Protein AF-A0A9E4RK51-F1 (afdb_monomer)

Sequence (461 aa):
MTGNLLGFFIFWGIWLLVPLMIDGTTAISYFIGAWKYERSHRRKRAAFQLESFPSVAVIVPVFNGESYLANCLAALRAQTYPLDKLHVVVVDNHSTDATREVFHVEQAKPFDGRMELISLAFRGKAWALNAGIYMADSDFVCNVDSDTLLREDAIYNMVRAFVMDPKLAAATGTVEVMRPARDDIHPLRKAMAEAEFVEYHVAFRIGRQFQSVTKSLFTLAGAFSFFRKEVLLQTSLYSNTTVAEDTNLTFEVYQNFPGMHVLTVAEAVAYVEPAPDLGSLYSQRVRWQRGELEVMSLYPQYLRRNPFKLSGVSTVKSLLIDHTLAFPRVVWTFLFPMMFFMGYPLSLVFSAMVAMYVAYVAIDALYMIVGFVLSEGESRRRMRGAWWVFAILPIFRYMTFWFRFGGFLEVLMEPPQWRVRNPWMQTLEGLLQLRGSVFALFTHLSHTRLVATLTHMLKGG

Structure (mmCIF, N/CA/C/O backbone):
data_AF-A0A9E4RK51-F1
#
_entry.id   AF-A0A9E4RK51-F1
#
loop_
_atom_site.group_PDB
_atom_site.id
_atom_site.type_symbol
_atom_site.label_atom_id
_atom_site.label_alt_id
_atom_site.label_comp_id
_atom_site.label_asym_id
_atom_site.label_entity_id
_atom_site.label_seq_id
_atom_site.pdbx_PDB_ins_code
_atom_site.Cartn_x
_atom_site.Cartn_y
_atom_site.Cartn_z
_atom_site.occupancy
_atom_site.B_iso_or_equiv
_atom_site.auth_seq_id
_atom_site.auth_comp_id
_atom_site.auth_asym_id
_atom_site.auth_atom_id
_atom_site.pdbx_PDB_model_num
ATOM 1 N N . MET A 1 1 ? 46.914 -1.136 -23.869 1.00 49.31 1 MET A N 1
ATOM 2 C CA . MET A 1 1 ? 45.968 -2.140 -23.318 1.00 49.31 1 MET A CA 1
ATOM 3 C C . MET A 1 1 ? 45.167 -1.625 -22.121 1.00 49.31 1 MET A C 1
ATOM 5 O O . MET A 1 1 ? 43.979 -1.904 -22.053 1.00 49.31 1 MET A O 1
ATOM 9 N N . THR A 1 2 ? 45.753 -0.833 -21.220 1.00 54.16 2 THR A N 1
ATOM 10 C CA . THR A 1 2 ? 45.073 -0.267 -20.034 1.00 54.16 2 THR A CA 1
ATOM 11 C C . THR A 1 2 ? 43.922 0.700 -20.357 1.00 54.16 2 THR A C 1
ATOM 13 O O . THR A 1 2 ? 42.894 0.651 -19.689 1.00 54.16 2 THR A O 1
ATOM 16 N N . GLY A 1 3 ? 44.031 1.509 -21.421 1.00 58.59 3 GLY A N 1
ATOM 17 C CA . GLY A 1 3 ? 42.970 2.444 -21.839 1.00 58.59 3 GLY A CA 1
ATOM 18 C C . GLY A 1 3 ? 41.663 1.777 -22.301 1.00 58.59 3 GLY A C 1
ATOM 19 O O . GLY A 1 3 ? 40.585 2.269 -21.982 1.00 58.59 3 GLY A O 1
ATOM 20 N N . ASN A 1 4 ? 41.742 0.617 -22.968 1.00 76.31 4 ASN A N 1
ATOM 21 C CA . ASN A 1 4 ? 40.552 -0.119 -23.421 1.00 76.31 4 ASN A CA 1
ATOM 22 C C . ASN A 1 4 ? 39.824 -0.816 -22.268 1.00 76.31 4 ASN A C 1
ATOM 24 O O . ASN A 1 4 ? 38.599 -0.867 -22.266 1.00 76.31 4 ASN A O 1
ATOM 28 N N . LEU A 1 5 ? 40.563 -1.323 -21.276 1.00 77.88 5 LEU A N 1
ATOM 29 C CA . LEU A 1 5 ? 39.966 -1.931 -20.085 1.00 77.88 5 LEU A CA 1
ATOM 30 C C . LEU A 1 5 ? 39.285 -0.877 -19.211 1.00 77.88 5 LEU A C 1
ATOM 32 O O . LEU A 1 5 ? 38.147 -1.076 -18.799 1.00 77.88 5 LEU A O 1
ATOM 36 N N . LEU A 1 6 ? 39.934 0.268 -18.978 1.00 81.19 6 LEU A N 1
ATOM 37 C CA . LEU A 1 6 ? 39.333 1.359 -18.210 1.00 81.19 6 LEU A CA 1
ATOM 38 C C . LEU A 1 6 ? 38.063 1.892 -18.891 1.00 81.19 6 LEU A C 1
ATOM 40 O O . LEU A 1 6 ? 37.035 2.024 -18.234 1.00 81.19 6 LEU A O 1
ATOM 44 N N . GLY A 1 7 ? 38.102 2.127 -20.208 1.00 80.88 7 GLY A N 1
ATOM 45 C CA . GLY A 1 7 ? 36.925 2.541 -20.977 1.00 80.88 7 GLY A CA 1
ATOM 46 C C . GLY A 1 7 ? 35.791 1.513 -20.933 1.00 80.88 7 GLY A C 1
ATOM 47 O O . GLY A 1 7 ? 34.633 1.888 -20.762 1.00 80.88 7 GLY A O 1
ATOM 48 N N . PHE A 1 8 ? 36.119 0.219 -21.000 1.00 81.62 8 PHE A N 1
ATOM 49 C CA . PHE A 1 8 ? 35.156 -0.870 -20.838 1.00 81.62 8 PHE A CA 1
ATOM 50 C C . PHE A 1 8 ? 34.493 -0.837 -19.452 1.00 81.62 8 PHE A C 1
ATOM 52 O O . PHE A 1 8 ? 33.267 -0.831 -19.361 1.00 81.62 8 PHE A O 1
ATOM 59 N N . PHE A 1 9 ? 35.277 -0.758 -18.373 1.00 83.88 9 PHE A N 1
ATOM 60 C CA . PHE A 1 9 ? 34.732 -0.719 -17.013 1.00 83.88 9 PHE A CA 1
ATOM 61 C C . PHE A 1 9 ? 33.923 0.548 -16.731 1.00 83.88 9 PHE A C 1
ATOM 63 O O . PHE A 1 9 ? 32.896 0.457 -16.066 1.00 83.88 9 PHE A O 1
ATOM 70 N N . ILE A 1 10 ? 34.334 1.708 -17.251 1.00 82.94 10 ILE A N 1
ATOM 71 C CA . ILE A 1 10 ? 33.566 2.953 -17.115 1.00 82.94 10 ILE A CA 1
ATOM 72 C C . ILE A 1 10 ? 32.232 2.829 -17.851 1.00 82.94 10 ILE A C 1
ATOM 74 O O . ILE A 1 10 ? 31.189 3.118 -17.268 1.00 82.94 10 ILE A O 1
ATOM 78 N N . PHE A 1 11 ? 32.250 2.358 -19.101 1.00 84.06 11 PHE A N 1
ATOM 79 C CA . PHE A 1 11 ? 31.038 2.195 -19.897 1.00 84.06 11 PHE A CA 1
ATOM 80 C C . PHE A 1 11 ? 30.038 1.263 -19.207 1.00 84.06 11 PHE A C 1
ATOM 82 O O . PHE A 1 11 ? 28.920 1.671 -18.908 1.00 84.06 11 PHE A O 1
ATOM 89 N N . TRP A 1 12 ? 30.448 0.031 -18.894 1.00 83.06 12 TRP A N 1
ATOM 90 C CA . TRP A 1 12 ? 29.573 -0.951 -18.246 1.00 83.06 12 TRP A CA 1
ATOM 91 C C . TRP A 1 12 ? 29.208 -0.566 -16.814 1.00 83.06 12 TRP A C 1
ATOM 93 O O . TRP A 1 12 ? 28.091 -0.832 -16.373 1.00 83.06 12 TRP A O 1
ATOM 103 N N . GLY A 1 13 ? 30.118 0.110 -16.111 1.00 81.81 13 GLY A N 1
ATOM 104 C CA . GLY A 1 13 ? 29.874 0.686 -14.799 1.00 81.81 13 GLY A CA 1
ATOM 105 C C . GLY A 1 13 ? 28.693 1.647 -14.824 1.00 81.81 13 GLY A C 1
ATOM 106 O O . GLY A 1 13 ? 27.786 1.480 -14.024 1.00 81.81 13 GLY A O 1
ATOM 107 N N . ILE A 1 14 ? 28.627 2.581 -15.777 1.00 82.44 14 ILE A N 1
ATOM 108 C CA . ILE A 1 14 ? 27.521 3.553 -15.874 1.00 82.44 14 ILE A CA 1
ATOM 109 C C . ILE A 1 14 ? 26.151 2.863 -15.999 1.00 82.44 14 ILE A C 1
ATOM 111 O O . ILE A 1 14 ? 25.192 3.300 -15.362 1.00 82.44 14 ILE A O 1
ATOM 115 N N . TRP A 1 15 ? 26.060 1.777 -16.772 1.00 81.06 15 TRP A N 1
ATOM 116 C CA . TRP A 1 15 ? 24.799 1.057 -16.999 1.00 81.06 15 TRP A CA 1
ATOM 117 C C . TRP A 1 15 ? 24.400 0.143 -15.842 1.00 81.06 15 TRP A C 1
ATOM 119 O O . TRP A 1 15 ? 23.218 -0.002 -15.542 1.00 81.06 15 TRP A O 1
ATOM 129 N N . LEU A 1 16 ? 25.377 -0.494 -15.195 1.00 84.31 16 LEU A N 1
ATOM 130 C CA . LEU A 1 16 ? 25.124 -1.509 -14.173 1.00 84.31 16 LEU A CA 1
ATOM 131 C C . LEU A 1 16 ? 25.232 -0.975 -12.741 1.00 84.31 16 LEU A C 1
ATOM 133 O O . LEU A 1 16 ? 24.800 -1.662 -11.816 1.00 84.31 16 LEU A O 1
ATOM 137 N N . LEU A 1 17 ? 25.747 0.243 -12.535 1.00 84.38 17 LEU A N 1
ATOM 138 C CA . LEU A 1 17 ? 25.937 0.827 -11.206 1.00 84.38 17 LEU A CA 1
ATOM 139 C C . LEU A 1 17 ? 24.624 0.884 -10.433 1.00 84.38 17 LEU A C 1
ATOM 141 O O . LEU A 1 17 ? 24.543 0.380 -9.323 1.00 84.38 17 LEU A O 1
ATOM 145 N N . VAL A 1 18 ? 23.587 1.481 -11.006 1.00 83.12 18 VAL A N 1
ATOM 146 C CA . VAL A 1 18 ? 22.308 1.658 -10.311 1.00 83.12 18 VAL A CA 1
ATOM 147 C C . VAL A 1 18 ? 21.576 0.317 -10.120 1.00 83.12 18 VAL A C 1
ATOM 149 O O . VAL A 1 18 ? 21.241 0.027 -8.970 1.00 83.12 18 VAL A O 1
ATOM 152 N N . PRO A 1 19 ? 21.392 -0.555 -11.141 1.00 84.06 19 PRO A N 1
ATOM 153 C CA . PRO A 1 19 ? 20.792 -1.870 -10.916 1.00 84.06 19 PRO A CA 1
ATOM 154 C C . PRO A 1 19 ? 21.530 -2.677 -9.838 1.00 84.06 19 PRO A C 1
ATOM 156 O O . PRO A 1 19 ? 20.907 -3.211 -8.927 1.00 84.06 19 PRO A O 1
ATOM 159 N N . LEU A 1 20 ? 22.863 -2.748 -9.880 1.00 85.44 20 LEU A N 1
ATOM 160 C CA . LEU A 1 20 ? 23.614 -3.615 -8.968 1.00 85.44 20 LEU A CA 1
ATOM 161 C C . LEU A 1 20 ? 23.851 -2.981 -7.592 1.00 85.44 20 LEU A C 1
ATOM 163 O O . LEU A 1 20 ? 23.642 -3.636 -6.570 1.00 85.44 20 LEU A O 1
ATOM 167 N N . MET A 1 21 ? 24.292 -1.721 -7.539 1.00 83.12 21 MET A N 1
ATOM 168 C CA . MET A 1 21 ? 24.675 -1.062 -6.283 1.00 83.12 21 MET A CA 1
ATOM 169 C C . MET A 1 21 ? 23.501 -0.449 -5.538 1.00 83.12 21 MET A C 1
ATOM 171 O O . MET A 1 21 ? 23.582 -0.343 -4.319 1.00 83.12 21 MET A O 1
ATOM 175 N N . ILE A 1 22 ? 22.430 -0.042 -6.217 1.00 82.38 22 ILE A N 1
ATOM 176 C CA . ILE A 1 22 ? 21.275 0.586 -5.565 1.00 82.38 22 ILE A CA 1
ATOM 177 C C . ILE A 1 22 ? 20.149 -0.428 -5.432 1.00 82.38 22 ILE A C 1
ATOM 179 O O . ILE A 1 22 ? 19.762 -0.779 -4.317 1.00 82.38 22 ILE A O 1
ATOM 183 N N . ASP A 1 23 ? 19.645 -0.932 -6.556 1.00 83.75 23 ASP A N 1
ATOM 184 C CA . ASP A 1 23 ? 18.477 -1.815 -6.552 1.00 83.75 23 ASP A CA 1
ATOM 185 C C . ASP A 1 23 ? 18.825 -3.188 -5.957 1.00 83.75 23 ASP A C 1
ATOM 187 O O . ASP A 1 23 ? 18.090 -3.705 -5.112 1.00 83.75 23 ASP A O 1
ATOM 191 N N . GLY A 1 24 ? 19.991 -3.737 -6.310 1.00 85.94 24 GLY A N 1
ATOM 192 C CA . GLY A 1 24 ? 20.501 -4.998 -5.775 1.00 85.94 24 GLY A CA 1
ATOM 193 C C . GLY A 1 24 ? 20.789 -4.943 -4.273 1.00 85.94 24 GLY A C 1
ATOM 194 O O . GLY A 1 24 ? 20.349 -5.820 -3.526 1.00 85.94 24 GLY A O 1
ATOM 195 N N . THR A 1 25 ? 21.469 -3.899 -3.786 1.00 83.50 25 THR A N 1
ATOM 196 C CA . THR A 1 25 ? 21.733 -3.757 -2.340 1.00 83.50 25 THR A CA 1
ATOM 197 C C . THR A 1 25 ? 20.450 -3.499 -1.551 1.00 83.50 25 THR A C 1
ATOM 199 O O . THR A 1 25 ? 20.282 -4.062 -0.467 1.00 83.50 25 THR A O 1
ATOM 202 N N . THR A 1 26 ? 19.504 -2.736 -2.111 1.00 81.06 26 THR A N 1
ATOM 203 C CA . THR A 1 26 ? 18.176 -2.534 -1.519 1.00 81.06 26 THR A CA 1
ATOM 204 C C . THR A 1 26 ? 17.428 -3.858 -1.416 1.00 81.06 26 THR A C 1
ATOM 206 O O . THR A 1 26 ? 16.955 -4.189 -0.329 1.00 81.06 26 THR A O 1
ATOM 209 N N . ALA A 1 27 ? 17.414 -4.668 -2.480 1.00 84.56 27 ALA A N 1
ATOM 210 C CA . ALA A 1 27 ? 16.787 -5.989 -2.486 1.00 84.56 27 ALA A CA 1
ATOM 211 C C . ALA A 1 27 ? 17.369 -6.911 -1.404 1.00 84.56 27 ALA A C 1
ATOM 213 O O . ALA A 1 27 ? 16.624 -7.533 -0.645 1.00 84.56 27 ALA A O 1
ATOM 214 N N . ILE A 1 28 ? 18.698 -6.941 -1.267 1.00 85.69 28 ILE A N 1
ATOM 215 C CA . ILE A 1 28 ? 19.382 -7.711 -0.219 1.00 85.69 28 ILE A CA 1
ATOM 216 C C . ILE A 1 28 ? 19.018 -7.180 1.175 1.00 85.69 28 ILE A C 1
ATOM 218 O O . ILE A 1 28 ? 18.726 -7.962 2.081 1.00 85.69 28 ILE A O 1
ATOM 222 N N . SER A 1 29 ? 18.997 -5.858 1.365 1.00 81.44 29 SER A N 1
ATOM 223 C CA . SER A 1 29 ? 18.649 -5.243 2.652 1.00 81.44 29 SER A CA 1
ATOM 224 C C . SER A 1 29 ? 17.213 -5.572 3.076 1.00 81.44 29 SER A C 1
ATOM 226 O O . SER A 1 29 ? 16.963 -5.928 4.231 1.00 81.44 29 SER A O 1
ATOM 228 N N . TYR A 1 30 ? 16.290 -5.533 2.115 1.00 82.31 30 TYR A N 1
ATOM 229 C CA . TYR A 1 30 ? 14.884 -5.860 2.282 1.00 82.31 30 TYR A CA 1
ATOM 230 C C . TYR A 1 30 ? 14.707 -7.338 2.611 1.00 82.31 30 TYR A C 1
ATOM 232 O O . TYR A 1 30 ? 13.995 -7.663 3.559 1.00 82.31 30 TYR A O 1
ATOM 240 N N . PHE A 1 31 ? 15.430 -8.223 1.920 1.00 82.69 31 PHE A N 1
ATOM 241 C CA . PHE A 1 31 ? 15.455 -9.648 2.235 1.00 82.69 31 PHE A CA 1
ATOM 242 C C . PHE A 1 31 ? 15.918 -9.913 3.669 1.00 82.69 31 PHE A C 1
ATOM 244 O O . PHE A 1 31 ? 15.220 -10.579 4.433 1.00 82.69 31 PHE A O 1
ATOM 251 N N . ILE A 1 32 ? 17.075 -9.369 4.058 1.00 83.38 32 ILE A N 1
ATOM 252 C CA . ILE A 1 32 ? 17.636 -9.582 5.397 1.00 83.38 32 ILE A CA 1
ATOM 253 C C . ILE A 1 32 ? 16.674 -9.056 6.465 1.00 83.38 32 ILE A C 1
ATOM 255 O O . ILE A 1 32 ? 16.474 -9.716 7.487 1.00 83.38 32 ILE A O 1
ATOM 259 N N . GLY A 1 33 ? 16.078 -7.881 6.251 1.00 79.94 33 GLY A N 1
ATOM 260 C CA . GLY A 1 33 ? 15.141 -7.301 7.205 1.00 79.94 33 GLY A CA 1
ATOM 261 C C . GLY A 1 33 ? 13.833 -8.084 7.311 1.00 79.94 33 GLY A C 1
ATOM 262 O O . GLY A 1 33 ? 13.417 -8.379 8.430 1.00 79.94 33 GLY A O 1
ATOM 263 N N . ALA A 1 34 ? 13.237 -8.499 6.190 1.00 79.00 34 ALA A N 1
ATOM 264 C CA . ALA A 1 34 ? 12.026 -9.320 6.186 1.00 79.00 34 ALA A CA 1
ATOM 265 C C . ALA A 1 34 ? 12.275 -10.699 6.823 1.00 79.00 34 ALA A C 1
ATOM 267 O O . ALA A 1 34 ? 11.511 -11.141 7.679 1.00 79.00 34 ALA A O 1
ATOM 268 N N . TRP A 1 35 ? 13.404 -11.345 6.512 1.00 81.62 35 TRP A N 1
ATOM 269 C CA . TRP A 1 35 ? 13.779 -12.625 7.118 1.00 81.62 35 TRP A CA 1
ATOM 270 C C . TRP A 1 35 ? 13.998 -12.518 8.633 1.00 81.62 35 TRP A C 1
ATOM 272 O O . TRP A 1 35 ? 13.507 -13.354 9.397 1.00 81.62 35 TRP A O 1
ATOM 282 N N . LYS A 1 36 ? 14.705 -11.475 9.090 1.00 80.44 36 LYS A N 1
ATOM 283 C CA . LYS A 1 36 ? 14.893 -11.211 10.525 1.00 80.44 36 LYS A CA 1
ATOM 284 C C . LYS A 1 36 ? 13.560 -10.951 11.225 1.00 80.44 36 LYS A C 1
ATOM 286 O O . LYS A 1 36 ? 13.339 -11.511 12.298 1.00 80.44 36 LYS A O 1
ATOM 291 N N . TYR A 1 37 ? 12.690 -10.140 10.619 1.00 79.38 37 TYR A N 1
ATOM 292 C CA . TYR A 1 37 ? 11.366 -9.826 11.153 1.00 79.38 37 TYR A CA 1
ATOM 293 C C . TYR A 1 37 ? 10.516 -11.077 11.326 1.00 79.38 37 TYR A C 1
ATOM 295 O O . TYR A 1 37 ? 10.017 -11.329 12.425 1.00 79.38 37 TYR A O 1
ATOM 303 N N . GLU A 1 38 ? 10.410 -11.880 10.268 1.00 80.69 38 GLU A N 1
ATOM 304 C CA . GLU A 1 38 ? 9.608 -13.094 10.270 1.00 80.69 38 GLU A CA 1
ATOM 305 C C . GLU A 1 38 ? 10.133 -14.067 11.328 1.00 80.69 38 GLU A C 1
ATOM 307 O O . GLU A 1 38 ? 9.382 -14.551 12.173 1.00 80.69 38 GLU A O 1
ATOM 312 N N . ARG A 1 39 ? 11.454 -14.265 11.399 1.00 80.38 39 ARG A N 1
ATOM 313 C CA . ARG A 1 39 ? 12.062 -15.142 12.405 1.00 80.38 39 ARG A CA 1
ATOM 314 C C . ARG A 1 39 ? 11.805 -14.680 13.842 1.00 80.38 39 ARG A C 1
ATOM 316 O O . ARG A 1 39 ? 11.590 -15.531 14.707 1.00 80.38 39 ARG A O 1
ATOM 323 N N . SER A 1 40 ? 11.840 -13.375 14.122 1.00 77.12 40 SER A N 1
ATOM 324 C CA . SER A 1 40 ? 11.659 -12.870 15.489 1.00 77.12 40 SER A CA 1
ATOM 325 C C . SER A 1 40 ? 10.195 -12.790 15.924 1.00 77.12 40 SER A C 1
ATOM 327 O O . SER A 1 40 ? 9.910 -12.986 17.106 1.00 77.12 40 SER A O 1
ATOM 329 N N . HIS A 1 41 ? 9.267 -12.509 15.003 1.00 78.81 41 HIS A N 1
ATOM 330 C CA . HIS A 1 41 ? 7.858 -12.274 15.338 1.00 78.81 41 HIS A CA 1
ATOM 331 C C . HIS A 1 41 ? 6.980 -13.508 15.148 1.00 78.81 41 HIS A C 1
ATOM 333 O O . HIS A 1 41 ? 6.024 -13.672 15.899 1.00 78.81 41 HIS A O 1
ATOM 339 N N . ARG A 1 42 ? 7.299 -14.423 14.223 1.00 80.12 42 ARG A N 1
ATOM 340 C CA . ARG A 1 42 ? 6.465 -15.607 13.943 1.00 80.12 42 ARG A CA 1
ATOM 341 C C . ARG A 1 42 ? 6.191 -16.458 15.178 1.00 80.12 42 ARG A C 1
ATOM 343 O O . ARG A 1 42 ? 5.045 -16.798 15.436 1.00 80.12 42 ARG A O 1
ATOM 350 N N . ARG A 1 43 ? 7.220 -16.751 15.983 1.00 77.69 43 ARG A N 1
ATOM 351 C CA . ARG A 1 43 ? 7.055 -17.555 17.210 1.00 77.69 43 ARG A CA 1
ATOM 352 C C . ARG A 1 43 ? 6.181 -16.859 18.249 1.00 77.69 43 ARG A C 1
ATOM 354 O O . ARG A 1 43 ? 5.310 -17.499 18.820 1.00 77.69 43 ARG A O 1
ATOM 361 N N . LYS A 1 44 ? 6.402 -15.558 18.471 1.00 80.56 44 LYS A N 1
ATOM 362 C CA . LYS A 1 44 ? 5.610 -14.767 19.424 1.00 80.56 44 LYS A CA 1
ATOM 363 C C . LYS A 1 44 ? 4.146 -14.688 18.990 1.00 80.56 44 LYS A C 1
ATOM 365 O O . LYS A 1 44 ? 3.270 -14.948 19.799 1.00 80.56 44 LYS A O 1
ATOM 370 N N . ARG A 1 45 ? 3.900 -14.415 17.703 1.00 81.88 45 ARG A N 1
ATOM 371 C CA . ARG A 1 45 ? 2.556 -14.350 17.109 1.00 81.88 45 ARG A CA 1
ATOM 372 C C . ARG A 1 45 ? 1.819 -15.687 17.188 1.00 81.88 45 ARG A C 1
ATOM 374 O O . ARG A 1 45 ? 0.655 -15.704 17.555 1.00 81.88 45 ARG A O 1
ATOM 381 N N . ALA A 1 46 ? 2.496 -16.793 16.872 1.00 78.69 46 ALA A N 1
ATOM 382 C CA . ALA A 1 46 ? 1.896 -18.128 16.903 1.00 78.69 46 ALA A CA 1
ATOM 383 C C . ALA A 1 46 ? 1.540 -18.596 18.324 1.00 78.69 46 ALA A C 1
ATOM 385 O O . ALA A 1 46 ? 0.578 -19.336 18.500 1.00 78.69 46 ALA A O 1
ATOM 386 N N . ALA A 1 47 ? 2.310 -18.172 19.330 1.00 83.31 47 ALA A N 1
ATOM 387 C CA . ALA A 1 47 ? 2.062 -18.522 20.725 1.00 83.31 47 ALA A CA 1
ATOM 388 C C . ALA A 1 47 ? 0.998 -17.638 21.397 1.00 83.31 47 ALA A C 1
ATOM 390 O O . ALA A 1 47 ? 0.460 -18.025 22.430 1.00 83.31 47 ALA A O 1
ATOM 391 N N . PHE A 1 48 ? 0.710 -16.455 20.847 1.00 87.38 48 PHE A N 1
ATOM 392 C CA . PHE A 1 48 ? -0.206 -15.500 21.459 1.00 87.38 48 PHE A CA 1
ATOM 393 C C . PHE A 1 48 ? -1.653 -15.762 21.032 1.00 87.38 48 PHE A C 1
ATOM 395 O O . PHE A 1 48 ? -1.974 -15.744 19.841 1.00 87.38 48 PHE A O 1
ATOM 402 N N . GLN A 1 49 ? -2.523 -15.955 22.019 1.00 88.38 49 GLN A N 1
ATOM 403 C CA . GLN A 1 49 ? -3.965 -16.096 21.848 1.00 88.38 49 GLN A CA 1
ATOM 404 C C . GLN A 1 49 ? -4.666 -14.913 22.510 1.00 88.38 49 GLN A C 1
ATOM 406 O O . GLN A 1 49 ? -4.218 -14.420 23.543 1.00 88.38 49 GLN A O 1
ATOM 411 N N . LEU A 1 50 ? -5.747 -14.438 21.894 1.00 91.56 50 LEU A N 1
ATOM 412 C CA . LEU A 1 50 ? -6.569 -13.382 22.476 1.00 91.56 50 LEU A CA 1
ATOM 413 C C . LEU A 1 50 ? -7.362 -13.929 23.667 1.00 91.56 50 LEU A C 1
ATOM 415 O O . LEU A 1 50 ? -8.151 -14.856 23.512 1.00 91.56 50 LEU A O 1
ATOM 419 N N . GLU A 1 51 ? -7.161 -13.329 24.839 1.00 90.25 51 GLU A N 1
ATOM 420 C CA . GLU A 1 51 ? -7.957 -13.599 26.047 1.00 90.25 51 GLU A CA 1
ATOM 421 C C . GLU A 1 51 ? -9.200 -12.700 26.130 1.00 90.25 51 GLU A C 1
ATOM 423 O O . GLU A 1 51 ? -10.202 -13.062 26.742 1.00 90.25 51 GLU A O 1
ATOM 428 N N . SER A 1 52 ? -9.148 -11.530 25.490 1.00 90.81 52 SER A N 1
ATOM 429 C CA . SER A 1 52 ? -10.255 -10.585 25.384 1.00 90.81 52 SER A CA 1
ATOM 430 C C . SER A 1 52 ? -10.477 -10.176 23.930 1.00 90.81 52 SER A C 1
ATOM 432 O O . SER A 1 52 ? -9.548 -10.145 23.118 1.00 90.81 52 SER A O 1
ATOM 434 N N . PHE A 1 53 ? -11.731 -9.858 23.609 1.00 96.56 53 PHE A N 1
ATOM 435 C CA . PHE A 1 53 ? -12.168 -9.470 22.271 1.00 96.56 53 PHE A CA 1
ATOM 436 C C . PHE A 1 53 ? -12.766 -8.055 22.313 1.00 96.56 53 PHE A C 1
ATOM 438 O O . PHE A 1 53 ? -13.973 -7.915 22.536 1.00 96.56 53 PHE A O 1
ATOM 445 N N . PRO A 1 54 ? -11.922 -7.010 22.183 1.00 97.31 54 PRO A N 1
ATOM 446 C CA . PRO A 1 54 ? -12.375 -5.625 22.095 1.00 97.31 54 PRO A CA 1
ATOM 447 C C . PRO A 1 54 ? -13.314 -5.395 20.910 1.00 97.31 54 PRO A C 1
ATOM 449 O O . PRO A 1 54 ? -13.228 -6.056 19.881 1.00 97.31 54 PRO A O 1
ATOM 452 N N . SER A 1 55 ? -14.202 -4.422 21.034 1.00 98.19 55 SER A N 1
ATOM 453 C CA . SER A 1 55 ? -15.129 -4.072 19.959 1.00 98.19 55 SER A CA 1
ATOM 454 C C . SER A 1 55 ? -14.404 -3.454 18.754 1.00 98.19 55 SER A C 1
ATOM 456 O O . SER A 1 55 ? -13.448 -2.687 18.906 1.00 98.19 55 SER A O 1
ATOM 458 N N . VAL A 1 56 ? -14.866 -3.773 17.542 1.00 98.62 56 VAL A N 1
ATOM 459 C CA . VAL A 1 56 ? -14.310 -3.257 16.283 1.00 98.62 56 VAL A CA 1
ATOM 460 C C . VAL A 1 56 ? -15.425 -2.680 15.420 1.00 98.62 56 VAL A C 1
ATOM 462 O O . VAL A 1 56 ? -16.335 -3.398 15.006 1.00 98.62 56 VAL A O 1
ATOM 465 N N . ALA A 1 57 ? -15.305 -1.401 15.073 1.00 98.56 57 ALA A N 1
ATOM 466 C CA . ALA A 1 57 ? -16.133 -0.787 14.049 1.00 98.56 57 ALA A CA 1
ATOM 467 C C . ALA A 1 57 ? -15.450 -0.910 12.685 1.00 98.56 57 ALA A C 1
ATOM 469 O O . ALA A 1 57 ? -14.302 -0.498 12.538 1.00 98.56 57 ALA A O 1
ATOM 470 N N . VAL A 1 58 ? -16.142 -1.456 11.689 1.00 98.56 58 VAL A N 1
ATOM 471 C CA . VAL A 1 58 ? -15.675 -1.558 10.304 1.00 98.56 58 VAL A CA 1
ATOM 472 C C . VAL A 1 58 ? -16.425 -0.534 9.464 1.00 98.56 58 VAL A C 1
ATOM 474 O O . VAL A 1 58 ? -17.625 -0.668 9.249 1.00 98.56 58 VAL A O 1
ATOM 477 N N . ILE A 1 59 ? -15.718 0.487 8.996 1.00 98.56 59 ILE A N 1
ATOM 478 C CA . ILE A 1 59 ? -16.251 1.547 8.147 1.00 98.56 59 ILE A CA 1
ATOM 479 C C . ILE A 1 59 ? -16.061 1.150 6.690 1.00 98.56 59 ILE A C 1
ATOM 481 O O . ILE A 1 59 ? -14.938 0.875 6.267 1.00 98.56 59 ILE A O 1
ATOM 485 N N . VAL A 1 60 ? -17.159 1.144 5.936 1.00 98.38 60 VAL A N 1
ATOM 486 C CA . VAL A 1 60 ? -17.178 0.776 4.517 1.00 98.38 60 VAL A CA 1
ATOM 487 C C . VAL A 1 60 ? -17.766 1.933 3.704 1.00 98.38 60 VAL A C 1
ATOM 489 O O . VAL A 1 60 ? -18.987 2.001 3.531 1.00 98.38 60 VAL A O 1
ATOM 492 N N . PRO A 1 61 ? -16.949 2.887 3.215 1.00 97.44 61 PRO A N 1
ATOM 493 C CA . PRO A 1 61 ? -17.435 3.916 2.307 1.00 97.44 61 PRO A CA 1
ATOM 494 C C . PRO A 1 61 ? -17.775 3.294 0.947 1.00 97.44 61 PRO A C 1
ATOM 496 O O . PRO A 1 61 ? -16.962 2.585 0.345 1.00 97.44 61 PRO A O 1
ATOM 499 N N . VAL A 1 62 ? -18.963 3.588 0.423 1.00 97.69 62 VAL A N 1
ATOM 500 C CA . VAL A 1 62 ? -19.429 3.051 -0.861 1.00 97.69 62 VAL A CA 1
ATOM 501 C C . VAL A 1 62 ? -19.973 4.150 -1.760 1.00 97.69 62 VAL A C 1
ATOM 503 O O . VAL A 1 62 ? -20.717 5.019 -1.320 1.00 97.69 62 VAL A O 1
ATOM 506 N N . PHE A 1 63 ? -19.577 4.132 -3.032 1.00 96.44 63 PHE A N 1
ATOM 507 C CA . PHE A 1 63 ? -20.132 4.998 -4.067 1.00 96.44 63 PHE A CA 1
ATOM 508 C C . PHE A 1 63 ? -20.342 4.188 -5.338 1.00 96.44 63 PHE A C 1
ATOM 510 O O . PHE A 1 63 ? -19.367 3.777 -5.962 1.00 96.44 63 PHE A O 1
ATOM 517 N N . ASN A 1 64 ? -21.599 4.020 -5.738 1.00 96.88 64 ASN A N 1
ATOM 518 C CA . ASN A 1 64 ? -21.981 3.196 -6.881 1.00 96.88 64 ASN A CA 1
ATOM 519 C C . ASN A 1 64 ? -21.346 1.793 -6.828 1.00 96.88 64 ASN A C 1
ATOM 521 O O . ASN A 1 64 ? -20.500 1.432 -7.653 1.00 96.88 64 ASN A O 1
ATOM 525 N N . GLY A 1 65 ? -21.689 1.057 -5.771 1.00 95.81 65 GLY A N 1
ATOM 526 C CA . GLY A 1 65 ? -21.134 -0.247 -5.435 1.00 95.81 65 GLY A CA 1
ATOM 527 C C . GLY A 1 65 ? -22.067 -1.425 -5.636 1.00 95.81 65 GLY A C 1
ATOM 528 O O . GLY A 1 65 ? -21.832 -2.472 -5.032 1.00 95.81 65 GLY A O 1
ATOM 529 N N . GLU A 1 66 ? -23.082 -1.292 -6.491 1.00 97.06 66 GLU A N 1
ATOM 530 C CA . GLU A 1 66 ? -24.031 -2.367 -6.802 1.00 97.06 66 GLU A CA 1
ATOM 531 C C . GLU A 1 66 ? -23.333 -3.695 -7.161 1.00 97.06 66 GLU A C 1
ATOM 533 O O . GLU A 1 66 ? -23.768 -4.763 -6.734 1.00 97.06 66 GLU A O 1
ATOM 538 N N . SER A 1 67 ? -22.208 -3.647 -7.886 1.00 94.75 67 SER A N 1
ATOM 539 C CA . SER A 1 67 ? -21.517 -4.849 -8.369 1.00 94.75 67 SER A CA 1
ATOM 540 C C . SER A 1 67 ? -20.573 -5.520 -7.364 1.00 94.75 67 SER A C 1
ATOM 542 O O . SER A 1 67 ? -20.155 -6.649 -7.613 1.00 94.75 67 SER A O 1
ATOM 544 N N . TYR A 1 68 ? -20.183 -4.849 -6.275 1.00 94.62 68 TYR A N 1
ATOM 545 C CA . TYR A 1 68 ? -19.112 -5.334 -5.386 1.00 94.62 68 TYR A CA 1
ATOM 546 C C . TYR A 1 68 ? -19.443 -5.291 -3.887 1.00 94.62 68 TYR A C 1
ATOM 548 O O . TYR A 1 68 ? -18.887 -6.093 -3.132 1.00 94.62 68 TYR A O 1
ATOM 556 N N . LEU A 1 69 ? -20.391 -4.452 -3.445 1.00 98.00 69 LEU A N 1
ATOM 557 C CA . LEU A 1 69 ? -20.729 -4.303 -2.023 1.00 98.00 69 LEU A CA 1
ATOM 558 C C . LEU A 1 69 ? -21.170 -5.631 -1.388 1.00 98.00 69 LEU A C 1
ATOM 560 O O . LEU A 1 69 ? -20.767 -5.942 -0.268 1.00 98.00 69 LEU A O 1
ATOM 564 N N . ALA A 1 70 ? -21.943 -6.444 -2.115 1.00 98.06 70 ALA A N 1
ATOM 565 C CA . ALA A 1 70 ? -22.412 -7.739 -1.624 1.00 98.06 70 ALA A CA 1
ATOM 566 C C . ALA A 1 70 ? -21.259 -8.676 -1.229 1.00 98.06 70 ALA A C 1
ATOM 568 O O . ALA A 1 70 ? -21.302 -9.308 -0.172 1.00 98.06 70 ALA A O 1
ATOM 569 N N . ASN A 1 71 ? -20.197 -8.723 -2.038 1.00 97.44 71 ASN A N 1
ATOM 570 C CA . ASN A 1 71 ? -19.034 -9.565 -1.766 1.00 97.44 71 ASN A CA 1
ATOM 571 C C . ASN A 1 71 ? -18.240 -9.047 -0.559 1.00 97.44 71 ASN A C 1
ATOM 573 O O . ASN A 1 71 ? -17.809 -9.845 0.273 1.00 97.44 71 ASN A O 1
ATOM 577 N N . CYS A 1 72 ? -18.094 -7.725 -0.428 1.00 98.19 72 CYS A N 1
ATOM 578 C CA . CYS A 1 72 ? -17.446 -7.105 0.728 1.00 98.19 72 CYS A CA 1
ATOM 579 C C . CYS A 1 72 ? -18.186 -7.450 2.033 1.00 98.19 72 CYS A C 1
ATOM 581 O O . CYS A 1 72 ? -17.583 -7.968 2.975 1.00 98.19 72 CYS A O 1
ATOM 583 N N . LEU A 1 73 ? -19.513 -7.272 2.072 1.00 98.50 73 LEU A N 1
ATOM 584 C CA . LEU A 1 73 ? -20.326 -7.593 3.251 1.00 98.50 73 LEU A CA 1
ATOM 585 C C . LEU A 1 73 ? -20.346 -9.098 3.558 1.00 98.50 73 LEU A C 1
ATOM 587 O O . LEU A 1 73 ? -20.313 -9.491 4.726 1.00 98.50 73 LEU A O 1
ATOM 591 N N . ALA A 1 74 ? -20.338 -9.954 2.533 1.00 98.12 74 ALA A N 1
ATOM 592 C CA . ALA A 1 74 ? -20.188 -11.395 2.714 1.00 98.12 74 ALA A CA 1
ATOM 593 C C . ALA A 1 74 ? -18.833 -11.763 3.350 1.00 98.12 74 ALA A C 1
ATOM 595 O O . ALA A 1 74 ? -18.801 -12.581 4.269 1.00 98.12 74 ALA A O 1
ATOM 596 N N . ALA A 1 75 ? -17.736 -11.125 2.932 1.00 98.12 75 ALA A N 1
ATOM 597 C CA . ALA A 1 75 ? -16.408 -11.337 3.511 1.00 98.12 75 ALA A CA 1
ATOM 598 C C . ALA A 1 75 ? -16.309 -10.861 4.975 1.00 98.12 75 ALA A C 1
ATOM 600 O O . ALA A 1 75 ? -15.627 -11.490 5.789 1.00 98.12 75 ALA A O 1
ATOM 601 N N . LEU A 1 76 ? -17.019 -9.785 5.339 1.00 98.31 76 LEU A N 1
ATOM 602 C CA . LEU A 1 76 ? -17.122 -9.319 6.729 1.00 98.31 76 LEU A CA 1
ATOM 603 C C . LEU A 1 76 ? -17.943 -10.273 7.607 1.00 98.31 76 LEU A C 1
ATOM 605 O O . LEU A 1 76 ? -17.597 -10.498 8.764 1.00 98.31 76 LEU A O 1
ATOM 609 N N . ARG A 1 77 ? -18.994 -10.887 7.056 1.00 97.69 77 ARG A N 1
ATOM 610 C CA . ARG A 1 77 ? -19.783 -11.922 7.744 1.00 97.69 77 ARG A CA 1
ATOM 611 C C . ARG A 1 77 ? -19.009 -13.226 7.945 1.00 97.69 77 ARG A C 1
ATOM 613 O O . ARG A 1 77 ? -19.268 -13.939 8.904 1.00 97.69 77 ARG A O 1
ATOM 620 N N . ALA A 1 78 ? -18.063 -13.528 7.058 1.00 97.69 78 ALA A N 1
ATOM 621 C CA . ALA A 1 78 ? -17.220 -14.720 7.132 1.00 97.69 78 ALA A CA 1
ATOM 622 C C . ALA A 1 78 ? -16.017 -14.568 8.082 1.00 97.69 78 ALA A C 1
ATOM 624 O O . ALA A 1 78 ? -15.151 -15.440 8.127 1.00 97.69 78 ALA A O 1
ATOM 625 N N . GLN A 1 79 ? -15.919 -13.462 8.828 1.00 98.44 79 GLN A N 1
ATOM 626 C CA . GLN A 1 79 ? -14.820 -13.274 9.767 1.00 98.44 79 GLN A CA 1
ATOM 627 C C . GLN A 1 79 ? -14.886 -14.284 10.919 1.00 98.44 79 GLN A C 1
ATOM 629 O O . GLN A 1 79 ? -15.928 -14.550 11.504 1.00 98.44 79 GLN A O 1
ATOM 634 N N . THR A 1 80 ? -13.716 -14.797 11.275 1.00 97.00 80 THR A N 1
ATOM 635 C CA . THR A 1 80 ? -13.465 -15.677 12.427 1.00 97.00 80 THR A CA 1
ATOM 636 C C . THR A 1 80 ? -13.382 -14.924 13.753 1.00 97.00 80 THR A C 1
ATOM 638 O O . THR A 1 80 ? -13.338 -15.538 14.818 1.00 97.00 80 THR A O 1
ATOM 641 N N . TYR A 1 81 ? -13.337 -13.591 13.705 1.00 97.88 81 TYR A N 1
ATOM 642 C CA . TYR A 1 81 ? -13.487 -12.755 14.890 1.00 97.88 81 TYR A CA 1
ATOM 643 C C . TYR A 1 81 ? -14.931 -12.847 15.412 1.00 97.88 81 TYR A C 1
ATOM 645 O O . TYR A 1 81 ? -15.836 -12.916 14.582 1.00 97.88 81 TYR A O 1
ATOM 653 N N . PRO A 1 82 ? -15.184 -12.820 16.736 1.00 97.62 82 PRO A N 1
ATOM 654 C CA . PRO A 1 82 ? -16.546 -12.869 17.264 1.00 97.62 82 PRO A CA 1
ATOM 655 C C . PRO A 1 82 ? -17.422 -11.766 16.661 1.00 97.62 82 PRO A C 1
ATOM 657 O O . PRO A 1 82 ? -17.138 -10.575 16.819 1.00 97.62 82 PRO A O 1
ATOM 660 N N . LEU A 1 83 ? -18.459 -12.165 15.920 1.00 97.56 83 LEU A N 1
ATOM 661 C CA . LEU A 1 83 ? -19.270 -11.234 15.134 1.00 97.56 83 LEU A CA 1
ATOM 662 C C . LEU A 1 83 ? -20.078 -10.285 16.030 1.00 97.56 83 LEU A C 1
ATOM 664 O O . LEU A 1 83 ? -20.270 -9.136 15.652 1.00 97.56 83 LEU A O 1
ATOM 668 N N . ASP A 1 84 ? -20.441 -10.700 17.247 1.00 97.31 84 ASP A N 1
ATOM 669 C CA . ASP A 1 84 ? -21.084 -9.861 18.273 1.00 97.31 84 ASP A CA 1
ATOM 670 C C . ASP A 1 84 ? -20.216 -8.669 18.722 1.00 97.31 84 ASP A C 1
ATOM 672 O O . ASP A 1 84 ? -20.711 -7.713 19.324 1.00 97.31 84 ASP A O 1
ATOM 676 N N . LYS A 1 85 ? -18.913 -8.701 18.415 1.00 98.06 85 LYS A N 1
ATOM 677 C CA . LYS A 1 85 ? -17.961 -7.606 18.649 1.00 98.06 85 LYS A CA 1
ATOM 678 C C . LYS A 1 85 ? -17.743 -6.718 17.428 1.00 98.06 85 LYS A C 1
ATOM 680 O O . LYS A 1 85 ? -16.990 -5.749 17.529 1.00 98.06 85 LYS A O 1
ATOM 685 N N . LEU A 1 86 ? -18.378 -7.024 16.297 1.00 98.12 86 LEU A N 1
ATOM 686 C CA . LEU A 1 86 ? -18.267 -6.251 15.066 1.00 98.12 86 LEU A CA 1
ATOM 687 C C . LEU A 1 86 ? -19.442 -5.287 14.894 1.00 98.12 86 LEU A C 1
ATOM 689 O O . LEU A 1 86 ? -20.615 -5.651 15.010 1.00 98.12 86 LEU A O 1
ATOM 693 N N . HIS A 1 87 ? -19.105 -4.050 14.546 1.00 97.94 87 HIS A N 1
ATOM 694 C CA . HIS A 1 87 ? -20.046 -3.031 14.111 1.00 97.94 87 HIS A CA 1
ATOM 695 C C . HIS A 1 87 ? -19.695 -2.576 12.691 1.00 97.94 87 HIS A C 1
ATOM 697 O O . HIS A 1 87 ? -18.761 -1.809 12.493 1.00 97.94 87 HIS A O 1
ATOM 703 N N . VAL A 1 88 ? -20.416 -3.065 11.689 1.00 98.31 88 VAL A N 1
ATOM 704 C CA . VAL A 1 88 ? -20.220 -2.694 10.285 1.00 98.31 88 VAL A CA 1
ATOM 705 C C . VAL A 1 88 ? -21.057 -1.457 9.969 1.00 98.31 88 VAL A C 1
ATOM 707 O O . VAL A 1 88 ? -22.284 -1.515 9.971 1.00 98.31 88 VAL A O 1
ATOM 710 N N . VAL A 1 89 ? -20.387 -0.351 9.666 1.00 98.31 89 VAL A N 1
ATOM 711 C CA . VAL A 1 89 ? -21.003 0.923 9.296 1.00 98.31 89 VAL A CA 1
ATOM 712 C C . VAL A 1 89 ? -20.733 1.166 7.817 1.00 98.31 89 VAL A C 1
ATOM 714 O O . VAL A 1 89 ? -19.639 1.575 7.418 1.00 98.31 89 VAL A O 1
ATOM 717 N N . VAL A 1 90 ? -21.733 0.894 6.984 1.00 98.44 90 VAL A N 1
ATOM 718 C CA . VAL A 1 90 ? -21.677 1.200 5.555 1.00 98.44 90 VAL A CA 1
ATOM 719 C C . VAL A 1 90 ? -22.054 2.662 5.370 1.00 98.44 90 VAL A C 1
ATOM 721 O O . VAL A 1 90 ? -23.097 3.107 5.844 1.00 98.44 90 VAL A O 1
ATOM 724 N N . VAL A 1 91 ? -21.212 3.430 4.683 1.00 98.38 91 VAL A N 1
ATOM 725 C CA . VAL A 1 91 ? -21.472 4.850 4.429 1.00 98.38 91 VAL A CA 1
ATOM 726 C C . VAL A 1 91 ? -21.654 5.068 2.938 1.00 98.38 91 VAL A C 1
ATOM 728 O O . VAL A 1 91 ? -20.691 5.127 2.173 1.00 98.38 91 VAL A O 1
ATOM 731 N N . ASP A 1 92 ? -22.911 5.187 2.524 1.00 98.00 92 ASP A N 1
ATOM 732 C CA . ASP A 1 92 ? -23.290 5.513 1.160 1.00 98.00 92 ASP A CA 1
ATOM 733 C C . ASP A 1 92 ? -22.957 6.975 0.849 1.00 98.00 92 ASP A C 1
ATOM 735 O O . ASP A 1 92 ? -23.601 7.930 1.293 1.00 98.00 92 ASP A O 1
ATOM 739 N N . ASN A 1 93 ? -21.931 7.134 0.026 1.00 96.56 93 ASN A N 1
ATOM 740 C CA . ASN A 1 93 ? -21.365 8.388 -0.428 1.00 96.56 93 ASN A CA 1
ATOM 741 C C . ASN A 1 93 ? -22.167 8.971 -1.606 1.00 96.56 93 ASN A C 1
ATOM 743 O O . ASN A 1 93 ? -21.612 9.341 -2.644 1.00 96.56 93 ASN A O 1
ATOM 747 N N . HIS A 1 94 ? -23.488 9.049 -1.434 1.00 96.31 94 HIS A N 1
ATOM 748 C CA . HIS A 1 94 ? -24.433 9.605 -2.398 1.00 96.31 94 HIS A CA 1
ATOM 749 C C . HIS A 1 94 ? -24.463 8.841 -3.741 1.00 96.31 94 HIS A C 1
ATOM 751 O O . HIS A 1 94 ? -24.280 9.421 -4.825 1.00 96.31 94 HIS A O 1
ATOM 757 N N . SER A 1 95 ? -24.675 7.523 -3.653 1.00 96.81 95 SER A N 1
ATOM 758 C CA . SER A 1 95 ? -24.825 6.614 -4.797 1.00 96.81 95 SER A CA 1
ATOM 759 C C . SER A 1 95 ? -26.124 6.859 -5.568 1.00 96.81 95 SER A C 1
ATOM 761 O O . SER A 1 95 ? -27.128 7.325 -5.012 1.00 96.81 95 SER A O 1
ATOM 763 N N . THR A 1 96 ? -26.079 6.549 -6.864 1.00 96.44 96 THR A N 1
ATOM 764 C CA . THR A 1 96 ? -27.176 6.731 -7.834 1.00 96.44 96 THR A CA 1
ATOM 765 C C . THR A 1 96 ? -27.672 5.423 -8.454 1.00 96.44 96 THR A C 1
ATOM 767 O O . THR A 1 96 ? -28.604 5.455 -9.250 1.00 96.44 96 THR A O 1
ATOM 770 N N . ASP A 1 97 ? -27.008 4.309 -8.162 1.00 97.12 97 ASP A N 1
ATOM 771 C CA . ASP A 1 97 ? -27.351 2.952 -8.599 1.00 97.12 97 ASP A CA 1
ATOM 772 C C . ASP A 1 97 ? -28.066 2.177 -7.473 1.00 97.12 97 ASP A C 1
ATOM 774 O O . ASP A 1 97 ? -28.446 2.772 -6.459 1.00 97.12 97 ASP A O 1
ATOM 778 N N . ALA A 1 98 ? -28.214 0.855 -7.620 1.00 97.44 98 ALA A N 1
ATOM 779 C CA . ALA A 1 98 ? -28.931 0.025 -6.650 1.00 97.44 98 ALA A CA 1
ATOM 780 C C . ALA A 1 98 ? -28.118 -0.325 -5.378 1.00 97.44 98 ALA A C 1
ATOM 782 O O . ALA A 1 98 ? -28.370 -1.334 -4.716 1.00 97.44 98 ALA A O 1
ATOM 783 N N . THR A 1 99 ? -27.101 0.473 -5.021 1.00 98.00 99 THR A N 1
ATOM 784 C CA . THR A 1 99 ? -26.222 0.212 -3.863 1.00 98.00 99 THR A CA 1
ATOM 785 C C . THR A 1 99 ? -27.002 0.050 -2.553 1.00 98.00 99 THR A C 1
ATOM 787 O O . THR A 1 99 ? -26.668 -0.814 -1.738 1.00 98.00 99 THR A O 1
ATOM 790 N N . ARG A 1 100 ? -28.038 0.870 -2.324 1.00 97.62 100 ARG A N 1
ATOM 791 C CA . ARG A 1 100 ? -28.819 0.836 -1.072 1.00 97.62 100 ARG A CA 1
ATOM 792 C C . ARG A 1 100 ? -29.669 -0.428 -0.995 1.00 97.62 100 ARG A C 1
ATOM 794 O O . ARG A 1 100 ? -29.747 -1.062 0.052 1.00 97.62 100 ARG A O 1
ATOM 801 N N . GLU A 1 101 ? -30.260 -0.824 -2.112 1.00 98.00 101 GLU A N 1
ATOM 802 C CA . GLU A 1 101 ? -31.031 -2.051 -2.258 1.00 98.00 101 GLU A CA 1
ATOM 803 C C . GLU A 1 101 ? -30.147 -3.275 -1.993 1.00 98.00 101 GLU A C 1
ATOM 805 O O . GLU A 1 101 ? -30.529 -4.144 -1.208 1.00 98.00 101 GLU A O 1
ATOM 810 N N . VAL A 1 102 ? -28.936 -3.306 -2.565 1.00 98.12 102 VAL A N 1
ATOM 811 C CA . VAL A 1 102 ? -27.938 -4.353 -2.291 1.00 98.12 102 VAL A CA 1
ATOM 812 C C . VAL A 1 102 ? -27.605 -4.416 -0.801 1.00 98.12 102 VAL A C 1
ATOM 814 O O . VAL A 1 102 ? -27.611 -5.504 -0.225 1.00 98.12 102 VAL A O 1
ATOM 817 N N . PHE A 1 103 ? -27.378 -3.269 -0.150 1.00 98.25 103 PHE A N 1
ATOM 818 C CA . PHE A 1 103 ? -27.153 -3.231 1.295 1.00 98.25 103 PHE A CA 1
ATOM 819 C C . PHE A 1 103 ? -28.323 -3.846 2.072 1.00 98.25 103 PHE A C 1
ATOM 821 O O . PHE A 1 103 ? -28.094 -4.699 2.924 1.00 98.25 103 PHE A O 1
ATOM 828 N N . HIS A 1 104 ? -29.570 -3.464 1.782 1.00 97.69 104 HIS A N 1
ATOM 829 C CA . HIS A 1 104 ? -30.735 -3.976 2.510 1.00 97.69 104 HIS A CA 1
ATOM 830 C C . HIS A 1 104 ? -30.920 -5.491 2.344 1.00 97.69 104 HIS A C 1
ATOM 832 O O . HIS A 1 104 ? -31.273 -6.177 3.306 1.00 97.69 104 HIS A O 1
ATOM 838 N N . VAL A 1 105 ? -30.628 -6.033 1.157 1.00 97.62 105 VAL A N 1
ATOM 839 C CA . VAL A 1 105 ? -30.626 -7.486 0.919 1.00 97.62 105 VAL A CA 1
ATOM 840 C C . VAL A 1 105 ? -29.547 -8.180 1.751 1.00 97.62 105 VAL A C 1
ATOM 842 O O . VAL A 1 105 ? -29.808 -9.224 2.350 1.00 97.62 105 VAL A O 1
ATOM 845 N N . GLU A 1 106 ? -28.340 -7.616 1.822 1.00 97.44 106 GLU A N 1
ATOM 846 C CA . GLU A 1 106 ? -27.260 -8.177 2.639 1.00 97.44 106 GLU A CA 1
ATOM 847 C C . GLU A 1 106 ? -27.519 -8.038 4.141 1.00 97.44 106 GLU A C 1
ATOM 849 O O . GLU A 1 106 ? -27.207 -8.965 4.887 1.00 97.44 106 GLU A O 1
ATOM 854 N N . GLN A 1 107 ? -28.107 -6.929 4.589 1.00 96.31 107 GLN A N 1
ATOM 855 C CA . GLN A 1 107 ? -28.431 -6.667 5.992 1.00 96.31 107 GLN A CA 1
ATOM 856 C C . GLN A 1 107 ? -29.454 -7.672 6.543 1.00 96.31 107 GLN A C 1
ATOM 858 O O . GLN A 1 107 ? -29.386 -8.035 7.712 1.00 96.31 107 GLN A O 1
ATOM 863 N N . ALA A 1 108 ? -30.377 -8.158 5.706 1.00 96.31 108 ALA A N 1
ATOM 864 C CA . ALA A 1 108 ? -31.386 -9.141 6.102 1.00 96.31 108 ALA A CA 1
ATOM 865 C C . ALA A 1 108 ? -30.819 -10.555 6.358 1.00 96.31 108 ALA A C 1
ATOM 867 O O . ALA A 1 108 ? -31.516 -11.408 6.912 1.00 96.31 108 ALA A O 1
ATOM 868 N N . LYS A 1 109 ? -29.576 -10.836 5.946 1.00 96.81 109 LYS A N 1
ATOM 869 C CA . LYS A 1 109 ? -28.926 -12.134 6.185 1.00 96.81 109 LYS A CA 1
ATOM 870 C C . LYS A 1 109 ? -28.394 -12.218 7.625 1.00 96.81 109 LYS A C 1
ATOM 872 O O . LYS A 1 109 ? -27.946 -11.199 8.147 1.00 96.81 109 LYS A O 1
ATOM 877 N N . PRO A 1 110 ? -28.338 -13.418 8.239 1.00 95.25 110 PRO A N 1
ATOM 878 C CA . PRO A 1 110 ? -27.841 -13.589 9.605 1.00 95.25 110 PRO A CA 1
ATOM 879 C C . PRO A 1 110 ? -26.463 -12.955 9.825 1.00 95.25 110 PRO A C 1
ATOM 881 O O . PRO A 1 110 ? -25.535 -13.165 9.039 1.00 95.25 110 PRO A O 1
ATOM 884 N N . PHE A 1 111 ? -26.344 -12.174 10.893 1.00 95.88 111 PHE A N 1
ATOM 885 C CA . PHE A 1 111 ? -25.108 -11.556 11.352 1.00 95.88 111 PHE A CA 1
ATOM 886 C C . PHE A 1 111 ? -25.268 -11.251 12.843 1.00 95.88 111 PHE A C 1
ATOM 888 O O . PHE A 1 111 ? -26.139 -10.467 13.206 1.00 95.88 111 PHE A O 1
ATOM 895 N N . ASP A 1 112 ? -24.456 -11.876 13.698 1.00 94.50 112 ASP A N 1
ATOM 896 C CA . ASP A 1 112 ? -24.583 -11.714 15.158 1.00 94.50 112 ASP A CA 1
ATOM 897 C C . ASP A 1 112 ? -24.073 -10.345 15.657 1.00 94.50 112 ASP A C 1
ATOM 899 O O . ASP A 1 112 ? -24.242 -10.000 16.825 1.00 94.50 112 ASP A O 1
ATOM 903 N N . GLY A 1 113 ? -23.445 -9.563 14.773 1.00 94.88 113 GLY A N 1
ATOM 904 C CA . GLY A 1 113 ? -23.003 -8.196 15.032 1.00 94.88 113 GLY A CA 1
ATOM 905 C C . GLY A 1 113 ? -24.034 -7.131 14.670 1.00 94.88 113 GLY A C 1
ATOM 906 O O . GLY A 1 113 ? -25.203 -7.402 14.402 1.00 94.88 113 GLY A O 1
ATOM 907 N N . ARG A 1 114 ? -23.578 -5.877 14.612 1.00 95.75 114 ARG A N 1
ATOM 908 C CA . ARG A 1 114 ? -24.389 -4.743 14.139 1.00 95.75 114 ARG A CA 1
ATOM 909 C C . ARG A 1 114 ? -23.986 -4.363 12.722 1.00 95.75 114 ARG A C 1
ATOM 911 O O . ARG A 1 114 ? -22.798 -4.219 12.455 1.00 95.75 114 ARG A O 1
ATOM 918 N N . MET A 1 115 ? -24.956 -4.177 11.831 1.00 96.62 115 MET A N 1
ATOM 919 C CA . MET A 1 115 ? -24.722 -3.701 10.467 1.00 96.62 115 MET A CA 1
ATOM 920 C C . MET A 1 115 ? -25.718 -2.594 10.130 1.00 96.62 115 MET A C 1
ATOM 922 O O . MET A 1 115 ? -26.927 -2.832 10.122 1.00 96.62 115 MET A O 1
ATOM 926 N N . GLU A 1 116 ? -25.216 -1.397 9.845 1.00 96.56 116 GLU A N 1
ATOM 927 C CA . GLU A 1 116 ? -26.027 -0.213 9.555 1.00 96.56 116 GLU A CA 1
ATOM 928 C C . GLU A 1 116 ? -25.538 0.532 8.310 1.00 96.56 116 GLU A C 1
ATOM 930 O O . GLU A 1 116 ? -24.389 0.390 7.888 1.00 96.56 116 GLU A O 1
ATOM 935 N N . LEU A 1 117 ? -26.443 1.311 7.714 1.00 97.56 117 LEU A N 1
ATOM 936 C CA . LEU A 1 117 ? -26.182 2.152 6.552 1.00 97.56 117 LEU A CA 1
ATOM 937 C C . LEU A 1 117 ? -26.452 3.609 6.904 1.00 97.56 117 LEU A C 1
ATOM 939 O O . LEU A 1 117 ? -27.519 3.946 7.415 1.00 97.56 117 LEU A O 1
ATOM 943 N N . ILE A 1 118 ? -25.512 4.474 6.544 1.00 96.38 118 ILE A N 1
ATOM 944 C CA . ILE A 1 118 ? -25.648 5.926 6.617 1.00 96.38 118 ILE A CA 1
ATOM 945 C C . ILE A 1 118 ? -25.537 6.474 5.200 1.00 96.38 118 ILE A C 1
ATOM 947 O O . ILE A 1 118 ? -24.573 6.179 4.500 1.00 96.38 118 ILE A O 1
ATOM 951 N N . SER A 1 119 ? -26.485 7.307 4.782 1.00 96.25 119 SER A N 1
ATOM 952 C CA . SER A 1 119 ? -26.429 7.981 3.481 1.00 96.25 119 SER A CA 1
ATOM 953 C C . SER A 1 119 ? -26.041 9.443 3.636 1.00 96.25 119 SER A C 1
ATOM 955 O O . SER A 1 119 ? -26.655 10.190 4.399 1.00 96.25 119 SER A O 1
ATOM 957 N N . LEU A 1 120 ? -25.041 9.871 2.869 1.00 95.62 120 LEU A N 1
ATOM 958 C CA . LEU A 1 120 ? -24.640 11.269 2.800 1.00 95.62 120 LEU A CA 1
ATOM 959 C C . LEU A 1 120 ? -25.495 12.068 1.812 1.00 95.62 120 LEU A C 1
ATOM 961 O O . LEU A 1 120 ? -25.863 11.604 0.730 1.00 95.62 120 LEU A O 1
ATOM 965 N N . ALA A 1 121 ? -25.739 13.332 2.161 1.00 92.38 121 ALA A N 1
ATOM 966 C CA . ALA A 1 121 ? -26.444 14.281 1.300 1.00 92.38 121 ALA A CA 1
ATOM 967 C C . ALA A 1 121 ? -25.601 14.753 0.100 1.00 92.38 121 ALA A C 1
ATOM 969 O O . ALA A 1 121 ? -26.155 15.186 -0.907 1.00 92.38 121 ALA A O 1
ATOM 970 N N . PHE A 1 122 ? -24.272 14.677 0.195 1.00 89.88 122 PHE A N 1
ATOM 971 C CA . PHE A 1 122 ? -23.336 15.088 -0.849 1.00 89.88 122 PHE A CA 1
ATOM 972 C C . PHE A 1 122 ? -22.128 14.152 -0.906 1.00 89.88 122 PHE A C 1
ATOM 974 O O . PHE A 1 122 ? -21.851 13.402 0.027 1.00 89.88 122 PHE A O 1
ATOM 981 N N . ARG A 1 123 ? -21.401 14.205 -2.026 1.00 88.75 123 ARG A N 1
ATOM 982 C CA . ARG A 1 123 ? -20.260 13.325 -2.293 1.00 88.75 123 ARG A CA 1
ATOM 983 C C . ARG A 1 123 ? -18.973 13.819 -1.632 1.00 88.75 123 ARG A C 1
ATOM 985 O O . ARG A 1 123 ? -18.594 14.977 -1.773 1.00 88.75 123 ARG A O 1
ATOM 992 N N . GLY A 1 124 ? -18.227 12.881 -1.064 1.00 89.69 124 GLY A N 1
ATOM 993 C CA . GLY A 1 124 ? -16.787 12.937 -0.842 1.00 89.69 124 GLY A CA 1
ATOM 994 C C . GLY A 1 124 ? -16.307 11.804 0.068 1.00 89.69 124 GLY A C 1
ATOM 995 O O . GLY A 1 124 ? -16.861 11.584 1.141 1.00 89.69 124 GLY A O 1
ATOM 996 N N . LYS A 1 125 ? -15.247 11.098 -0.353 1.00 89.75 125 LYS A N 1
ATOM 997 C CA . LYS A 1 125 ? -14.724 9.916 0.357 1.00 89.75 125 LYS A CA 1
ATOM 998 C C . LYS A 1 125 ? -14.328 10.237 1.803 1.00 89.75 125 LYS A C 1
ATOM 1000 O O . LYS A 1 125 ? -14.743 9.530 2.711 1.00 89.75 125 LYS A O 1
ATOM 1005 N N . ALA A 1 126 ? -13.606 11.338 2.018 1.00 92.25 126 ALA A N 1
ATOM 1006 C CA . ALA A 1 126 ? -13.222 11.800 3.352 1.00 92.25 126 ALA A CA 1
ATOM 1007 C C . ALA A 1 126 ? -14.440 12.052 4.263 1.00 92.25 126 ALA A C 1
ATOM 1009 O O . ALA A 1 126 ? -14.448 11.626 5.413 1.00 92.25 126 ALA A O 1
ATOM 1010 N N . TRP A 1 127 ? -15.508 12.664 3.736 1.00 93.44 127 TRP A N 1
ATOM 1011 C CA . TRP A 1 127 ? -16.754 12.874 4.483 1.00 93.44 127 TRP A CA 1
ATOM 1012 C C . TRP A 1 127 ? -17.428 11.554 4.857 1.00 93.44 127 TRP A C 1
ATOM 1014 O O . TRP A 1 127 ? -17.880 11.411 5.990 1.00 93.44 127 TRP A O 1
ATOM 1024 N N . ALA A 1 128 ? -17.458 10.585 3.936 1.00 95.12 128 ALA A N 1
ATOM 1025 C CA . ALA A 1 128 ? -18.021 9.258 4.189 1.00 95.12 128 ALA A CA 1
ATOM 1026 C C . ALA A 1 128 ? -17.251 8.517 5.287 1.00 95.12 128 ALA A C 1
ATOM 1028 O O . ALA A 1 128 ? -17.846 8.023 6.241 1.00 95.12 128 ALA A O 1
ATOM 1029 N N . LEU A 1 129 ? -15.921 8.519 5.200 1.00 95.62 129 LEU A N 1
ATOM 1030 C CA . LEU A 1 129 ? -15.053 7.936 6.218 1.00 95.62 129 LEU A CA 1
ATOM 1031 C C . LEU A 1 129 ? -15.270 8.588 7.588 1.00 95.62 129 LEU A C 1
ATOM 1033 O O . LEU A 1 129 ? -15.493 7.890 8.574 1.00 95.62 129 LEU A O 1
ATOM 1037 N N . ASN A 1 130 ? -15.264 9.921 7.647 1.00 96.31 130 ASN A N 1
ATOM 1038 C CA . ASN A 1 130 ? -15.416 10.658 8.900 1.00 96.31 130 ASN A CA 1
ATOM 1039 C C . ASN A 1 130 ? -16.798 10.440 9.527 1.00 96.31 130 ASN A C 1
ATOM 1041 O O . ASN A 1 130 ? -16.881 10.224 10.732 1.00 96.31 130 ASN A O 1
ATOM 1045 N N . ALA A 1 131 ? -17.873 10.429 8.730 1.00 96.06 131 ALA A N 1
ATOM 1046 C CA . ALA A 1 131 ? -19.217 10.120 9.220 1.00 96.06 131 ALA A CA 1
ATOM 1047 C C . ALA A 1 131 ? -19.281 8.723 9.858 1.00 96.06 131 ALA A C 1
ATOM 1049 O O . ALA A 1 131 ? -19.824 8.574 10.952 1.00 96.06 131 ALA A O 1
ATOM 1050 N N . GLY A 1 132 ? -18.656 7.726 9.224 1.00 96.56 132 GLY A N 1
ATOM 1051 C CA . GLY A 1 132 ? -18.540 6.385 9.791 1.00 96.56 132 GLY A CA 1
ATOM 1052 C C . GLY A 1 132 ? -17.750 6.361 11.102 1.00 96.56 132 GLY A C 1
ATOM 1053 O O . GLY A 1 132 ? -18.195 5.759 12.075 1.00 96.56 132 GLY A O 1
ATOM 1054 N N . ILE A 1 133 ? -16.618 7.070 11.172 1.00 96.31 133 ILE A N 1
ATOM 1055 C CA . ILE A 1 133 ? -15.801 7.172 12.395 1.00 96.31 133 ILE A CA 1
ATOM 1056 C C . ILE A 1 133 ? -16.585 7.807 13.552 1.00 96.31 133 ILE A C 1
ATOM 1058 O O . ILE A 1 133 ? -16.473 7.345 14.686 1.00 96.31 133 ILE A O 1
ATOM 1062 N N . TYR A 1 134 ? -17.380 8.847 13.293 1.00 94.00 134 TYR A N 1
ATOM 1063 C CA . TYR A 1 134 ? -18.189 9.488 14.334 1.00 94.00 134 TYR A CA 1
ATOM 1064 C C . TYR A 1 134 ? -19.301 8.581 14.870 1.00 94.00 134 TYR A C 1
ATOM 1066 O O . TYR A 1 134 ? -19.634 8.668 16.051 1.00 94.00 134 TYR A O 1
ATOM 1074 N N . MET A 1 135 ? -19.842 7.698 14.030 1.00 91.50 135 MET A N 1
ATOM 1075 C CA . MET A 1 135 ? -20.879 6.734 14.413 1.00 91.50 135 MET A CA 1
ATOM 1076 C C . MET A 1 135 ? -20.312 5.448 15.027 1.00 91.50 135 MET A C 1
ATOM 1078 O O . MET A 1 135 ? -21.014 4.718 15.726 1.00 91.50 135 MET A O 1
ATOM 1082 N N . ALA A 1 136 ? -19.025 5.174 14.815 1.00 91.38 136 ALA A N 1
ATOM 1083 C CA . ALA A 1 136 ? -18.350 4.015 15.371 1.00 91.38 136 ALA A CA 1
ATOM 1084 C C . ALA A 1 136 ? -18.273 4.080 16.896 1.00 91.38 136 ALA A C 1
ATOM 1086 O O . ALA A 1 136 ? -17.409 4.756 17.448 1.00 91.38 136 ALA A O 1
ATOM 1087 N N . ASP A 1 137 ? -19.098 3.310 17.598 1.00 89.38 137 ASP A N 1
ATOM 1088 C CA . ASP A 1 137 ? -18.947 3.062 19.033 1.00 89.38 137 ASP A CA 1
ATOM 1089 C C . ASP A 1 137 ? -18.194 1.748 19.287 1.00 89.38 137 ASP A C 1
ATOM 1091 O O . ASP A 1 137 ? -18.795 0.682 19.440 1.00 89.38 137 ASP A O 1
ATOM 1095 N N . SER A 1 138 ? -16.861 1.792 19.187 1.00 97.19 138 SER A N 1
ATOM 1096 C CA . SER A 1 138 ? -15.985 0.625 19.358 1.00 97.19 138 SER A CA 1
ATOM 1097 C C . SER A 1 138 ? -14.571 1.015 19.801 1.00 97.19 138 SER A C 1
ATOM 1099 O O . SER A 1 138 ? -14.137 2.140 19.562 1.00 97.19 138 SER A O 1
ATOM 1101 N N . ASP A 1 139 ? -13.837 0.085 20.412 1.00 97.44 139 ASP A N 1
ATOM 1102 C CA . ASP A 1 139 ? -12.456 0.287 20.883 1.00 97.44 139 ASP A CA 1
ATOM 1103 C C . ASP A 1 139 ? -11.495 0.558 19.714 1.00 97.44 139 ASP A C 1
ATOM 1105 O O . ASP A 1 139 ? -10.605 1.418 19.776 1.00 97.44 139 ASP A O 1
ATOM 1109 N N . PHE A 1 140 ? -11.710 -0.164 18.615 1.00 98.50 140 PHE A N 1
ATOM 1110 C CA . PHE A 1 140 ? -10.954 -0.025 17.382 1.00 98.50 140 PHE A CA 1
ATOM 1111 C C . PHE A 1 140 ? -11.834 0.386 16.207 1.00 98.50 140 PHE A C 1
ATOM 1113 O O . PHE A 1 140 ? -13.006 0.018 16.121 1.00 98.50 140 PHE A O 1
ATOM 1120 N N . VAL A 1 141 ? -11.226 1.108 15.266 1.00 98.56 141 VAL A N 1
ATOM 1121 C CA . VAL A 1 141 ? -11.842 1.486 13.994 1.00 98.56 141 VAL A CA 1
ATOM 1122 C C . VAL A 1 141 ? -11.031 0.892 12.854 1.00 98.56 141 VAL A C 1
ATOM 1124 O O . VAL A 1 141 ? -9.817 1.073 12.774 1.00 98.56 141 VAL A O 1
ATOM 1127 N N . CYS A 1 142 ? -11.708 0.188 11.961 1.00 98.31 142 CYS A N 1
ATOM 1128 C CA . CYS A 1 142 ? -11.161 -0.411 10.763 1.00 98.31 142 CYS A CA 1
ATOM 1129 C C . CYS A 1 142 ? -11.784 0.257 9.541 1.00 98.31 142 CYS A C 1
ATOM 1131 O O . CYS A 1 142 ? -13.002 0.311 9.438 1.00 98.31 142 CYS A O 1
ATOM 1133 N N . ASN A 1 143 ? -10.966 0.746 8.615 1.00 97.75 143 ASN A N 1
ATOM 1134 C CA . ASN A 1 143 ? -11.437 1.180 7.308 1.00 97.75 143 ASN A CA 1
ATOM 1135 C C . ASN A 1 143 ? -11.225 0.072 6.274 1.00 97.75 143 ASN A C 1
ATOM 1137 O O . ASN A 1 143 ? -10.123 -0.485 6.199 1.00 97.75 143 ASN A O 1
ATOM 1141 N N . VAL A 1 144 ? -12.254 -0.196 5.470 1.00 98.12 144 VAL A N 1
ATOM 1142 C CA . VAL A 1 144 ? -12.234 -1.165 4.369 1.00 98.12 144 VAL A CA 1
ATOM 1143 C C . VAL A 1 144 ? -12.896 -0.530 3.149 1.00 98.12 144 VAL A C 1
ATOM 1145 O O . VAL A 1 144 ? -14.050 -0.116 3.228 1.00 98.12 144 VAL A O 1
ATOM 1148 N N . ASP A 1 145 ? -12.190 -0.448 2.018 1.00 96.62 145 ASP A N 1
ATOM 1149 C CA . ASP A 1 145 ? -12.816 0.021 0.773 1.00 96.62 145 ASP A CA 1
ATOM 1150 C C . ASP A 1 145 ? -13.911 -0.979 0.334 1.00 96.62 145 ASP A C 1
ATOM 1152 O O . ASP A 1 145 ? -13.786 -2.190 0.513 1.00 96.62 145 ASP A O 1
ATOM 1156 N N . SER A 1 146 ? -15.013 -0.488 -0.236 1.00 96.44 146 SER A N 1
ATOM 1157 C CA . SER A 1 146 ? -16.192 -1.319 -0.544 1.00 96.44 146 SER A CA 1
ATOM 1158 C C . SER A 1 146 ? -15.967 -2.385 -1.623 1.00 96.44 146 SER A C 1
ATOM 1160 O O . SER A 1 146 ? -16.750 -3.327 -1.707 1.00 96.44 146 SER A O 1
ATOM 1162 N N . ASP A 1 147 ? -14.897 -2.277 -2.409 1.00 94.94 147 ASP A N 1
ATOM 1163 C CA . ASP A 1 147 ? -14.436 -3.254 -3.405 1.00 94.94 147 ASP A CA 1
ATOM 1164 C C . ASP A 1 147 ? -13.344 -4.204 -2.866 1.00 94.94 147 ASP A C 1
ATOM 1166 O O . ASP A 1 147 ? -12.751 -4.978 -3.620 1.00 94.94 147 ASP A O 1
ATOM 1170 N N . THR A 1 148 ? -13.077 -4.167 -1.557 1.00 97.19 148 THR A N 1
ATOM 1171 C CA . THR A 1 148 ? -12.064 -4.988 -0.889 1.00 97.19 148 THR A CA 1
ATOM 1172 C C . THR A 1 148 ? -12.694 -6.164 -0.142 1.00 97.19 148 THR A C 1
ATOM 1174 O O . THR A 1 148 ? -13.664 -6.007 0.603 1.00 97.19 148 THR A O 1
ATOM 1177 N N . LEU A 1 149 ? -12.108 -7.358 -0.285 1.00 97.88 149 LEU A N 1
ATOM 1178 C CA . LEU A 1 149 ? -12.528 -8.566 0.431 1.00 97.88 149 LEU A CA 1
ATOM 1179 C C . LEU A 1 149 ? -11.514 -8.918 1.519 1.00 97.88 149 LEU A C 1
ATOM 1181 O O . LEU A 1 149 ? -10.366 -9.254 1.230 1.00 97.88 149 LEU A O 1
ATOM 1185 N N . LEU A 1 150 ? -11.923 -8.872 2.784 1.00 98.38 150 LEU A N 1
ATOM 1186 C CA . LEU A 1 150 ? -11.061 -9.308 3.880 1.00 98.38 150 LEU A CA 1
ATOM 1187 C C . LEU A 1 150 ? -10.992 -10.835 3.948 1.00 98.38 150 LEU A C 1
ATOM 1189 O O . LEU A 1 150 ? -12.011 -11.520 3.871 1.00 98.38 150 LEU A O 1
ATOM 1193 N N . ARG A 1 151 ? -9.790 -11.380 4.154 1.00 97.50 151 ARG A N 1
ATOM 1194 C CA . ARG A 1 151 ? -9.624 -12.799 4.489 1.00 97.50 151 ARG A CA 1
ATOM 1195 C C . ARG A 1 151 ? -10.303 -13.100 5.828 1.00 97.50 151 ARG A C 1
ATOM 1197 O O . ARG A 1 151 ? -10.332 -12.238 6.700 1.00 97.50 151 ARG A O 1
ATOM 1204 N N . GLU A 1 152 ? -10.813 -14.314 6.014 1.00 97.75 152 GLU A N 1
ATOM 1205 C CA . GLU A 1 152 ? -11.628 -14.712 7.181 1.00 97.75 152 GLU A CA 1
ATOM 1206 C C . GLU A 1 152 ? -10.946 -14.465 8.546 1.00 97.75 152 GLU A C 1
ATOM 1208 O O . GLU A 1 152 ? -11.610 -14.270 9.559 1.00 97.75 152 GLU A O 1
ATOM 1213 N N . ASP A 1 153 ? -9.615 -14.440 8.609 1.00 96.88 153 ASP A N 1
ATOM 1214 C CA . ASP A 1 153 ? -8.830 -14.199 9.828 1.00 96.88 153 ASP A CA 1
ATOM 1215 C C . ASP A 1 153 ? -8.275 -12.766 9.940 1.00 96.88 153 ASP A C 1
ATOM 1217 O O . ASP A 1 153 ? -7.510 -12.462 10.860 1.00 96.88 153 ASP A O 1
ATOM 1221 N N . ALA A 1 154 ? -8.631 -11.864 9.019 1.00 98.06 154 ALA A N 1
ATOM 1222 C CA . ALA A 1 154 ? -8.002 -10.553 8.900 1.00 98.06 154 ALA A CA 1
ATOM 1223 C C . ALA A 1 154 ? -8.254 -9.656 10.119 1.00 98.06 154 ALA A C 1
ATOM 1225 O O . ALA A 1 154 ? -7.296 -9.104 10.670 1.00 98.06 154 ALA A O 1
ATOM 1226 N N . ILE A 1 155 ? -9.507 -9.543 10.580 1.00 98.38 155 ILE A N 1
ATOM 1227 C CA . ILE A 1 155 ? -9.835 -8.722 11.756 1.00 98.38 155 ILE A CA 1
ATOM 1228 C C . ILE A 1 155 ? -9.220 -9.322 13.024 1.00 98.38 155 ILE A C 1
ATOM 1230 O O . ILE A 1 155 ? -8.615 -8.596 13.815 1.00 98.38 155 ILE A O 1
ATOM 1234 N N . TYR A 1 156 ? -9.281 -10.648 13.187 1.00 97.75 156 TYR A N 1
ATOM 1235 C CA . TYR A 1 156 ? -8.648 -11.334 14.317 1.00 97.75 156 TYR A CA 1
ATOM 1236 C C . TYR A 1 156 ? -7.147 -11.035 14.385 1.00 97.75 156 TYR A C 1
ATOM 1238 O O . TYR A 1 156 ? -6.626 -10.661 15.437 1.00 97.75 156 TYR A O 1
ATOM 1246 N N . ASN A 1 157 ? -6.446 -11.139 13.253 1.00 96.56 157 ASN A N 1
ATOM 1247 C CA . ASN A 1 157 ? -5.015 -10.867 13.182 1.00 96.56 157 ASN A CA 1
ATOM 1248 C C . ASN A 1 157 ? -4.677 -9.400 13.487 1.00 96.56 157 ASN A C 1
ATOM 1250 O O . ASN A 1 157 ? -3.658 -9.150 14.139 1.00 96.56 157 ASN A O 1
ATOM 1254 N N . MET A 1 158 ? -5.523 -8.450 13.071 1.00 97.75 158 MET A N 1
ATOM 1255 C CA . MET A 1 158 ? -5.376 -7.038 13.435 1.00 97.75 158 MET A CA 1
ATOM 1256 C C . MET A 1 158 ? -5.525 -6.825 14.934 1.00 97.75 158 MET A C 1
ATOM 1258 O O . MET A 1 158 ? -4.595 -6.333 15.572 1.00 97.75 158 MET A O 1
ATOM 1262 N N . VAL A 1 159 ? -6.642 -7.257 15.519 1.00 97.94 159 VAL A N 1
ATOM 1263 C CA . VAL A 1 159 ? -6.888 -7.102 16.959 1.00 97.94 159 VAL A CA 1
ATOM 1264 C C . VAL A 1 159 ? -5.766 -7.752 17.764 1.00 97.94 159 VAL A C 1
ATOM 1266 O O . VAL A 1 159 ? -5.217 -7.129 18.673 1.00 97.94 159 VAL A O 1
ATOM 1269 N N . ARG A 1 160 ? -5.336 -8.959 17.378 1.00 96.31 160 ARG A N 1
ATOM 1270 C CA . ARG A 1 160 ? -4.204 -9.647 18.007 1.00 96.31 160 ARG A CA 1
ATOM 1271 C C . ARG A 1 160 ? -2.942 -8.786 18.018 1.00 96.31 160 ARG A C 1
ATOM 1273 O O . ARG A 1 160 ? -2.276 -8.708 19.048 1.00 96.31 160 ARG A O 1
ATOM 1280 N N . ALA A 1 161 ? -2.609 -8.126 16.909 1.00 94.88 161 ALA A N 1
ATOM 1281 C CA . ALA A 1 161 ? -1.446 -7.243 16.835 1.00 94.88 161 ALA A CA 1
ATOM 1282 C C . ALA A 1 161 ? -1.548 -6.047 17.799 1.00 94.88 161 ALA A C 1
ATOM 1284 O O . ALA A 1 161 ? -0.571 -5.734 18.477 1.00 94.88 161 ALA A O 1
ATOM 1285 N N . PHE A 1 162 ? -2.724 -5.423 17.910 1.00 96.38 162 PHE A N 1
ATOM 1286 C CA . PHE A 1 162 ? -2.954 -4.288 18.815 1.00 96.38 162 PHE A CA 1
ATOM 1287 C C . PHE A 1 162 ? -2.970 -4.678 20.293 1.00 96.38 162 PHE A C 1
ATOM 1289 O O . PHE A 1 162 ? -2.542 -3.893 21.139 1.00 96.38 162 PHE A O 1
ATOM 1296 N N . VAL A 1 163 ? -3.450 -5.876 20.622 1.00 95.50 163 VAL A N 1
ATOM 1297 C CA . VAL A 1 163 ? -3.427 -6.382 22.001 1.00 95.50 163 VAL A CA 1
ATOM 1298 C C . VAL A 1 163 ? -2.000 -6.765 22.413 1.00 95.50 163 VAL A C 1
ATOM 1300 O O . VAL A 1 163 ? -1.590 -6.469 23.532 1.00 95.50 163 VAL A O 1
ATOM 1303 N N . MET A 1 164 ? -1.204 -7.349 21.507 1.00 93.12 164 MET A N 1
ATOM 1304 C CA . MET A 1 164 ? 0.210 -7.663 21.773 1.00 93.12 164 MET A CA 1
ATOM 1305 C C . MET A 1 164 ? 1.098 -6.421 21.929 1.00 93.12 164 MET A C 1
ATOM 1307 O O . MET A 1 164 ? 2.111 -6.484 22.627 1.00 93.12 164 MET A O 1
ATOM 1311 N N . ASP A 1 165 ? 0.764 -5.319 21.255 1.00 93.00 165 ASP A N 1
ATOM 1312 C CA . ASP A 1 165 ? 1.523 -4.070 21.311 1.00 93.00 165 ASP A CA 1
ATOM 1313 C C . ASP A 1 165 ? 0.621 -2.889 21.712 1.00 93.00 165 ASP A C 1
ATOM 1315 O O . ASP A 1 165 ? 0.025 -2.227 20.854 1.00 93.00 165 ASP A O 1
ATOM 1319 N N . PRO A 1 166 ? 0.565 -2.551 23.015 1.00 93.25 166 PRO A N 1
ATOM 1320 C CA . PRO A 1 166 ? -0.164 -1.381 23.501 1.00 93.25 166 PRO A CA 1
ATOM 1321 C C . PRO A 1 166 ? 0.275 -0.056 22.859 1.00 93.25 166 PRO A C 1
ATOM 1323 O O . PRO A 1 166 ? -0.497 0.897 22.846 1.00 93.25 166 PRO A O 1
ATOM 1326 N N . LYS A 1 167 ? 1.492 0.022 22.296 1.00 95.62 167 LYS A N 1
ATOM 1327 C CA . LYS A 1 167 ? 1.990 1.218 21.601 1.00 95.62 167 LYS A CA 1
ATOM 1328 C C . LYS A 1 167 ? 1.613 1.253 20.123 1.00 95.62 167 LYS A C 1
ATOM 1330 O O . LYS A 1 167 ? 1.908 2.253 19.474 1.00 95.62 167 LYS A O 1
ATOM 1335 N N . LEU A 1 168 ? 0.986 0.214 19.573 1.00 96.25 168 LEU A N 1
ATOM 1336 C CA . LEU A 1 168 ? 0.496 0.217 18.197 1.00 96.25 168 LEU A CA 1
ATOM 1337 C C . LEU A 1 168 ? -0.694 1.173 18.079 1.00 96.25 168 LEU A C 1
ATOM 1339 O O . LEU A 1 168 ? -1.761 0.911 18.627 1.00 96.25 168 LEU A O 1
ATOM 1343 N N . ALA A 1 169 ? -0.480 2.300 17.406 1.00 97.44 169 ALA A N 1
ATOM 1344 C CA . ALA A 1 169 ? -1.478 3.344 17.189 1.00 97.44 169 ALA A CA 1
ATOM 1345 C C . ALA A 1 169 ? -2.370 3.030 15.986 1.00 97.44 169 ALA A C 1
ATOM 1347 O O . ALA A 1 169 ? -3.593 3.169 16.050 1.00 97.44 169 ALA A O 1
ATOM 1348 N N . ALA A 1 170 ? -1.738 2.591 14.899 1.00 97.75 170 ALA A N 1
ATOM 1349 C CA . ALA A 1 170 ? -2.390 2.300 13.636 1.00 97.75 170 ALA A CA 1
ATOM 1350 C C . ALA A 1 170 ? -1.656 1.179 12.888 1.00 97.75 170 ALA A C 1
ATOM 1352 O O . ALA A 1 170 ? -0.444 1.003 13.037 1.00 97.75 170 ALA A O 1
ATOM 1353 N N . ALA A 1 171 ? -2.374 0.420 12.069 1.00 97.62 171 ALA A N 1
ATOM 1354 C CA . ALA A 1 171 ? -1.791 -0.613 11.233 1.00 97.62 171 ALA A CA 1
ATOM 1355 C C . ALA A 1 171 ? -2.537 -0.793 9.913 1.00 97.62 171 ALA A C 1
ATOM 1357 O O . ALA A 1 171 ? -3.692 -0.404 9.771 1.00 97.62 171 ALA A O 1
ATOM 1358 N N . THR A 1 172 ? -1.868 -1.397 8.936 1.00 97.56 172 THR A N 1
ATOM 1359 C CA . THR A 1 172 ? -2.468 -1.792 7.654 1.00 97.56 172 THR A CA 1
ATOM 1360 C C . THR A 1 172 ? -2.214 -3.267 7.383 1.00 97.56 172 THR A C 1
ATOM 1362 O O . THR A 1 172 ? -1.239 -3.838 7.883 1.00 97.56 172 THR A O 1
ATOM 1365 N N . GLY A 1 173 ? -3.113 -3.902 6.637 1.00 95.81 173 GLY A N 1
ATOM 1366 C CA . GLY A 1 173 ? -2.958 -5.296 6.241 1.00 95.81 173 GLY A CA 1
ATOM 1367 C C . GLY A 1 173 ? -2.065 -5.461 5.021 1.00 95.81 173 GLY A C 1
ATOM 1368 O O . GLY A 1 173 ? -1.617 -4.497 4.403 1.00 95.81 173 GLY A O 1
ATOM 1369 N N . THR A 1 174 ? -1.810 -6.711 4.653 1.00 95.25 174 THR A N 1
ATOM 1370 C CA . THR A 1 174 ? -1.277 -7.029 3.325 1.00 95.25 174 THR A CA 1
ATOM 1371 C C . THR A 1 174 ? -2.407 -6.909 2.317 1.00 95.25 174 THR A C 1
ATOM 1373 O O . THR A 1 174 ? -3.386 -7.643 2.417 1.00 95.25 174 THR A O 1
ATOM 1376 N N . VAL A 1 175 ? -2.260 -6.016 1.342 1.00 96.38 175 VAL A N 1
ATOM 1377 C CA . VAL A 1 175 ? -3.164 -5.964 0.193 1.00 96.38 175 VAL A CA 1
ATOM 1378 C C . VAL A 1 175 ? -2.619 -6.895 -0.888 1.00 96.38 175 VAL A C 1
ATOM 1380 O O . VAL A 1 175 ? -1.483 -6.733 -1.336 1.00 96.38 175 VAL A O 1
ATOM 1383 N N . GLU A 1 176 ? -3.413 -7.884 -1.286 1.00 95.94 176 GLU A N 1
ATOM 1384 C CA . GLU A 1 176 ? -3.087 -8.842 -2.341 1.00 95.94 176 GLU A CA 1
ATOM 1385 C C . GLU A 1 176 ? -4.082 -8.703 -3.499 1.00 95.94 176 GLU A C 1
ATOM 1387 O O . GLU A 1 176 ? -5.294 -8.627 -3.312 1.00 95.94 176 GLU A O 1
ATOM 1392 N N . VAL A 1 177 ? -3.571 -8.681 -4.726 1.00 96.25 177 VAL A N 1
ATOM 1393 C CA . VAL A 1 177 ? -4.411 -8.552 -5.922 1.00 96.25 177 VAL A CA 1
ATOM 1394 C C . VAL A 1 177 ? -5.037 -9.901 -6.243 1.00 96.25 177 VAL A C 1
ATOM 1396 O O . VAL A 1 177 ? -4.333 -10.909 -6.317 1.00 96.25 177 VAL A O 1
ATOM 1399 N N . MET A 1 178 ? -6.345 -9.940 -6.463 1.00 93.69 178 MET A N 1
ATOM 1400 C CA . MET A 1 178 ? -7.100 -11.140 -6.811 1.00 93.69 178 MET A CA 1
ATOM 1401 C C . MET A 1 178 ? -6.741 -11.661 -8.202 1.00 93.69 178 MET A C 1
ATOM 1403 O O . MET A 1 178 ? -6.029 -11.032 -8.992 1.00 93.69 178 MET A O 1
ATOM 1407 N N . ARG A 1 179 ? -7.208 -12.871 -8.511 1.00 89.88 179 ARG A N 1
ATOM 1408 C CA . ARG A 1 179 ? -7.263 -13.296 -9.907 1.00 89.88 179 ARG A CA 1
ATOM 1409 C C . ARG A 1 179 ? -8.401 -12.543 -10.593 1.00 89.88 179 ARG A C 1
ATOM 1411 O O . ARG A 1 179 ? -9.422 -12.303 -9.954 1.00 89.88 179 ARG A O 1
ATOM 1418 N N . PRO A 1 180 ? -8.249 -12.184 -11.875 1.00 84.62 180 PRO A N 1
ATOM 1419 C CA . PRO A 1 180 ? -9.368 -11.692 -12.664 1.00 84.62 180 PRO A CA 1
ATOM 1420 C C . PRO A 1 180 ? -10.552 -12.659 -12.559 1.00 84.62 180 PRO A C 1
ATOM 1422 O O . PRO A 1 180 ? -10.362 -13.866 -12.682 1.00 84.62 180 PRO A O 1
ATOM 1425 N N . ALA A 1 181 ? -11.760 -12.133 -12.349 1.00 75.44 181 ALA A N 1
ATOM 1426 C CA . ALA A 1 181 ? -12.963 -12.945 -12.139 1.00 75.44 181 ALA A CA 1
ATOM 1427 C C . ALA A 1 181 ? -13.320 -13.856 -13.330 1.00 75.44 181 ALA A C 1
ATOM 1429 O O . ALA A 1 181 ? -14.086 -14.804 -13.183 1.00 75.44 181 ALA A O 1
ATOM 1430 N N . ARG A 1 182 ? -12.782 -13.558 -14.518 1.00 74.75 182 ARG A N 1
ATOM 1431 C CA . ARG A 1 182 ? -12.990 -14.329 -15.743 1.00 74.75 182 ARG A CA 1
ATOM 1432 C C . ARG A 1 182 ? -11.682 -14.954 -16.215 1.00 74.75 182 ARG A C 1
ATOM 1434 O O . ARG A 1 182 ? -10.676 -14.256 -16.348 1.00 74.75 182 ARG A O 1
ATOM 1441 N N . ASP A 1 183 ? -11.723 -16.248 -16.513 1.00 69.94 183 ASP A N 1
ATOM 1442 C CA . ASP A 1 183 ? -10.564 -16.999 -17.008 1.00 69.94 183 ASP A CA 1
ATOM 1443 C C . ASP A 1 183 ? -10.270 -16.742 -18.500 1.00 69.94 183 ASP A C 1
ATOM 1445 O O . ASP A 1 183 ? -9.134 -16.926 -18.944 1.00 69.94 183 ASP A O 1
ATOM 1449 N N . ASP A 1 184 ? -11.253 -16.259 -19.267 1.00 73.12 184 ASP A N 1
ATOM 1450 C CA . ASP A 1 184 ? -11.192 -15.995 -20.713 1.00 73.12 184 ASP A CA 1
ATOM 1451 C C . ASP A 1 184 ? -10.728 -14.567 -21.062 1.00 73.12 184 ASP A C 1
ATOM 1453 O O . ASP A 1 184 ? -11.128 -13.973 -22.063 1.00 73.12 184 ASP A O 1
ATOM 1457 N N . ILE A 1 185 ? -9.854 -13.986 -20.241 1.00 83.62 185 ILE A N 1
ATOM 1458 C CA . ILE A 1 185 ? -9.290 -12.662 -20.516 1.00 83.62 185 ILE A CA 1
ATOM 1459 C C . ILE A 1 185 ? -8.113 -12.719 -21.495 1.00 83.62 185 ILE A C 1
ATOM 1461 O O . ILE A 1 185 ? -7.327 -13.667 -21.531 1.00 83.62 185 ILE A O 1
ATOM 1465 N N . HIS A 1 186 ? -7.940 -11.632 -22.248 1.00 88.19 186 HIS A N 1
ATOM 1466 C CA . HIS A 1 186 ? -6.821 -11.462 -23.171 1.00 88.19 186 HIS A CA 1
ATOM 1467 C C . HIS A 1 186 ? -5.460 -11.732 -22.483 1.00 88.19 186 HIS A C 1
ATOM 1469 O O . HIS A 1 186 ? -5.229 -11.205 -21.387 1.00 88.19 186 HIS A O 1
ATOM 1475 N N . PRO A 1 187 ? -4.514 -12.464 -23.112 1.00 88.94 187 PRO A N 1
ATOM 1476 C CA . PRO A 1 187 ? -3.233 -12.829 -22.496 1.00 88.94 187 PRO A CA 1
ATOM 1477 C C . PRO A 1 187 ? -2.439 -11.652 -21.918 1.00 88.94 187 PRO A C 1
ATOM 1479 O O . PRO A 1 187 ? -1.870 -11.771 -20.837 1.00 88.94 187 PRO A O 1
ATOM 1482 N N . LEU A 1 188 ? -2.449 -10.489 -22.584 1.00 89.31 188 LEU A N 1
ATOM 1483 C CA . LEU A 1 188 ? -1.791 -9.281 -22.062 1.00 89.31 188 LEU A CA 1
ATOM 1484 C C . LEU A 1 188 ? -2.438 -8.765 -20.769 1.00 89.31 188 LEU A C 1
ATOM 1486 O O . LEU A 1 188 ? -1.730 -8.322 -19.870 1.00 89.31 188 LEU A O 1
ATOM 1490 N N . ARG A 1 189 ? -3.768 -8.857 -20.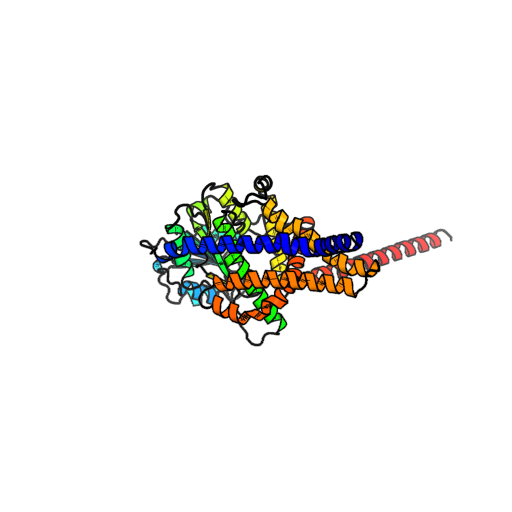643 1.00 89.62 189 ARG A N 1
ATOM 1491 C CA . ARG A 1 189 ? -4.478 -8.474 -19.414 1.00 89.62 189 ARG A CA 1
ATOM 1492 C C . ARG A 1 189 ? -4.143 -9.438 -18.280 1.00 89.62 189 ARG A C 1
ATOM 1494 O O . ARG A 1 189 ? -3.916 -9.002 -17.158 1.00 89.62 189 ARG A O 1
ATOM 1501 N N . LYS A 1 190 ? -4.040 -10.736 -18.582 1.00 90.75 190 LYS A N 1
ATOM 1502 C CA . LYS A 1 190 ? -3.594 -11.748 -17.616 1.00 90.75 190 LYS A CA 1
ATOM 1503 C C . LYS A 1 190 ? -2.158 -11.490 -17.159 1.00 90.75 190 LYS A C 1
ATOM 1505 O O . LYS A 1 190 ? -1.888 -11.513 -15.965 1.00 90.75 190 LYS A O 1
ATOM 1510 N N . ALA A 1 191 ? -1.259 -11.184 -18.094 1.00 92.69 191 ALA A N 1
ATOM 1511 C CA . ALA A 1 191 ? 0.121 -10.808 -17.798 1.00 92.69 191 ALA A CA 1
ATOM 1512 C C . ALA A 1 191 ? 0.210 -9.563 -16.906 1.00 92.69 191 ALA A C 1
ATOM 1514 O O . ALA A 1 191 ? 0.951 -9.574 -15.927 1.00 92.69 191 ALA A O 1
ATOM 1515 N N . MET A 1 192 ? -0.586 -8.532 -17.198 1.00 94.00 192 MET A N 1
ATOM 1516 C CA . MET A 1 192 ? -0.673 -7.324 -16.379 1.00 94.00 192 MET A CA 1
ATOM 1517 C C . MET A 1 192 ? -1.175 -7.627 -14.961 1.00 94.00 192 MET A C 1
ATOM 1519 O O . MET A 1 192 ? -0.546 -7.194 -14.005 1.00 94.00 192 MET A O 1
ATOM 1523 N N . ALA A 1 193 ? -2.251 -8.406 -14.816 1.00 94.38 193 ALA A N 1
ATOM 1524 C CA . ALA A 1 193 ? -2.815 -8.752 -13.510 1.00 94.38 193 ALA A CA 1
ATOM 1525 C C . ALA A 1 193 ? -1.861 -9.608 -12.655 1.00 94.38 193 ALA A C 1
ATOM 1527 O O . ALA A 1 193 ? -1.769 -9.413 -11.446 1.00 94.38 193 ALA A O 1
ATOM 1528 N N . GLU A 1 194 ? -1.124 -10.547 -13.260 1.00 94.69 194 GLU A N 1
ATOM 1529 C CA . GLU A 1 194 ? -0.121 -11.335 -12.529 1.00 94.69 194 GLU A CA 1
ATOM 1530 C C . GLU A 1 194 ? 1.124 -10.506 -12.177 1.00 94.69 194 GLU A C 1
ATOM 1532 O O . GLU A 1 194 ? 1.686 -10.680 -11.096 1.00 94.69 194 GLU A O 1
ATOM 1537 N N . ALA A 1 195 ? 1.535 -9.569 -13.038 1.00 96.12 195 ALA A N 1
ATOM 1538 C CA . ALA A 1 195 ? 2.595 -8.616 -12.715 1.00 96.12 195 ALA A CA 1
ATOM 1539 C C . ALA A 1 195 ? 2.180 -7.667 -11.579 1.00 96.12 195 ALA A C 1
ATOM 1541 O O . ALA A 1 195 ? 2.973 -7.426 -10.669 1.00 96.12 195 ALA A O 1
ATOM 1542 N N . GLU A 1 196 ? 0.930 -7.196 -11.581 1.00 96.31 196 GLU A N 1
ATOM 1543 C CA . GLU A 1 196 ? 0.365 -6.385 -10.503 1.00 96.31 196 GLU A CA 1
ATOM 1544 C C . GLU A 1 196 ? 0.282 -7.172 -9.187 1.00 96.31 196 GLU A C 1
ATOM 1546 O O . GLU A 1 196 ? 0.684 -6.666 -8.139 1.00 96.31 196 GLU A O 1
ATOM 1551 N N . PHE A 1 197 ? -0.141 -8.440 -9.236 1.00 96.31 197 PHE A N 1
ATOM 1552 C CA . PHE A 1 197 ? -0.097 -9.337 -8.080 1.00 96.31 197 PHE A CA 1
ATOM 1553 C C . PHE A 1 197 ? 1.317 -9.464 -7.510 1.00 96.31 197 PHE A C 1
ATOM 1555 O O . PHE A 1 197 ? 1.498 -9.285 -6.306 1.00 96.31 197 PHE A O 1
ATOM 1562 N N . VAL A 1 198 ? 2.327 -9.731 -8.346 1.00 96.06 198 VAL A N 1
ATOM 1563 C CA . VAL A 1 198 ? 3.720 -9.836 -7.884 1.00 96.06 198 VAL A CA 1
ATOM 1564 C C . VAL A 1 198 ? 4.219 -8.503 -7.314 1.00 96.06 198 VAL A C 1
ATOM 1566 O O . VAL A 1 198 ? 4.876 -8.517 -6.273 1.00 96.06 198 VAL A O 1
ATOM 1569 N N . GLU A 1 199 ? 3.882 -7.365 -7.935 1.00 95.00 199 GLU A N 1
ATOM 1570 C CA . GLU A 1 199 ? 4.219 -6.020 -7.439 1.00 95.00 199 GLU A CA 1
ATOM 1571 C C . GLU A 1 199 ? 3.666 -5.794 -6.024 1.00 95.00 199 GLU A C 1
ATOM 1573 O O . GLU A 1 199 ? 4.441 -5.503 -5.110 1.00 95.00 199 GLU A O 1
ATOM 1578 N N . TYR A 1 200 ? 2.355 -5.969 -5.823 1.00 95.25 200 TYR A N 1
ATOM 1579 C CA . TYR A 1 200 ? 1.714 -5.797 -4.514 1.00 95.25 200 TYR A CA 1
ATOM 1580 C C . TYR A 1 200 ? 2.264 -6.782 -3.491 1.00 95.25 200 TYR A C 1
ATOM 1582 O O . TYR A 1 200 ? 2.635 -6.398 -2.382 1.00 95.25 200 TYR A O 1
ATOM 1590 N N . HIS A 1 201 ? 2.373 -8.051 -3.871 1.00 94.38 201 HIS A N 1
ATOM 1591 C CA . HIS A 1 201 ? 2.817 -9.098 -2.967 1.00 94.38 201 HIS A CA 1
ATOM 1592 C C . HIS A 1 201 ? 4.230 -8.827 -2.442 1.00 94.38 201 HIS A C 1
ATOM 1594 O O . HIS A 1 201 ? 4.463 -8.870 -1.235 1.00 94.38 201 HIS A O 1
ATOM 1600 N N . VAL A 1 202 ? 5.168 -8.468 -3.324 1.00 92.38 202 VAL A N 1
ATOM 1601 C CA . VAL A 1 202 ? 6.532 -8.061 -2.947 1.00 92.38 202 VAL A CA 1
ATOM 1602 C C . VAL A 1 202 ? 6.514 -6.777 -2.113 1.00 92.38 202 VAL A C 1
ATOM 1604 O O . VAL A 1 202 ? 7.191 -6.707 -1.082 1.00 92.38 202 VAL A O 1
ATOM 1607 N N . ALA A 1 203 ? 5.728 -5.774 -2.512 1.00 92.00 203 ALA A N 1
ATOM 1608 C CA . ALA A 1 203 ? 5.645 -4.501 -1.805 1.00 92.00 203 ALA A CA 1
ATOM 1609 C C . ALA A 1 203 ? 5.163 -4.677 -0.357 1.00 92.00 203 ALA A C 1
ATOM 1611 O O . ALA A 1 203 ? 5.797 -4.150 0.557 1.00 92.00 203 ALA A O 1
ATOM 1612 N N . PHE A 1 204 ? 4.101 -5.451 -0.120 1.00 92.44 204 PHE A N 1
ATOM 1613 C CA . PHE A 1 204 ? 3.549 -5.651 1.220 1.00 92.44 204 PHE A CA 1
ATOM 1614 C C . PHE A 1 204 ? 4.333 -6.678 2.046 1.00 92.44 204 PHE A C 1
ATOM 1616 O O . PHE A 1 204 ? 4.682 -6.398 3.196 1.00 92.44 204 PHE A O 1
ATOM 1623 N N . ARG A 1 205 ? 4.669 -7.845 1.479 1.00 88.75 205 ARG A N 1
ATOM 1624 C CA . ARG A 1 205 ? 5.362 -8.913 2.224 1.00 88.75 205 ARG A CA 1
ATOM 1625 C C . ARG A 1 205 ? 6.813 -8.596 2.527 1.00 88.75 205 ARG A C 1
ATOM 1627 O O . ARG A 1 205 ? 7.331 -9.104 3.509 1.00 88.75 205 ARG A O 1
ATOM 1634 N N . ILE A 1 206 ? 7.473 -7.796 1.696 1.00 88.62 206 ILE A N 1
ATOM 1635 C CA . ILE A 1 206 ? 8.894 -7.494 1.868 1.00 88.62 206 ILE A CA 1
ATOM 1636 C C . ILE A 1 206 ? 9.064 -6.027 2.260 1.00 88.62 206 ILE A C 1
ATOM 1638 O O . ILE A 1 206 ? 9.565 -5.733 3.345 1.00 88.62 206 ILE A O 1
ATOM 1642 N N . GLY A 1 207 ? 8.618 -5.102 1.408 1.00 88.44 207 GLY A N 1
ATOM 1643 C CA . GLY A 1 207 ? 8.850 -3.666 1.592 1.00 88.44 207 GLY A CA 1
ATOM 1644 C C . GLY A 1 207 ? 8.191 -3.102 2.855 1.00 88.44 207 GLY A C 1
ATOM 1645 O O . GLY A 1 207 ? 8.865 -2.549 3.723 1.00 88.44 207 GLY A O 1
ATOM 1646 N N . ARG A 1 208 ? 6.875 -3.277 3.000 1.00 89.00 208 ARG A N 1
ATOM 1647 C CA . ARG A 1 208 ? 6.092 -2.742 4.127 1.00 89.00 208 ARG A CA 1
ATOM 1648 C C . ARG A 1 208 ? 6.447 -3.421 5.457 1.00 89.00 208 ARG A C 1
ATOM 1650 O O . ARG A 1 208 ? 6.528 -2.753 6.490 1.00 89.00 208 ARG A O 1
ATOM 1657 N N . GLN A 1 209 ? 6.772 -4.717 5.442 1.00 85.75 209 GLN A N 1
ATOM 1658 C CA . GLN A 1 209 ? 7.343 -5.397 6.613 1.00 85.75 209 GLN A CA 1
ATOM 1659 C C . GLN A 1 209 ? 8.699 -4.804 7.020 1.00 85.75 209 GLN A C 1
ATOM 1661 O O . GLN A 1 209 ? 8.918 -4.501 8.194 1.00 85.75 209 GLN A O 1
ATOM 1666 N N . PHE A 1 210 ? 9.600 -4.577 6.060 1.00 86.12 210 PHE A N 1
ATOM 1667 C CA . PHE A 1 210 ? 10.880 -3.916 6.319 1.00 86.12 210 PHE A CA 1
ATOM 1668 C C . PHE A 1 210 ? 10.681 -2.504 6.896 1.00 86.12 210 PHE A C 1
ATOM 1670 O O . PHE A 1 210 ? 11.342 -2.114 7.866 1.00 86.12 210 PHE A O 1
ATOM 1677 N N . GLN A 1 211 ? 9.730 -1.745 6.351 1.00 87.62 211 GLN A N 1
ATOM 1678 C CA . GLN A 1 211 ? 9.357 -0.430 6.871 1.00 87.62 211 GLN A CA 1
ATOM 1679 C C . GLN A 1 211 ? 8.800 -0.508 8.300 1.00 87.62 211 GLN A C 1
ATOM 1681 O O . GLN A 1 211 ? 9.117 0.342 9.128 1.00 87.62 211 GLN A O 1
ATOM 1686 N N . SER A 1 212 ? 8.056 -1.561 8.631 1.00 87.69 212 SER A N 1
ATOM 1687 C CA . SER A 1 212 ? 7.539 -1.798 9.984 1.00 87.69 212 SER A CA 1
ATOM 1688 C C . SER A 1 212 ? 8.669 -2.046 10.992 1.00 87.69 212 SER A C 1
ATOM 1690 O O . SER A 1 212 ? 8.713 -1.402 12.039 1.00 87.69 212 SER A O 1
ATOM 1692 N N . VAL A 1 213 ? 9.652 -2.891 10.649 1.00 83.94 213 VAL A N 1
ATOM 1693 C CA . VAL A 1 213 ? 10.863 -3.129 11.473 1.00 83.94 213 VAL A CA 1
ATOM 1694 C C . VAL A 1 213 ? 11.611 -1.832 11.750 1.00 83.94 213 VAL A C 1
ATOM 1696 O O . VAL A 1 213 ? 12.103 -1.589 12.851 1.00 83.94 213 VAL A O 1
ATOM 1699 N N . THR A 1 214 ? 11.722 -1.001 10.721 1.00 84.94 214 THR A N 1
ATOM 1700 C CA . THR A 1 214 ? 12.479 0.244 10.772 1.00 84.94 214 THR A CA 1
ATOM 1701 C C . THR A 1 214 ? 11.649 1.432 11.262 1.00 84.94 214 THR A C 1
ATOM 1703 O O . THR A 1 214 ? 12.186 2.529 11.392 1.00 84.94 214 THR A O 1
ATOM 1706 N N . LYS A 1 215 ? 10.365 1.241 11.595 1.00 86.62 215 LYS A N 1
ATOM 1707 C CA . LYS A 1 215 ? 9.436 2.313 11.997 1.00 86.62 215 LYS A CA 1
ATOM 1708 C C . LYS A 1 215 ? 9.384 3.456 10.970 1.00 86.62 215 LYS A C 1
ATOM 1710 O O . LYS A 1 215 ? 9.414 4.631 11.330 1.00 86.62 215 LYS A O 1
ATOM 1715 N N . SER A 1 216 ? 9.388 3.098 9.690 1.00 86.81 216 SER A N 1
ATOM 1716 C CA . SER A 1 216 ? 9.435 4.009 8.542 1.00 86.81 216 SER A CA 1
ATOM 1717 C C . SER A 1 216 ? 8.263 3.806 7.575 1.00 86.81 216 SER A C 1
ATOM 1719 O O . SER A 1 216 ? 8.359 4.183 6.409 1.00 86.81 216 SER A O 1
ATOM 1721 N N . LEU A 1 217 ? 7.170 3.188 8.038 1.00 90.88 217 LEU A N 1
ATOM 1722 C CA . LEU A 1 217 ? 5.988 2.932 7.219 1.00 90.88 217 LEU A CA 1
ATOM 1723 C C . LEU A 1 217 ? 5.402 4.255 6.730 1.00 90.88 217 LEU A C 1
ATOM 1725 O O . LEU A 1 217 ? 4.958 5.067 7.524 1.00 90.88 217 LEU A O 1
ATOM 1729 N N . PHE A 1 218 ? 5.431 4.474 5.420 1.00 89.06 218 PHE A N 1
ATOM 1730 C CA . PHE A 1 218 ? 5.069 5.773 4.854 1.00 89.06 218 PHE A CA 1
ATOM 1731 C C . PHE A 1 218 ? 3.548 5.976 4.727 1.00 89.06 218 PHE A C 1
ATOM 1733 O O . PHE A 1 218 ? 3.054 7.081 4.908 1.00 89.06 218 PHE A O 1
ATOM 1740 N N . THR A 1 219 ? 2.807 4.896 4.471 1.00 92.31 219 THR A N 1
ATOM 1741 C CA . THR A 1 219 ? 1.362 4.930 4.191 1.00 92.31 219 THR A CA 1
ATOM 1742 C C . THR A 1 219 ? 0.699 3.710 4.805 1.00 92.31 219 THR A C 1
ATOM 1744 O O . THR A 1 219 ? 1.171 2.584 4.611 1.00 92.31 219 THR A O 1
ATOM 1747 N N . LEU A 1 220 ? -0.414 3.931 5.492 1.00 94.62 220 LEU A N 1
ATOM 1748 C CA . LEU A 1 220 ? -1.433 2.925 5.762 1.00 94.62 220 LEU A CA 1
ATOM 1749 C C . LEU A 1 220 ? -2.318 2.804 4.521 1.00 94.62 220 LEU A C 1
ATOM 1751 O O . LEU A 1 220 ? -2.824 3.816 4.055 1.00 94.62 220 LEU A O 1
ATOM 1755 N N . ALA A 1 221 ? -2.481 1.607 3.956 1.00 93.38 221 ALA A N 1
ATOM 1756 C CA . ALA A 1 221 ? -3.251 1.465 2.725 1.00 93.38 221 ALA A CA 1
ATOM 1757 C C . ALA A 1 221 ? -4.739 1.745 2.983 1.00 93.38 221 ALA A C 1
ATOM 1759 O O . ALA A 1 221 ? -5.341 1.093 3.841 1.00 93.38 221 ALA A O 1
ATOM 1760 N N . GLY A 1 222 ? -5.330 2.659 2.207 1.00 90.31 222 GLY A N 1
ATOM 1761 C CA . GLY A 1 222 ? -6.756 2.986 2.278 1.00 90.31 222 GLY A CA 1
ATOM 1762 C C . GLY A 1 222 ? -7.673 1.763 2.202 1.00 90.31 222 GLY A C 1
ATOM 1763 O O . GLY A 1 222 ? -8.612 1.681 2.985 1.00 90.31 222 GLY A O 1
ATOM 1764 N N . ALA A 1 223 ? -7.327 0.768 1.378 1.00 94.69 223 ALA A N 1
ATOM 1765 C CA . ALA A 1 223 ? -8.106 -0.460 1.206 1.00 94.69 223 ALA A CA 1
ATOM 1766 C C . ALA A 1 223 ? -8.326 -1.255 2.505 1.00 94.69 223 ALA A C 1
ATOM 1768 O O . ALA A 1 223 ? -9.365 -1.890 2.664 1.00 94.69 223 ALA A O 1
ATOM 1769 N N . PHE A 1 224 ? -7.355 -1.240 3.428 1.00 97.81 224 PHE A N 1
ATOM 1770 C CA . PHE A 1 224 ? -7.466 -1.931 4.712 1.00 97.81 224 PHE A CA 1
ATOM 1771 C C . PHE A 1 224 ? -6.524 -1.326 5.755 1.00 97.81 224 PHE A C 1
ATOM 1773 O O . PHE A 1 224 ? -5.317 -1.608 5.795 1.00 97.81 224 PHE A O 1
ATOM 1780 N N . SER A 1 225 ? -7.090 -0.502 6.632 1.00 97.69 225 SER A N 1
ATOM 1781 C CA . SER A 1 225 ? -6.377 0.140 7.740 1.00 97.69 225 SER A CA 1
ATOM 1782 C C . SER A 1 225 ? -7.144 -0.001 9.052 1.00 97.69 225 SER A C 1
ATOM 1784 O O . SER A 1 225 ? -8.353 -0.217 9.066 1.00 97.69 225 SER A O 1
ATOM 1786 N N . PHE A 1 226 ? -6.421 0.039 10.165 1.00 98.50 226 PHE A N 1
ATOM 1787 C CA . PHE A 1 226 ? -6.928 -0.270 11.496 1.00 98.50 226 PHE A CA 1
ATOM 1788 C C . PHE A 1 226 ? -6.300 0.676 12.516 1.00 98.50 226 PHE A C 1
ATOM 1790 O O . PHE A 1 226 ? -5.090 0.901 12.487 1.00 98.50 226 PHE A O 1
ATOM 1797 N N . PHE A 1 227 ? -7.102 1.223 13.421 1.00 98.31 227 PHE A N 1
ATOM 1798 C CA . PHE A 1 227 ? -6.707 2.295 14.328 1.00 98.31 227 PHE A CA 1
ATOM 1799 C C . PHE A 1 227 ? -7.263 2.056 15.729 1.00 98.31 227 PHE A C 1
ATOM 1801 O O . PHE A 1 227 ? -8.386 1.576 15.893 1.00 98.31 227 PHE A O 1
ATOM 1808 N N . ARG A 1 228 ? -6.515 2.486 16.752 1.00 97.50 228 ARG A N 1
ATOM 1809 C CA . ARG A 1 228 ? -7.125 2.803 18.052 1.00 97.50 228 ARG A CA 1
ATOM 1810 C C . ARG A 1 228 ? -8.070 3.981 17.862 1.00 97.50 228 ARG A C 1
ATOM 1812 O O . ARG A 1 228 ? -7.642 5.009 17.335 1.00 97.50 228 ARG A O 1
ATOM 1819 N N . LYS A 1 229 ? -9.322 3.862 18.318 1.00 96.06 229 LYS A N 1
ATOM 1820 C CA . LYS A 1 229 ? -10.300 4.950 18.174 1.00 96.06 229 LYS A CA 1
ATOM 1821 C C . LYS A 1 229 ? -9.805 6.239 18.836 1.00 96.06 229 LYS A C 1
ATOM 1823 O O . LYS A 1 229 ? -9.878 7.301 18.230 1.00 96.06 229 LYS A O 1
ATOM 1828 N N . GLU A 1 230 ? -9.228 6.140 20.033 1.00 95.06 230 GLU A N 1
ATOM 1829 C CA . GLU A 1 230 ? -8.676 7.289 20.771 1.00 95.06 230 GLU A CA 1
ATOM 1830 C C . GLU A 1 230 ? -7.560 8.026 20.012 1.00 95.06 230 GLU A C 1
ATOM 1832 O O . GLU A 1 230 ? -7.500 9.251 20.054 1.00 95.06 230 GLU A O 1
ATOM 1837 N N . VAL A 1 231 ? -6.709 7.292 19.284 1.00 96.25 231 VAL A N 1
ATOM 1838 C CA . VAL A 1 231 ? -5.638 7.870 18.462 1.00 96.25 231 VAL A CA 1
ATOM 1839 C C . VAL A 1 231 ? -6.253 8.569 17.262 1.00 96.25 231 VAL A C 1
ATOM 1841 O O . VAL A 1 231 ? -5.916 9.715 16.981 1.00 96.25 231 VAL A O 1
ATOM 1844 N N . LEU A 1 232 ? -7.171 7.888 16.569 1.00 95.62 232 LEU A N 1
ATOM 1845 C CA . LEU A 1 232 ? -7.820 8.413 15.374 1.00 95.62 232 LEU A CA 1
ATOM 1846 C C . LEU A 1 232 ? -8.556 9.727 15.675 1.00 95.62 232 LEU A C 1
ATOM 1848 O O . LEU A 1 232 ? -8.364 10.702 14.957 1.00 95.62 232 LEU A O 1
ATOM 1852 N N . LEU A 1 233 ? -9.303 9.802 16.780 1.00 95.56 233 LEU A N 1
ATOM 1853 C CA . LEU A 1 233 ? -10.050 11.002 17.190 1.00 95.56 233 LEU A CA 1
ATOM 1854 C C . LEU A 1 233 ? -9.176 12.203 17.597 1.00 95.56 233 LEU A C 1
ATOM 1856 O O . LEU A 1 233 ? -9.690 13.311 17.720 1.00 95.56 233 LEU A O 1
ATOM 1860 N N . GLN A 1 234 ? -7.875 12.004 17.807 1.00 95.44 234 GLN A N 1
ATOM 1861 C CA . GLN A 1 234 ? -6.902 13.068 18.093 1.00 95.44 234 GLN A CA 1
ATOM 1862 C C . GLN A 1 234 ? -6.087 13.468 16.848 1.00 95.44 234 GLN A C 1
ATOM 1864 O O . GLN A 1 234 ? -5.074 14.164 16.947 1.00 95.44 234 GLN A O 1
ATOM 1869 N N . THR A 1 235 ? -6.507 13.012 15.670 1.00 95.25 235 THR A N 1
ATOM 1870 C CA . THR A 1 235 ? -6.031 13.500 14.369 1.00 95.25 235 THR A CA 1
ATOM 1871 C C . THR A 1 235 ? -7.097 14.386 13.730 1.00 95.25 235 THR A C 1
ATOM 1873 O O . THR A 1 235 ? -8.202 14.526 14.253 1.00 95.25 235 THR A O 1
ATOM 1876 N N . SER A 1 236 ? -6.803 14.935 12.556 1.00 93.19 236 SER A N 1
ATOM 1877 C CA . SER A 1 236 ? -7.785 15.633 11.720 1.00 93.19 236 SER A CA 1
ATOM 1878 C C . SER A 1 236 ? -8.724 14.671 10.974 1.00 93.19 236 SER A C 1
ATOM 1880 O O . SER A 1 236 ? -9.478 15.106 10.103 1.00 93.19 236 SER A O 1
ATOM 1882 N N . LEU A 1 237 ? -8.687 13.372 11.309 1.00 94.94 237 LEU A N 1
ATOM 1883 C CA . LEU A 1 237 ? -9.359 12.282 10.602 1.00 94.94 237 LEU A CA 1
ATOM 1884 C C . LEU A 1 237 ? -8.931 12.237 9.124 1.00 94.94 237 LEU A C 1
ATOM 1886 O O . LEU A 1 237 ? -7.791 12.555 8.783 1.00 94.94 237 LEU A O 1
ATOM 1890 N N . TYR A 1 238 ? -9.823 11.816 8.228 1.00 93.50 238 TYR A N 1
ATOM 1891 C CA . TYR A 1 238 ? -9.553 11.870 6.799 1.00 93.50 238 TYR A CA 1
ATOM 1892 C C . TYR A 1 238 ? -9.792 13.289 6.276 1.00 93.50 238 TYR A C 1
ATOM 1894 O O . TYR A 1 238 ? -10.912 13.802 6.314 1.00 93.50 238 TYR A O 1
ATOM 1902 N N . SER A 1 239 ? -8.729 13.913 5.767 1.00 88.81 239 SER A N 1
ATOM 1903 C CA . SER A 1 239 ? -8.760 15.245 5.158 1.00 88.81 239 SER A CA 1
ATOM 1904 C C . SER A 1 239 ? -8.847 15.165 3.630 1.00 88.81 239 SER A C 1
ATOM 1906 O O . SER A 1 239 ? -8.323 14.240 3.016 1.00 88.81 239 SER A O 1
ATOM 1908 N N . ASN A 1 240 ? -9.473 16.166 3.006 1.00 86.25 240 ASN A N 1
ATOM 1909 C CA . ASN A 1 240 ? -9.503 16.356 1.553 1.00 86.25 240 ASN A CA 1
ATOM 1910 C C . ASN A 1 240 ? -8.396 17.298 1.037 1.00 86.25 240 ASN A C 1
ATOM 1912 O O . ASN A 1 240 ? -8.448 17.717 -0.118 1.00 86.25 240 ASN A O 1
ATOM 1916 N N . THR A 1 241 ? -7.422 17.661 1.881 1.00 84.81 241 THR A N 1
ATOM 1917 C CA . THR A 1 241 ? -6.300 18.536 1.499 1.00 84.81 241 THR A CA 1
ATOM 1918 C C . THR A 1 241 ? -5.421 17.921 0.411 1.00 84.81 241 THR A C 1
ATOM 1920 O O . THR A 1 241 ? -4.886 18.651 -0.420 1.00 84.81 241 THR A O 1
ATOM 1923 N N . THR A 1 242 ? -5.272 16.595 0.408 1.00 86.19 242 THR A N 1
ATOM 1924 C CA . THR A 1 242 ? -4.483 15.856 -0.584 1.00 86.19 242 THR A CA 1
ATOM 1925 C C . THR A 1 242 ? -5.336 14.778 -1.239 1.00 86.19 242 THR A C 1
ATOM 1927 O O . THR A 1 242 ? -6.379 14.379 -0.720 1.00 86.19 242 THR A O 1
ATOM 1930 N N . VAL A 1 243 ? -4.873 14.265 -2.378 1.00 85.62 243 VAL A N 1
ATOM 1931 C CA . VAL A 1 243 ? -5.503 13.107 -3.038 1.00 85.62 243 VAL A CA 1
ATOM 1932 C C . VAL A 1 243 ? -5.175 11.763 -2.366 1.00 85.62 243 VAL A C 1
ATOM 1934 O O . VAL A 1 243 ? -5.651 10.729 -2.834 1.00 85.62 243 VAL A O 1
ATOM 1937 N N . ALA A 1 244 ? -4.337 11.773 -1.322 1.00 89.19 244 ALA A N 1
ATOM 1938 C CA . ALA A 1 244 ? -3.923 10.613 -0.531 1.00 89.19 244 ALA A CA 1
ATOM 1939 C C . ALA A 1 244 ? -4.238 10.847 0.953 1.00 89.19 244 ALA A C 1
ATOM 1941 O O . ALA A 1 244 ? -3.344 11.063 1.782 1.00 89.19 244 ALA A O 1
ATOM 1942 N N . GLU A 1 245 ? -5.533 10.819 1.274 1.00 91.06 245 GLU A N 1
ATOM 1943 C CA . GLU A 1 245 ? -6.058 11.055 2.620 1.00 91.06 245 GLU A CA 1
ATOM 1944 C C . GLU A 1 245 ? -5.471 10.087 3.663 1.00 91.06 245 GLU A C 1
ATOM 1946 O O . GLU A 1 245 ? -5.228 10.462 4.810 1.00 91.06 245 GLU A O 1
ATOM 1951 N N . ASP A 1 246 ? -5.189 8.853 3.244 1.00 93.38 246 ASP A N 1
ATOM 1952 C CA . ASP A 1 246 ? -4.654 7.764 4.060 1.00 93.38 246 ASP A CA 1
ATOM 1953 C C . ASP A 1 246 ? -3.187 7.995 4.464 1.00 93.38 246 ASP A C 1
ATOM 1955 O O . ASP A 1 246 ? -2.780 7.786 5.612 1.00 93.38 246 ASP A O 1
ATOM 1959 N N . THR A 1 247 ? -2.392 8.501 3.528 1.00 93.50 247 THR A N 1
ATOM 1960 C CA . THR A 1 247 ? -0.992 8.861 3.725 1.00 93.50 247 THR A CA 1
ATOM 1961 C C . THR A 1 247 ? -0.893 10.109 4.592 1.00 93.50 247 THR A C 1
ATOM 1963 O O . THR A 1 247 ? -0.081 10.134 5.515 1.00 93.50 247 THR A O 1
ATOM 1966 N N . ASN A 1 248 ? -1.758 11.107 4.372 1.00 94.06 248 ASN A N 1
ATOM 1967 C CA . ASN A 1 248 ? -1.811 12.281 5.240 1.00 94.06 248 ASN A CA 1
ATOM 1968 C C . ASN A 1 248 ? -2.101 11.878 6.694 1.00 94.06 248 ASN A C 1
ATOM 1970 O O . ASN A 1 248 ? -1.321 12.201 7.588 1.00 94.06 248 ASN A O 1
ATOM 1974 N N . LEU A 1 249 ? -3.153 11.083 6.916 1.00 95.19 249 LEU A N 1
ATOM 1975 C CA . LEU A 1 249 ? -3.513 10.580 8.242 1.00 95.19 249 LEU A CA 1
ATOM 1976 C C . LEU A 1 249 ? -2.369 9.780 8.890 1.00 95.19 249 LEU A C 1
ATOM 1978 O O . LEU A 1 249 ? -2.111 9.907 10.085 1.00 95.19 249 LEU A O 1
ATOM 1982 N N . THR A 1 250 ? -1.630 8.992 8.102 1.00 95.12 250 THR A N 1
ATOM 1983 C CA . THR A 1 250 ? -0.447 8.261 8.587 1.00 95.12 250 THR A CA 1
ATOM 1984 C C . THR A 1 250 ? 0.605 9.215 9.170 1.00 95.12 250 THR A C 1
ATOM 1986 O O . THR A 1 250 ? 1.168 8.948 10.235 1.00 95.12 250 THR A O 1
ATOM 1989 N N . PHE A 1 251 ? 0.865 10.342 8.502 1.00 93.94 251 PHE A N 1
ATOM 1990 C CA . PHE A 1 251 ? 1.805 11.359 8.975 1.00 93.94 251 PHE A CA 1
ATOM 1991 C C . PHE A 1 251 ? 1.294 12.109 10.208 1.00 93.94 251 PHE A C 1
ATOM 1993 O O . PHE A 1 251 ? 2.084 12.342 11.127 1.00 93.94 251 PHE A O 1
ATOM 2000 N N . GLU A 1 252 ? -0.005 12.408 10.283 1.00 94.94 252 GLU A N 1
ATOM 2001 C CA . GLU A 1 252 ? -0.612 13.009 11.479 1.00 94.94 252 GLU A CA 1
ATOM 2002 C C . GLU A 1 252 ? -0.452 12.107 12.706 1.00 94.94 252 GLU A C 1
ATOM 2004 O O . GLU A 1 252 ? -0.059 12.582 13.771 1.00 94.94 252 GLU A O 1
ATOM 2009 N N . VAL A 1 253 ? -0.639 10.788 12.560 1.00 95.56 253 VAL A N 1
ATOM 2010 C CA . VAL A 1 253 ? -0.388 9.832 13.653 1.00 95.56 253 VAL A CA 1
ATOM 2011 C C . VAL A 1 253 ? 1.070 9.902 14.118 1.00 95.56 253 VAL A C 1
ATOM 2013 O O . VAL A 1 253 ? 1.332 9.962 15.320 1.00 95.56 253 VAL A O 1
ATOM 2016 N N . TYR A 1 254 ? 2.040 9.945 13.198 1.00 93.31 254 TYR A N 1
ATOM 2017 C CA . TYR A 1 254 ? 3.451 10.082 13.575 1.00 93.31 254 TYR A CA 1
ATOM 2018 C C . TYR A 1 254 ? 3.780 11.411 14.259 1.00 93.31 254 TYR A C 1
ATOM 2020 O O . TYR A 1 254 ? 4.687 11.445 15.096 1.00 93.31 254 TYR A O 1
ATOM 2028 N N . GLN A 1 255 ? 3.116 12.496 13.863 1.00 92.19 255 GLN A N 1
ATOM 2029 C CA . GLN A 1 255 ? 3.340 13.826 14.417 1.00 92.19 255 GLN A CA 1
ATOM 2030 C C . GLN A 1 255 ? 2.723 13.966 15.812 1.00 92.19 255 GLN A C 1
ATOM 2032 O O . GLN A 1 255 ? 3.398 14.451 16.720 1.00 92.19 255 GLN A O 1
ATOM 2037 N N . ASN A 1 256 ? 1.481 13.511 15.984 1.00 94.94 256 ASN A N 1
ATOM 2038 C CA . ASN A 1 256 ? 0.714 13.687 17.218 1.00 94.94 256 ASN A CA 1
ATOM 2039 C C . ASN A 1 256 ? 1.104 12.666 18.294 1.00 94.94 256 ASN A C 1
ATOM 2041 O O . ASN A 1 256 ? 1.022 12.968 19.482 1.00 94.94 256 ASN A O 1
ATOM 2045 N N . PHE A 1 257 ? 1.595 11.486 17.896 1.00 94.62 257 PHE A N 1
ATOM 2046 C CA . PHE A 1 257 ? 1.925 10.390 18.812 1.00 94.62 257 PHE A CA 1
ATOM 2047 C C . PHE A 1 257 ? 3.384 9.924 18.696 1.00 94.62 257 PHE A C 1
ATOM 2049 O O . PHE A 1 257 ? 3.661 8.763 18.356 1.00 94.62 257 PHE A O 1
ATOM 2056 N N . PRO A 1 258 ? 4.365 10.796 19.002 1.00 89.94 258 PRO A N 1
ATOM 2057 C CA . PRO A 1 258 ? 5.767 10.415 18.964 1.00 89.94 258 PRO A CA 1
ATOM 2058 C C . PRO A 1 258 ? 6.034 9.264 19.945 1.00 89.94 258 PRO A C 1
ATOM 2060 O O . PRO A 1 258 ? 5.822 9.374 21.149 1.00 89.94 258 PRO A O 1
ATOM 2063 N N . GLY A 1 259 ? 6.533 8.142 19.425 1.00 88.94 259 GLY A N 1
ATOM 2064 C CA . GLY A 1 259 ? 6.850 6.951 20.220 1.00 88.94 259 GLY A CA 1
ATOM 2065 C C . GLY A 1 259 ? 5.797 5.844 20.165 1.00 88.94 259 GLY A C 1
ATOM 2066 O O . GLY A 1 259 ? 6.107 4.725 20.583 1.00 88.94 259 GLY A O 1
ATOM 2067 N N . MET A 1 260 ? 4.619 6.110 19.593 1.00 94.25 260 MET A N 1
ATOM 2068 C CA . MET A 1 260 ? 3.711 5.050 19.161 1.00 94.25 260 MET A CA 1
ATOM 2069 C C . MET A 1 260 ? 4.196 4.412 17.855 1.00 94.25 260 MET A C 1
ATOM 2071 O O . MET A 1 260 ? 5.060 4.934 17.141 1.00 94.25 260 MET A O 1
ATOM 2075 N N . HIS A 1 261 ? 3.696 3.215 17.581 1.00 94.00 261 HIS A N 1
ATOM 2076 C CA . HIS A 1 261 ? 4.068 2.410 16.432 1.00 94.00 261 HIS A CA 1
ATOM 2077 C C . HIS A 1 261 ? 2.984 2.472 15.362 1.00 94.00 261 HIS A C 1
ATOM 2079 O O . HIS A 1 261 ? 1.792 2.481 15.664 1.00 94.00 261 HIS A O 1
ATOM 2085 N N . VAL A 1 262 ? 3.429 2.464 14.108 1.00 95.56 262 VAL A N 1
ATOM 2086 C CA . VAL A 1 262 ? 2.580 2.282 12.933 1.00 95.56 262 VAL A CA 1
ATOM 2087 C C . VAL A 1 262 ? 3.207 1.164 12.108 1.00 95.56 262 VAL A C 1
ATOM 2089 O O . VAL A 1 262 ? 4.380 1.273 11.735 1.00 95.56 262 VAL A O 1
ATOM 2092 N N . LEU A 1 263 ? 2.480 0.062 11.909 1.00 93.69 263 LEU A N 1
ATOM 2093 C CA . LEU A 1 263 ? 3.030 -1.195 11.383 1.00 93.69 263 LEU A CA 1
ATOM 2094 C C . LEU A 1 263 ? 2.140 -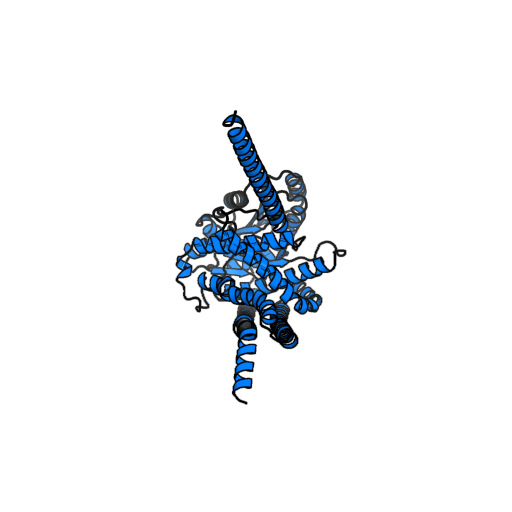1.813 10.298 1.00 93.69 263 LEU A C 1
ATOM 2096 O O . LEU A 1 263 ? 0.977 -1.469 10.127 1.00 93.69 263 LEU A O 1
ATOM 2100 N N . THR A 1 264 ? 2.689 -2.772 9.566 1.00 93.62 264 THR A N 1
ATOM 2101 C CA . THR A 1 264 ? 1.939 -3.663 8.679 1.00 93.62 264 THR A CA 1
ATOM 2102 C C . THR A 1 264 ? 1.752 -5.016 9.354 1.00 93.62 264 THR A C 1
ATOM 2104 O O . THR A 1 264 ? 2.730 -5.638 9.774 1.00 93.62 264 THR A O 1
ATOM 2107 N N . VAL A 1 265 ? 0.510 -5.492 9.437 1.00 93.69 265 VAL A N 1
ATOM 2108 C CA . VAL A 1 265 ? 0.178 -6.823 9.964 1.00 93.69 265 VAL A CA 1
ATOM 2109 C C . VAL A 1 265 ? 0.051 -7.781 8.788 1.00 93.69 265 VAL A C 1
ATOM 2111 O O . VAL A 1 265 ? -0.949 -7.800 8.076 1.00 93.69 265 VAL A O 1
ATOM 2114 N N . ALA A 1 266 ? 1.096 -8.568 8.551 1.00 90.75 266 ALA A N 1
ATOM 2115 C CA . ALA A 1 266 ? 1.205 -9.353 7.326 1.00 90.75 266 ALA A CA 1
ATOM 2116 C C . ALA A 1 266 ? 0.212 -10.525 7.235 1.00 90.75 266 ALA A C 1
ATOM 2118 O O . ALA A 1 266 ? -0.085 -11.022 6.150 1.00 90.75 266 ALA A O 1
ATOM 2119 N N . GLU A 1 267 ? -0.286 -11.005 8.368 1.00 91.38 267 GLU A N 1
ATOM 2120 C CA . GLU A 1 267 ? -1.319 -12.035 8.432 1.00 91.38 267 GLU A CA 1
ATOM 2121 C C . GLU A 1 267 ? -2.721 -11.481 8.197 1.00 91.38 267 GLU A C 1
ATOM 2123 O O . GLU A 1 267 ? -3.620 -12.231 7.848 1.00 91.38 267 GLU A O 1
ATOM 2128 N N . ALA A 1 268 ? -2.930 -10.179 8.357 1.00 95.50 268 ALA A N 1
ATOM 2129 C CA . ALA A 1 268 ? -4.209 -9.574 8.043 1.00 95.50 268 ALA A CA 1
ATOM 2130 C C . ALA A 1 268 ? -4.229 -9.258 6.542 1.00 95.50 268 ALA A C 1
ATOM 2132 O O . ALA A 1 268 ? -3.618 -8.284 6.106 1.00 95.50 268 ALA A O 1
ATOM 2133 N N . VAL A 1 269 ? -4.857 -10.124 5.744 1.00 96.56 269 VAL A N 1
ATOM 2134 C CA . VAL A 1 269 ? -4.860 -10.015 4.277 1.00 96.56 269 VAL A CA 1
ATOM 2135 C C . VAL A 1 269 ? -6.186 -9.451 3.782 1.00 96.56 269 VAL A C 1
ATOM 2137 O O . VAL A 1 269 ? -7.253 -9.895 4.202 1.00 96.56 269 VAL A O 1
ATOM 2140 N N . ALA A 1 270 ? -6.089 -8.494 2.869 1.00 97.56 270 ALA A N 1
ATOM 2141 C CA . ALA A 1 270 ? -7.193 -7.917 2.125 1.00 97.56 270 ALA A CA 1
ATOM 2142 C C . ALA A 1 270 ? -6.974 -8.156 0.630 1.00 97.56 270 ALA A C 1
ATOM 2144 O O . ALA A 1 270 ? -5.858 -8.013 0.130 1.00 97.56 270 ALA A O 1
ATOM 2145 N N . TYR A 1 271 ? -8.035 -8.520 -0.073 1.00 97.44 271 TYR A N 1
ATOM 2146 C CA . TYR A 1 271 ? -8.015 -8.834 -1.489 1.00 97.44 271 TYR A CA 1
ATOM 2147 C C . TYR A 1 271 ? -8.670 -7.717 -2.296 1.00 97.44 271 TYR A C 1
ATOM 2149 O O . TYR A 1 271 ? -9.777 -7.297 -1.969 1.00 97.44 271 TYR A O 1
ATOM 2157 N N . VAL A 1 272 ? -7.989 -7.261 -3.347 1.00 95.88 272 VAL A N 1
ATOM 2158 C CA . VAL A 1 272 ? -8.476 -6.211 -4.261 1.00 95.88 272 VAL A CA 1
ATOM 2159 C C . VAL A 1 272 ? -8.497 -6.714 -5.694 1.00 95.88 272 VAL A C 1
ATOM 2161 O O . VAL A 1 272 ? -7.663 -7.538 -6.081 1.00 95.88 272 VAL A O 1
ATOM 2164 N N . GLU A 1 273 ? -9.420 -6.219 -6.510 1.00 92.88 273 GLU A N 1
ATOM 2165 C CA . GLU A 1 273 ? -9.425 -6.558 -7.931 1.00 92.88 273 GLU A CA 1
ATOM 2166 C C . GLU A 1 273 ? -8.216 -5.948 -8.669 1.00 92.88 273 GLU A C 1
ATOM 2168 O O . GLU A 1 273 ? -7.770 -4.845 -8.338 1.00 92.88 273 GLU A O 1
ATOM 2173 N N . PRO A 1 274 ? -7.660 -6.649 -9.676 1.00 93.56 274 PRO A N 1
ATOM 2174 C CA . PRO A 1 274 ? -6.634 -6.072 -10.538 1.00 93.56 274 PRO A CA 1
ATOM 2175 C C . PRO A 1 274 ? -7.202 -4.910 -11.352 1.00 93.56 274 PRO A C 1
ATOM 2177 O O . PRO A 1 274 ? -8.386 -4.902 -11.701 1.00 93.56 274 PRO A O 1
ATOM 2180 N N . ALA A 1 275 ? -6.338 -3.975 -11.752 1.00 92.12 275 ALA A N 1
ATOM 2181 C CA . ALA A 1 275 ? -6.750 -2.890 -12.634 1.00 92.12 275 ALA A CA 1
ATOM 2182 C C . ALA A 1 275 ? -7.410 -3.454 -13.917 1.00 92.12 275 ALA A C 1
ATOM 2184 O O . ALA A 1 275 ? -6.851 -4.353 -14.563 1.00 92.12 275 ALA A O 1
ATOM 2185 N N . PRO A 1 276 ? -8.598 -2.958 -14.318 1.00 89.12 276 PRO A N 1
ATOM 2186 C CA . PRO A 1 276 ? -9.346 -3.540 -15.431 1.00 89.12 276 PRO A CA 1
ATOM 2187 C C . PRO A 1 276 ? -8.632 -3.349 -16.774 1.00 89.12 276 PRO A C 1
ATOM 2189 O O . PRO A 1 276 ? -8.682 -4.236 -17.631 1.00 89.12 276 PRO A O 1
ATOM 2192 N N . ASP A 1 277 ? -7.930 -2.227 -16.929 1.00 90.00 277 ASP A N 1
ATOM 2193 C CA . ASP A 1 277 ? -7.167 -1.853 -18.112 1.00 90.00 277 ASP A CA 1
ATOM 2194 C C . ASP A 1 277 ? -5.965 -0.957 -17.758 1.00 90.00 277 ASP A C 1
ATOM 2196 O O . ASP A 1 277 ? -5.793 -0.503 -16.621 1.00 90.00 277 ASP A O 1
ATOM 2200 N N . LEU A 1 278 ? -5.115 -0.702 -18.757 1.00 90.44 278 LEU A N 1
ATOM 2201 C CA . LEU A 1 278 ? -3.910 0.119 -18.614 1.00 90.44 278 LEU A CA 1
ATOM 2202 C C . LEU A 1 278 ? -4.206 1.575 -18.231 1.00 90.44 278 LEU A C 1
ATOM 2204 O O . LEU A 1 278 ? -3.387 2.195 -17.557 1.00 90.44 278 LEU A O 1
ATOM 2208 N N . GLY A 1 279 ? -5.346 2.126 -18.652 1.00 91.06 279 GLY A N 1
ATOM 2209 C CA . GLY A 1 279 ? -5.767 3.478 -18.302 1.00 91.06 279 GLY A CA 1
ATOM 2210 C C . GLY A 1 279 ? -6.115 3.588 -16.821 1.00 91.06 279 GLY A C 1
ATOM 2211 O O . GLY A 1 279 ? -5.638 4.502 -16.150 1.00 91.06 279 GLY A O 1
ATOM 2212 N N . SER A 1 280 ? -6.864 2.625 -16.280 1.00 91.31 280 SER A N 1
ATOM 2213 C CA . SER A 1 280 ? -7.126 2.551 -14.836 1.00 91.31 280 SER A CA 1
ATOM 2214 C C . SER A 1 280 ? -5.845 2.355 -14.024 1.00 91.31 280 SER A C 1
ATOM 2216 O O . SER A 1 280 ? -5.660 3.034 -13.010 1.00 91.31 280 SER A O 1
ATOM 2218 N N . LEU A 1 281 ? -4.935 1.488 -14.488 1.00 93.06 281 LEU A N 1
ATOM 2219 C CA . LEU A 1 281 ? -3.630 1.288 -13.853 1.00 93.06 281 LEU A CA 1
ATOM 2220 C C . LEU A 1 281 ? -2.806 2.586 -13.847 1.00 93.06 281 LEU A C 1
ATOM 2222 O O . LEU A 1 281 ? -2.247 2.958 -12.815 1.00 93.06 281 LEU A O 1
ATOM 2226 N N . TYR A 1 282 ? -2.770 3.306 -14.973 1.00 93.44 282 TYR A N 1
ATOM 2227 C CA . TYR A 1 282 ? -2.126 4.616 -15.080 1.00 93.44 282 TYR A CA 1
ATOM 2228 C C . TYR A 1 282 ? -2.700 5.606 -14.065 1.00 93.44 282 TYR A C 1
ATOM 2230 O O . TYR A 1 282 ? -1.957 6.110 -13.222 1.00 93.44 282 TYR A O 1
ATOM 2238 N N . SER A 1 283 ? -4.018 5.837 -14.090 1.00 90.88 283 SER A N 1
ATOM 2239 C CA . SER A 1 283 ? -4.670 6.812 -13.209 1.00 90.88 283 SER A CA 1
ATOM 2240 C C . SER A 1 283 ? -4.445 6.477 -11.735 1.00 90.88 283 SER A C 1
ATOM 2242 O O . SER A 1 283 ? -4.310 7.379 -10.911 1.00 90.88 283 SER A O 1
ATOM 2244 N N . GLN A 1 284 ? -4.370 5.188 -11.386 1.00 91.56 284 GLN A N 1
ATOM 2245 C CA . GLN A 1 284 ? -4.045 4.757 -10.031 1.00 91.56 284 GLN A CA 1
ATOM 2246 C C . GLN A 1 284 ? -2.609 5.128 -9.636 1.00 91.56 284 GLN A C 1
ATOM 2248 O O . GLN A 1 284 ? -2.409 5.747 -8.593 1.00 91.56 284 GLN A O 1
ATOM 22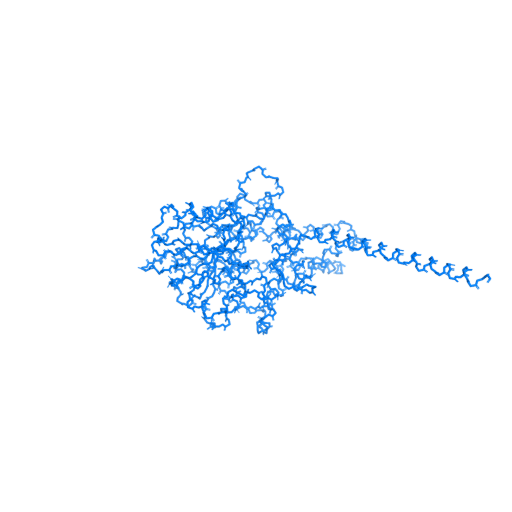53 N N . ARG A 1 285 ? -1.614 4.788 -10.464 1.00 92.50 285 ARG A N 1
ATOM 2254 C CA . ARG A 1 285 ? -0.191 5.029 -10.163 1.00 92.50 285 ARG A CA 1
ATOM 2255 C C . ARG A 1 285 ? 0.165 6.522 -10.158 1.00 92.50 285 ARG A C 1
ATOM 2257 O O . ARG A 1 285 ? 0.950 6.940 -9.311 1.00 92.50 285 ARG A O 1
ATOM 2264 N N . VAL A 1 286 ? -0.446 7.318 -11.039 1.00 90.94 286 VAL A N 1
ATOM 2265 C CA . VAL A 1 286 ? -0.312 8.786 -11.053 1.00 90.94 286 VAL A CA 1
ATOM 2266 C C . VAL A 1 286 ? -0.850 9.391 -9.763 1.00 90.94 286 VAL A C 1
ATOM 2268 O O . VAL A 1 286 ? -0.130 10.124 -9.088 1.00 90.94 286 VAL A O 1
ATOM 2271 N N . ARG A 1 287 ? -2.086 9.039 -9.378 1.00 90.19 287 ARG A N 1
ATOM 2272 C CA . ARG A 1 287 ? -2.727 9.568 -8.166 1.00 90.19 287 ARG A CA 1
ATOM 2273 C C . ARG A 1 287 ? -1.916 9.260 -6.914 1.00 90.19 287 ARG A C 1
ATOM 2275 O O . ARG A 1 287 ? -1.760 10.130 -6.067 1.00 90.19 287 ARG A O 1
ATOM 2282 N N . TRP A 1 288 ? -1.390 8.041 -6.801 1.00 91.50 288 TRP A N 1
ATOM 2283 C CA . TRP A 1 288 ? -0.547 7.662 -5.668 1.00 91.50 288 TRP A CA 1
ATOM 2284 C C . TRP A 1 288 ? 0.737 8.484 -5.605 1.00 91.50 288 TRP A C 1
ATOM 2286 O O . TRP A 1 288 ? 1.049 9.014 -4.545 1.00 91.50 288 TRP A O 1
ATOM 2296 N N . GLN A 1 289 ? 1.443 8.643 -6.731 1.00 90.06 289 GLN A N 1
ATOM 2297 C CA . GLN A 1 289 ? 2.674 9.435 -6.752 1.00 90.06 289 GLN A CA 1
ATOM 2298 C C . GLN A 1 289 ? 2.413 10.906 -6.420 1.00 90.06 289 GLN A C 1
ATOM 2300 O O . GLN A 1 289 ? 3.172 11.532 -5.681 1.00 90.06 289 GLN A O 1
ATOM 2305 N N . ARG A 1 290 ? 1.327 11.454 -6.967 1.00 89.00 290 ARG A N 1
ATOM 2306 C CA . ARG A 1 290 ? 0.877 12.815 -6.697 1.00 89.00 290 ARG A CA 1
ATOM 2307 C C . ARG A 1 290 ? 0.559 13.015 -5.218 1.00 89.00 290 ARG A C 1
ATOM 2309 O O . ARG A 1 290 ? 1.083 13.934 -4.601 1.00 89.00 290 ARG A O 1
ATOM 2316 N N . GLY A 1 291 ? -0.267 12.140 -4.648 1.00 89.31 291 GLY A N 1
ATOM 2317 C CA . GLY A 1 291 ? -0.670 12.228 -3.249 1.00 89.31 291 GLY A CA 1
ATOM 2318 C C . GLY A 1 291 ? 0.502 12.069 -2.283 1.00 89.31 291 GLY A C 1
ATOM 2319 O O . GLY A 1 291 ? 0.567 12.781 -1.286 1.00 89.31 291 GLY A O 1
ATOM 2320 N N . GLU A 1 292 ? 1.468 11.209 -2.611 1.00 89.31 292 GLU A N 1
ATOM 2321 C CA . GLU A 1 292 ? 2.728 11.110 -1.876 1.00 89.31 292 GLU A CA 1
ATOM 2322 C C . GLU A 1 292 ? 3.452 12.464 -1.835 1.00 89.31 292 GLU A C 1
ATOM 2324 O O . GLU A 1 292 ? 3.727 12.974 -0.751 1.00 89.31 292 GLU A O 1
ATOM 2329 N N . LEU A 1 293 ? 3.685 13.094 -2.988 1.00 87.38 293 LEU A N 1
ATOM 2330 C CA . LEU A 1 293 ? 4.350 14.399 -3.080 1.00 87.38 293 LEU A CA 1
ATOM 2331 C C . LEU A 1 293 ? 3.590 15.523 -2.357 1.00 87.38 293 LEU A C 1
ATOM 2333 O O . LEU A 1 293 ? 4.205 16.339 -1.666 1.00 87.38 293 LEU A O 1
ATOM 2337 N N . GLU A 1 294 ? 2.262 15.557 -2.486 1.00 88.94 294 GLU A N 1
ATOM 2338 C CA . GLU A 1 294 ? 1.402 16.516 -1.786 1.00 88.94 294 GLU A CA 1
ATOM 2339 C C . GLU A 1 294 ? 1.564 16.370 -0.267 1.00 88.94 294 GLU A C 1
ATOM 2341 O O . GLU A 1 294 ? 1.866 17.350 0.414 1.00 88.94 294 GLU A O 1
ATOM 2346 N N . VAL A 1 295 ? 1.472 15.148 0.269 1.00 89.81 295 VAL A N 1
ATOM 2347 C CA . VAL A 1 295 ? 1.657 14.893 1.705 1.00 89.81 295 VAL A CA 1
ATOM 2348 C C . VAL A 1 295 ? 3.066 15.269 2.151 1.00 89.81 295 VAL A C 1
ATOM 2350 O O . VAL A 1 295 ? 3.237 15.964 3.147 1.00 89.81 295 VAL A O 1
ATOM 2353 N N . MET A 1 296 ? 4.093 14.890 1.396 1.00 87.81 296 MET A N 1
ATOM 2354 C CA . MET A 1 296 ? 5.477 15.252 1.704 1.00 87.81 296 MET A CA 1
ATOM 2355 C C . MET A 1 296 ? 5.688 16.763 1.858 1.00 87.81 296 MET A C 1
ATOM 2357 O O . MET A 1 296 ? 6.475 17.181 2.712 1.00 87.81 296 MET A O 1
ATOM 2361 N N . SER A 1 297 ? 4.973 17.573 1.072 1.00 86.31 297 SER A N 1
ATOM 2362 C CA . SER A 1 297 ? 5.026 19.036 1.144 1.00 86.31 297 SER A CA 1
ATOM 2363 C C . SER A 1 297 ? 4.400 19.608 2.425 1.00 86.31 297 SER A C 1
ATOM 2365 O O . SER A 1 297 ? 4.859 20.639 2.917 1.00 86.31 297 SER A O 1
ATOM 2367 N N . LEU A 1 298 ? 3.414 18.911 3.005 1.00 88.31 298 LEU A N 1
ATOM 2368 C CA . LEU A 1 298 ? 2.744 19.304 4.249 1.00 88.31 298 LEU A CA 1
ATOM 2369 C C . LEU A 1 298 ? 3.606 19.060 5.494 1.00 88.31 298 LEU A C 1
ATOM 2371 O O . LEU A 1 298 ? 3.417 19.733 6.506 1.00 88.31 298 LEU A O 1
ATOM 2375 N N . TYR A 1 299 ? 4.581 18.144 5.427 1.00 88.69 299 TYR A N 1
ATOM 2376 C CA . TYR A 1 299 ? 5.416 17.774 6.577 1.00 88.69 299 TYR A CA 1
ATOM 2377 C C . TYR A 1 299 ? 6.927 18.003 6.346 1.00 88.69 299 TYR A C 1
ATOM 2379 O O . TYR A 1 299 ? 7.736 17.063 6.439 1.00 88.69 299 TYR A O 1
ATOM 2387 N N . PRO A 1 300 ? 7.374 19.255 6.108 1.00 84.56 300 PRO A N 1
ATOM 2388 C CA . PRO A 1 300 ? 8.766 19.573 5.781 1.00 84.56 300 PRO A CA 1
ATOM 2389 C C . PRO A 1 300 ? 9.770 19.230 6.894 1.00 84.56 300 PRO A C 1
ATOM 2391 O O . PRO A 1 300 ? 10.967 19.095 6.643 1.00 84.56 300 PRO A O 1
ATOM 2394 N N . GLN A 1 301 ? 9.329 19.027 8.135 1.00 84.94 301 GLN A N 1
ATOM 2395 C CA . GLN A 1 301 ? 10.180 18.555 9.230 1.00 84.94 301 GLN A CA 1
ATOM 2396 C C . GLN A 1 301 ? 10.804 17.177 8.953 1.00 84.94 301 GLN A C 1
ATOM 2398 O O . GLN A 1 301 ? 11.924 16.911 9.399 1.00 84.94 301 GLN A O 1
ATOM 2403 N N . TYR A 1 302 ? 10.139 16.312 8.177 1.00 84.69 302 TYR A N 1
ATOM 2404 C CA . TYR A 1 302 ? 10.700 15.018 7.776 1.00 84.69 302 TYR A CA 1
ATOM 2405 C C . TYR A 1 302 ? 11.696 15.143 6.613 1.00 84.69 302 TYR A C 1
ATOM 2407 O O . TYR A 1 302 ? 12.469 14.209 6.392 1.00 84.69 302 TYR A O 1
ATOM 2415 N N . LEU A 1 303 ? 11.761 16.303 5.938 1.00 79.25 303 LEU A N 1
ATOM 2416 C CA . LEU A 1 303 ? 12.808 16.628 4.957 1.00 79.25 303 LEU A CA 1
ATOM 2417 C C . LEU A 1 303 ? 14.164 16.935 5.608 1.00 79.25 303 LEU A C 1
ATOM 2419 O O . LEU A 1 303 ? 15.195 16.926 4.947 1.00 79.25 303 LEU A O 1
ATOM 2423 N N . ARG A 1 304 ? 14.198 17.221 6.911 1.00 79.81 304 ARG A N 1
ATOM 2424 C CA . ARG A 1 304 ? 15.452 17.515 7.628 1.00 79.81 304 ARG A CA 1
ATOM 2425 C C . ARG A 1 304 ? 16.111 16.265 8.214 1.00 79.81 304 ARG A C 1
ATOM 2427 O O . ARG A 1 304 ? 17.152 16.359 8.862 1.00 79.81 304 ARG A O 1
ATOM 2434 N N . ARG A 1 305 ? 15.506 15.087 8.032 1.00 79.94 305 ARG A N 1
ATOM 2435 C CA . ARG A 1 305 ? 16.032 13.820 8.552 1.00 79.94 305 ARG A CA 1
ATOM 2436 C C . ARG A 1 305 ? 17.126 13.272 7.643 1.00 79.94 305 ARG A C 1
ATOM 2438 O O . ARG A 1 305 ? 17.048 13.372 6.425 1.00 79.94 305 ARG A O 1
ATOM 2445 N N . ASN A 1 306 ? 18.126 12.636 8.251 1.00 79.62 306 ASN A N 1
ATOM 2446 C CA . ASN A 1 306 ? 19.203 11.984 7.513 1.00 79.62 306 ASN A CA 1
ATOM 2447 C C . ASN A 1 306 ? 18.630 10.845 6.633 1.00 79.62 306 ASN A C 1
ATOM 2449 O O . ASN A 1 306 ? 18.083 9.889 7.193 1.00 79.62 306 ASN A O 1
ATOM 2453 N N . PRO A 1 307 ? 18.766 10.902 5.293 1.00 75.69 307 PRO A N 1
ATOM 2454 C CA . PRO A 1 307 ? 18.223 9.882 4.393 1.00 75.69 307 PRO A CA 1
ATOM 2455 C C . PRO A 1 307 ? 18.904 8.513 4.526 1.00 75.69 307 PRO A C 1
ATOM 2457 O O . PRO A 1 307 ? 18.306 7.494 4.188 1.00 75.69 307 PRO A O 1
ATOM 2460 N N . PHE A 1 308 ? 20.127 8.469 5.060 1.00 78.00 308 PHE A N 1
ATOM 2461 C CA . PHE A 1 308 ? 20.876 7.233 5.294 1.00 78.00 308 PHE A CA 1
ATOM 2462 C C . PHE A 1 308 ? 20.495 6.547 6.610 1.00 78.00 308 PHE A C 1
ATOM 2464 O O . PHE A 1 308 ? 20.884 5.403 6.855 1.00 78.00 308 PHE A O 1
ATOM 2471 N N . LYS A 1 309 ? 19.718 7.215 7.475 1.00 80.50 309 LYS A N 1
ATOM 2472 C CA . LYS A 1 309 ? 19.197 6.582 8.683 1.00 80.50 309 LYS A CA 1
ATOM 2473 C C . LYS A 1 309 ? 18.124 5.575 8.282 1.00 80.50 309 LYS A C 1
ATOM 2475 O O . LYS A 1 309 ? 17.109 5.923 7.686 1.00 80.50 309 LYS A O 1
ATOM 2480 N N . LEU A 1 310 ? 18.349 4.310 8.632 1.00 75.38 310 LEU A N 1
ATOM 2481 C CA . LEU A 1 310 ? 17.411 3.238 8.305 1.00 75.38 310 LEU A CA 1
ATOM 2482 C C . LEU A 1 310 ? 16.082 3.375 9.049 1.00 75.38 310 LEU A C 1
ATOM 2484 O O . LEU A 1 310 ? 15.076 2.938 8.505 1.00 75.38 310 LEU A O 1
ATOM 2488 N N . SER A 1 311 ? 16.083 3.959 10.255 1.00 80.19 311 SER A N 1
ATOM 2489 C CA . SER A 1 311 ? 14.909 4.045 11.121 1.00 80.19 311 SER A CA 1
ATOM 2490 C C . SER A 1 311 ? 14.194 5.396 11.114 1.00 80.19 311 SER A C 1
ATOM 2492 O O . SER A 1 311 ? 14.825 6.455 11.067 1.00 80.19 311 SER A O 1
ATOM 2494 N N . GLY A 1 312 ? 12.870 5.336 11.276 1.00 78.94 312 GLY A N 1
ATOM 2495 C CA . GLY A 1 312 ? 11.979 6.490 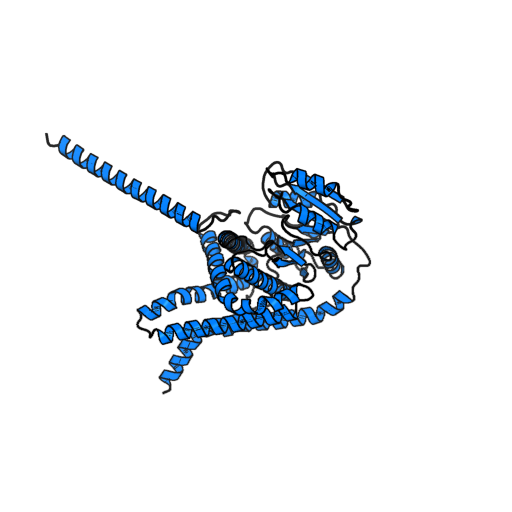11.248 1.00 78.94 312 GLY A CA 1
ATOM 2496 C C . GLY A 1 312 ? 11.536 6.854 9.831 1.00 78.94 312 GLY A C 1
ATOM 2497 O O . GLY A 1 312 ? 12.250 6.617 8.859 1.00 78.94 312 GLY A O 1
ATOM 2498 N N . VAL A 1 313 ? 10.360 7.470 9.716 1.00 77.50 313 VAL A N 1
ATOM 2499 C CA . VAL A 1 313 ? 9.899 8.057 8.450 1.00 77.50 313 VAL A CA 1
ATOM 2500 C C . VAL A 1 313 ? 10.876 9.146 8.012 1.00 77.50 313 VAL A C 1
ATOM 2502 O O . VAL A 1 313 ? 11.222 10.027 8.805 1.00 77.50 313 VAL A O 1
ATOM 2505 N N . SER A 1 314 ? 11.342 9.073 6.770 1.00 77.12 314 SER A N 1
ATOM 2506 C CA . SER A 1 314 ? 12.198 10.083 6.155 1.00 77.12 314 SER A CA 1
ATOM 2507 C C . SER A 1 314 ? 11.675 10.362 4.761 1.00 77.12 314 SER A C 1
ATOM 2509 O O . SER A 1 314 ? 11.874 9.571 3.841 1.00 77.12 314 SER A O 1
ATOM 2511 N N . THR A 1 315 ? 11.026 11.509 4.620 1.00 76.81 315 THR A N 1
ATOM 2512 C CA . THR A 1 315 ? 10.522 11.982 3.337 1.00 76.81 315 THR A CA 1
ATOM 2513 C C . THR A 1 315 ? 11.655 12.171 2.330 1.00 76.81 315 THR A C 1
ATOM 2515 O O . THR A 1 315 ? 11.494 11.833 1.167 1.00 76.81 315 THR A O 1
ATOM 2518 N N . VAL A 1 316 ? 12.845 12.601 2.774 1.00 71.12 316 VAL A N 1
ATOM 2519 C CA . VAL A 1 316 ? 14.031 12.697 1.898 1.00 71.12 316 VAL A CA 1
ATOM 2520 C C . VAL A 1 316 ? 14.419 11.343 1.330 1.00 71.12 316 VAL A C 1
ATOM 2522 O O . VAL A 1 316 ? 14.803 11.255 0.173 1.00 71.12 316 VAL A O 1
ATOM 2525 N N . LYS A 1 317 ? 14.352 10.279 2.138 1.00 74.38 317 LYS A N 1
ATOM 2526 C CA . LYS A 1 317 ? 14.724 8.937 1.688 1.00 74.38 317 LYS A CA 1
ATOM 2527 C C . LYS A 1 317 ? 13.775 8.447 0.598 1.00 74.38 317 LYS A C 1
ATOM 2529 O O . LYS A 1 317 ? 14.262 7.966 -0.420 1.00 74.38 317 LYS A O 1
ATOM 2534 N N . SER A 1 318 ? 12.465 8.593 0.805 1.00 73.44 318 SER A N 1
ATOM 2535 C CA . SER A 1 318 ? 11.470 8.287 -0.227 1.00 73.44 318 SER A CA 1
ATOM 2536 C C . SER A 1 318 ? 11.714 9.144 -1.470 1.00 73.44 318 SER A C 1
ATOM 2538 O O . SER A 1 318 ? 11.927 8.598 -2.540 1.00 73.44 318 SER A O 1
ATOM 2540 N N . LEU A 1 319 ? 11.886 10.466 -1.326 1.00 72.81 319 LEU A N 1
ATOM 2541 C CA . LEU A 1 319 ? 12.165 11.344 -2.469 1.00 72.81 319 LEU A CA 1
ATOM 2542 C C . LEU A 1 319 ? 13.451 10.972 -3.230 1.00 72.81 319 LEU A C 1
ATOM 2544 O O . LEU A 1 319 ? 13.497 11.047 -4.456 1.00 72.81 319 LEU A O 1
ATOM 2548 N N . LEU A 1 320 ? 14.513 10.569 -2.530 1.00 69.88 320 LEU A N 1
ATOM 2549 C CA . LEU A 1 320 ? 15.762 10.145 -3.164 1.00 69.88 320 LEU A CA 1
ATOM 2550 C C . LEU A 1 320 ? 15.572 8.851 -3.957 1.00 69.88 320 LEU A C 1
ATOM 2552 O O . LEU A 1 320 ? 16.049 8.766 -5.085 1.00 69.88 320 LEU A O 1
ATOM 2556 N N . ILE A 1 321 ? 14.896 7.858 -3.377 1.00 70.12 321 ILE A N 1
ATOM 2557 C CA . ILE A 1 321 ? 14.662 6.557 -4.014 1.00 70.12 321 ILE A CA 1
ATOM 2558 C C . ILE A 1 321 ? 13.680 6.698 -5.181 1.00 70.12 321 ILE A C 1
ATOM 2560 O O . ILE A 1 321 ? 13.966 6.220 -6.279 1.00 70.12 321 ILE A O 1
ATOM 2564 N N . ASP A 1 322 ? 12.572 7.399 -4.962 1.00 66.12 322 ASP A N 1
ATOM 2565 C CA . ASP A 1 322 ? 11.454 7.472 -5.899 1.00 66.12 322 ASP A CA 1
ATOM 2566 C C . ASP A 1 322 ? 11.630 8.573 -6.960 1.00 66.12 322 ASP A C 1
ATOM 2568 O O . ASP A 1 322 ? 11.117 8.431 -8.070 1.00 66.12 322 ASP A O 1
ATOM 2572 N N . HIS A 1 323 ? 12.422 9.626 -6.694 1.00 67.12 323 HIS A N 1
ATOM 2573 C CA . HIS A 1 323 ? 12.667 10.720 -7.651 1.00 67.12 323 HIS A CA 1
ATOM 2574 C C . HIS A 1 323 ? 14.133 10.911 -8.035 1.00 67.12 323 HIS A C 1
ATOM 2576 O O . HIS A 1 323 ? 14.459 10.908 -9.219 1.00 67.12 323 HIS A O 1
ATOM 2582 N N . THR A 1 324 ? 15.057 11.091 -7.089 1.00 70.50 324 THR A N 1
ATOM 2583 C CA . THR A 1 324 ? 16.452 11.419 -7.457 1.00 70.50 324 THR A CA 1
ATOM 2584 C C . THR A 1 324 ? 17.129 10.273 -8.206 1.00 70.50 324 THR A C 1
ATOM 2586 O O . THR A 1 324 ? 17.797 10.498 -9.213 1.00 70.50 324 THR A O 1
ATOM 2589 N N . LEU A 1 325 ? 16.904 9.038 -7.766 1.00 69.75 325 LEU A N 1
ATOM 2590 C CA . LEU A 1 325 ? 17.411 7.825 -8.409 1.00 69.75 325 LEU A CA 1
ATOM 2591 C C . LEU A 1 325 ? 16.556 7.380 -9.605 1.00 69.75 325 LEU A C 1
ATOM 2593 O O . LEU A 1 325 ? 17.002 6.568 -10.418 1.00 69.75 325 LEU A O 1
ATOM 2597 N N . ALA A 1 326 ? 15.375 7.974 -9.774 1.00 68.25 326 ALA A N 1
ATOM 2598 C CA . ALA A 1 326 ? 14.558 7.840 -10.970 1.00 68.25 326 ALA A CA 1
ATOM 2599 C C . ALA A 1 326 ? 15.123 8.618 -12.171 1.00 68.25 326 ALA A C 1
ATOM 2601 O O . ALA A 1 326 ? 15.056 8.118 -13.293 1.00 68.25 326 ALA A O 1
ATOM 2602 N N . PHE A 1 327 ? 15.727 9.798 -11.970 1.00 72.31 327 PHE A N 1
ATOM 2603 C CA . PHE A 1 327 ? 16.276 10.604 -13.074 1.00 72.31 327 PHE A CA 1
ATOM 2604 C C . PHE A 1 327 ? 17.332 9.871 -13.919 1.00 72.31 327 PHE A C 1
ATOM 2606 O O . PHE A 1 327 ? 17.221 9.925 -15.143 1.00 72.31 327 PHE A O 1
ATOM 2613 N N . PRO A 1 328 ? 18.299 9.122 -13.349 1.00 75.44 328 PRO A N 1
ATOM 2614 C CA . PRO A 1 328 ? 19.193 8.274 -14.138 1.00 75.44 328 PRO A CA 1
ATOM 2615 C C . PRO A 1 328 ? 18.460 7.281 -15.053 1.00 75.44 328 PRO A C 1
ATOM 2617 O O . PRO A 1 328 ? 18.876 7.079 -16.192 1.00 75.44 328 PRO A O 1
ATOM 2620 N N . ARG A 1 329 ? 17.331 6.713 -14.604 1.00 77.62 329 ARG A N 1
ATOM 2621 C CA . ARG A 1 329 ? 16.517 5.785 -15.412 1.00 77.62 329 ARG A CA 1
ATOM 2622 C C . ARG A 1 329 ? 15.841 6.497 -16.585 1.00 77.62 329 ARG A C 1
ATOM 2624 O O . ARG A 1 329 ? 15.790 5.960 -17.693 1.00 77.62 329 ARG A O 1
ATOM 2631 N N . VAL A 1 330 ? 15.373 7.728 -16.362 1.00 82.12 330 VAL A N 1
ATOM 2632 C CA . VAL A 1 330 ? 14.866 8.603 -17.433 1.00 82.12 330 VAL A CA 1
ATOM 2633 C C . VAL A 1 330 ? 15.983 8.907 -18.429 1.00 82.12 330 VAL A C 1
ATOM 2635 O O . VAL A 1 330 ? 15.791 8.742 -19.630 1.00 82.12 330 VAL A O 1
ATOM 2638 N N . VAL A 1 331 ? 17.172 9.276 -17.942 1.00 83.69 331 VAL A N 1
ATOM 2639 C CA . VAL A 1 331 ? 18.337 9.560 -18.792 1.00 83.69 331 VAL A CA 1
ATOM 2640 C C . VAL A 1 331 ? 18.668 8.364 -19.680 1.00 83.69 331 VAL A C 1
ATOM 2642 O O . VAL A 1 331 ? 18.821 8.553 -20.882 1.00 83.69 331 VAL A O 1
ATOM 2645 N N . TRP A 1 332 ? 18.710 7.135 -19.155 1.00 84.38 332 TRP A N 1
ATOM 2646 C CA . TRP A 1 332 ? 18.997 5.956 -19.982 1.00 84.38 332 TRP A CA 1
ATOM 2647 C C . TRP A 1 332 ? 17.976 5.724 -21.092 1.00 84.38 332 TRP A C 1
ATOM 2649 O O . TRP A 1 332 ? 18.364 5.322 -22.187 1.00 84.38 332 TRP A O 1
ATOM 2659 N N . THR A 1 333 ? 16.696 6.021 -20.843 1.00 86.31 333 THR A N 1
ATOM 2660 C CA . THR A 1 333 ? 15.635 5.897 -21.856 1.00 86.31 333 THR A CA 1
ATOM 2661 C C . THR A 1 333 ? 15.964 6.702 -23.112 1.00 86.31 333 THR A C 1
ATOM 2663 O O . THR A 1 333 ? 15.784 6.215 -24.227 1.00 86.31 333 THR A O 1
ATOM 2666 N N . PHE A 1 334 ? 16.482 7.918 -22.934 1.00 89.06 334 PHE A N 1
ATOM 2667 C CA . PHE A 1 334 ? 16.855 8.804 -24.036 1.00 89.06 334 PHE A CA 1
ATOM 2668 C C . PHE A 1 334 ? 18.293 8.585 -24.517 1.00 89.06 334 PHE A C 1
ATOM 2670 O O . PHE A 1 334 ? 18.589 8.788 -25.696 1.00 89.06 334 PHE A O 1
ATOM 2677 N N . LEU A 1 335 ? 19.181 8.125 -23.634 1.00 88.00 335 LEU A N 1
ATOM 2678 C CA . LEU A 1 335 ? 20.585 7.895 -23.950 1.00 88.00 335 LEU A CA 1
ATOM 2679 C C . LEU A 1 335 ? 20.770 6.726 -24.925 1.00 88.00 335 LEU A C 1
ATOM 2681 O O . LEU A 1 335 ? 21.605 6.836 -25.816 1.00 88.00 335 LEU A O 1
ATOM 2685 N N . PHE A 1 336 ? 19.986 5.642 -24.827 1.00 87.62 336 PHE A N 1
ATOM 2686 C CA . PHE A 1 336 ? 20.113 4.509 -25.759 1.00 87.62 336 PHE A CA 1
ATOM 2687 C C . PHE A 1 336 ? 19.871 4.905 -27.233 1.00 87.62 336 PHE A C 1
ATOM 2689 O O . PHE A 1 336 ? 20.749 4.635 -28.057 1.00 87.62 336 PHE A O 1
ATOM 2696 N N . PRO A 1 337 ? 18.764 5.590 -27.601 1.00 88.25 337 PRO A N 1
ATOM 2697 C CA . PRO A 1 337 ? 18.606 6.136 -28.950 1.00 88.25 337 PRO A CA 1
ATOM 2698 C C . PRO A 1 337 ? 19.686 7.162 -29.306 1.00 88.25 337 PRO A C 1
ATOM 2700 O O . PRO A 1 337 ? 20.207 7.148 -30.418 1.00 88.25 337 PRO A O 1
ATOM 2703 N N . MET A 1 338 ? 20.057 8.039 -28.366 1.00 90.00 338 MET A N 1
ATOM 2704 C CA . MET A 1 338 ? 21.063 9.076 -28.609 1.00 90.00 338 MET A CA 1
ATOM 2705 C C . MET A 1 338 ? 22.431 8.484 -28.960 1.00 90.00 338 MET A C 1
ATOM 2707 O O . MET A 1 338 ? 23.083 8.971 -29.876 1.00 90.00 338 MET A O 1
ATOM 2711 N N . MET A 1 339 ? 22.850 7.403 -28.301 1.00 88.88 339 MET A N 1
ATOM 2712 C CA . MET A 1 339 ? 24.100 6.710 -28.616 1.00 88.88 339 MET A CA 1
ATOM 2713 C C . MET A 1 339 ? 24.145 6.212 -30.060 1.00 88.88 339 MET A C 1
ATOM 2715 O O . MET A 1 339 ? 25.182 6.311 -30.712 1.00 88.88 339 MET A O 1
ATOM 2719 N N . PHE A 1 340 ? 23.026 5.711 -30.582 1.00 86.69 340 PHE A N 1
ATOM 2720 C CA . PHE A 1 340 ? 22.955 5.331 -31.988 1.00 86.69 340 PHE A CA 1
ATOM 2721 C C . PHE A 1 340 ? 23.216 6.540 -32.902 1.00 86.69 340 PHE A C 1
ATOM 2723 O O . PHE A 1 340 ? 24.060 6.463 -33.793 1.00 86.69 340 PHE A O 1
ATOM 2730 N N . PHE A 1 341 ? 22.588 7.688 -32.627 1.00 90.75 341 PHE A N 1
ATOM 2731 C CA . PHE A 1 341 ? 22.824 8.927 -33.383 1.00 90.75 341 PHE A CA 1
ATOM 2732 C C . PHE A 1 341 ? 24.233 9.512 -33.194 1.00 90.75 341 PHE A C 1
ATOM 2734 O O . PHE A 1 341 ? 24.737 10.188 -34.086 1.00 90.75 341 PHE A O 1
ATOM 2741 N N . MET A 1 342 ? 24.895 9.223 -32.072 1.00 91.75 342 MET A N 1
ATOM 2742 C CA . MET A 1 342 ? 26.296 9.584 -31.818 1.00 91.75 342 MET A CA 1
ATOM 2743 C C . MET A 1 342 ? 27.305 8.664 -32.531 1.00 91.75 342 MET A C 1
ATOM 2745 O O . MET A 1 342 ? 28.510 8.855 -32.381 1.00 91.75 342 MET A O 1
ATOM 2749 N N . GLY A 1 343 ? 26.843 7.668 -33.296 1.00 91.56 343 GLY A N 1
ATOM 2750 C CA . GLY A 1 343 ? 27.699 6.773 -34.077 1.00 91.56 343 GLY A CA 1
ATOM 2751 C C . GLY A 1 343 ? 28.222 5.553 -33.313 1.00 91.56 343 GLY A C 1
ATOM 2752 O O . GLY A 1 343 ? 29.151 4.895 -33.784 1.00 91.56 343 GLY A O 1
ATOM 2753 N N . TYR A 1 344 ? 27.649 5.218 -32.150 1.00 89.81 344 TYR A N 1
ATOM 2754 C CA . TYR A 1 344 ? 28.004 3.978 -31.455 1.00 89.81 344 TYR A CA 1
ATOM 2755 C C . TYR A 1 344 ? 27.477 2.748 -32.220 1.00 89.81 344 TYR A C 1
ATOM 2757 O O . TYR A 1 344 ? 26.358 2.781 -32.740 1.00 89.81 344 TYR A O 1
ATOM 2765 N N . PRO A 1 345 ? 28.226 1.625 -32.257 1.00 92.62 345 PRO A N 1
ATOM 2766 C CA . PRO A 1 345 ? 27.761 0.401 -32.903 1.00 92.62 345 PRO A CA 1
ATOM 2767 C C . PRO A 1 345 ? 26.449 -0.104 -32.293 1.00 92.62 345 PRO A C 1
ATOM 2769 O O . PRO A 1 345 ? 26.343 -0.252 -31.074 1.00 92.62 345 PRO A O 1
ATOM 2772 N N . LEU A 1 346 ? 25.473 -0.454 -33.138 1.00 90.12 346 LEU A N 1
ATOM 2773 C CA . LEU A 1 346 ? 24.185 -1.008 -32.694 1.00 90.12 346 LEU A CA 1
ATOM 2774 C C . LEU A 1 346 ? 24.347 -2.255 -31.816 1.00 90.12 346 LEU A C 1
ATOM 2776 O O . LEU A 1 346 ? 23.601 -2.430 -30.857 1.00 90.12 346 LEU A O 1
ATOM 2780 N N . SER A 1 347 ? 25.345 -3.095 -32.102 1.00 92.25 347 SER A N 1
ATOM 2781 C CA . SER A 1 347 ? 25.663 -4.273 -31.290 1.00 92.25 347 SER A CA 1
ATOM 2782 C C . SER A 1 347 ? 26.033 -3.907 -29.851 1.00 92.25 347 SER A C 1
ATOM 2784 O O . SER A 1 347 ? 25.601 -4.587 -28.923 1.00 92.25 347 SER A O 1
ATOM 2786 N N . LEU A 1 348 ? 26.770 -2.810 -29.650 1.00 89.25 348 LEU A N 1
ATOM 2787 C CA . LEU A 1 348 ? 27.145 -2.322 -28.326 1.00 89.25 348 LEU A CA 1
ATOM 2788 C C . LEU A 1 348 ? 25.922 -1.785 -27.575 1.00 89.25 348 LEU A C 1
ATOM 2790 O O . LEU A 1 348 ? 25.690 -2.193 -26.439 1.00 89.25 348 LEU A O 1
ATOM 2794 N N . VAL A 1 349 ? 25.114 -0.938 -28.221 1.00 89.50 349 VAL A N 1
ATOM 2795 C CA . VAL A 1 349 ? 23.878 -0.386 -27.634 1.00 89.50 349 VAL A CA 1
ATOM 2796 C C . VAL A 1 349 ? 22.928 -1.514 -27.226 1.00 89.50 349 VAL A C 1
ATOM 2798 O O . VAL A 1 349 ? 22.489 -1.572 -26.079 1.00 89.50 349 VAL A O 1
ATOM 2801 N N . PHE A 1 350 ? 22.681 -2.467 -28.127 1.00 91.12 350 PHE A N 1
ATOM 2802 C CA . PHE A 1 350 ? 21.822 -3.616 -27.855 1.00 91.12 350 PHE A CA 1
ATOM 2803 C C . PHE A 1 350 ? 22.379 -4.499 -26.732 1.00 91.12 350 PHE A C 1
ATOM 2805 O O . PHE A 1 350 ? 21.635 -4.891 -25.836 1.00 91.12 350 PHE A O 1
ATOM 2812 N N . SER A 1 351 ? 23.691 -4.763 -26.718 1.00 91.19 351 SER A N 1
ATOM 2813 C CA . SER A 1 351 ? 24.315 -5.540 -25.640 1.00 91.19 351 SER A CA 1
ATOM 2814 C C . SER A 1 351 ? 24.167 -4.868 -24.270 1.00 91.19 351 SER A C 1
ATOM 2816 O O . SER A 1 351 ? 23.901 -5.556 -23.285 1.00 91.19 351 SER A O 1
ATOM 2818 N N . ALA A 1 352 ? 24.264 -3.535 -24.203 1.00 89.56 352 ALA A N 1
ATOM 2819 C CA . ALA A 1 352 ? 24.059 -2.774 -22.974 1.00 89.56 352 ALA A CA 1
ATOM 2820 C C . ALA A 1 352 ? 22.603 -2.857 -22.491 1.00 89.56 352 ALA A C 1
ATOM 2822 O O . ALA A 1 352 ? 22.363 -3.115 -21.310 1.00 89.56 352 ALA A O 1
ATOM 2823 N N . MET A 1 353 ? 21.633 -2.734 -23.405 1.00 89.31 353 MET A N 1
AT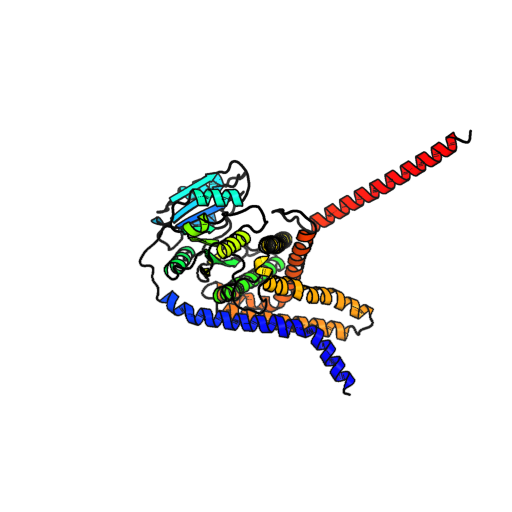OM 2824 C CA . MET A 1 353 ? 20.209 -2.908 -23.094 1.00 89.31 353 MET A CA 1
ATOM 2825 C C . MET A 1 353 ? 19.909 -4.319 -22.572 1.00 89.31 353 MET A C 1
ATOM 2827 O O . MET A 1 353 ? 19.234 -4.464 -21.554 1.00 89.31 353 MET A O 1
ATOM 2831 N N . VAL A 1 354 ? 20.442 -5.358 -23.227 1.00 92.31 354 VAL A N 1
ATOM 2832 C CA . VAL A 1 354 ? 20.263 -6.757 -22.808 1.00 92.31 354 VAL A CA 1
ATOM 2833 C C . VAL A 1 354 ? 20.897 -7.008 -21.444 1.00 92.31 354 VAL A C 1
ATOM 2835 O O . VAL A 1 354 ? 20.257 -7.607 -20.586 1.00 92.31 354 VAL A O 1
ATOM 2838 N N . ALA A 1 355 ? 22.118 -6.534 -21.200 1.00 91.62 355 ALA A N 1
ATOM 2839 C CA . ALA A 1 355 ? 22.771 -6.710 -19.905 1.00 91.62 355 ALA A CA 1
ATOM 2840 C C . ALA A 1 355 ? 22.001 -6.016 -18.772 1.00 91.62 355 ALA A C 1
ATOM 2842 O O . ALA A 1 355 ? 21.817 -6.602 -17.707 1.00 91.62 355 ALA A O 1
ATOM 2843 N N . MET A 1 356 ? 21.515 -4.793 -19.010 1.00 89.88 356 MET A N 1
ATOM 2844 C CA . MET A 1 356 ? 20.698 -4.060 -18.043 1.00 89.88 356 MET A CA 1
ATOM 2845 C C . MET A 1 356 ? 19.381 -4.794 -17.770 1.00 89.88 356 MET A C 1
ATOM 2847 O O . MET A 1 356 ? 18.986 -4.954 -16.616 1.00 89.88 356 MET A O 1
ATOM 2851 N N . TYR A 1 357 ? 18.730 -5.302 -18.817 1.00 91.81 357 TYR A N 1
ATOM 2852 C CA . TYR A 1 357 ? 17.525 -6.111 -18.686 1.00 91.81 357 TYR A CA 1
ATOM 2853 C C . TYR A 1 357 ? 17.778 -7.391 -17.881 1.00 91.81 357 TYR A C 1
ATOM 2855 O O . TYR A 1 357 ? 17.040 -7.670 -16.942 1.00 91.81 357 TYR A O 1
ATOM 2863 N N . VAL A 1 358 ? 18.850 -8.132 -18.179 1.00 94.06 358 VAL A N 1
ATOM 2864 C CA . VAL A 1 358 ? 19.242 -9.343 -17.436 1.00 94.06 358 VAL A CA 1
ATOM 2865 C C . VAL A 1 358 ? 19.541 -9.025 -15.968 1.00 94.06 358 VAL A C 1
ATOM 2867 O O . VAL A 1 358 ? 19.143 -9.789 -15.090 1.00 94.06 358 VAL A O 1
ATOM 2870 N N . ALA A 1 359 ? 20.186 -7.892 -15.677 1.00 92.06 359 ALA A N 1
ATOM 2871 C CA . ALA A 1 359 ? 20.424 -7.454 -14.304 1.00 92.06 359 ALA A CA 1
ATOM 2872 C C . ALA A 1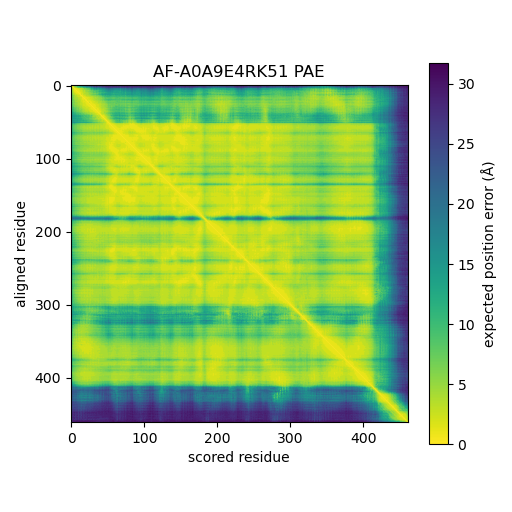 359 ? 19.105 -7.204 -13.552 1.00 92.06 359 ALA A C 1
ATOM 2874 O O . ALA A 1 359 ? 18.935 -7.696 -12.437 1.00 92.06 359 ALA A O 1
ATOM 2875 N N . TYR A 1 360 ? 18.144 -6.511 -14.171 1.00 92.06 360 TYR A N 1
ATOM 2876 C CA . TYR A 1 360 ? 16.824 -6.294 -13.571 1.00 92.06 360 TYR A CA 1
ATOM 2877 C C . TYR A 1 360 ? 16.017 -7.585 -13.423 1.00 92.06 360 TYR A C 1
ATOM 2879 O O . TYR A 1 360 ? 15.426 -7.806 -12.369 1.00 92.06 360 TYR A O 1
ATOM 2887 N N . VAL A 1 361 ? 16.070 -8.482 -14.411 1.00 94.31 361 VAL A N 1
ATOM 2888 C CA . VAL A 1 361 ? 15.496 -9.833 -14.324 1.00 94.31 361 VAL A CA 1
ATOM 2889 C C . VAL A 1 361 ? 16.059 -10.593 -13.119 1.00 94.31 361 VAL A C 1
ATOM 2891 O O . VAL A 1 361 ? 15.300 -11.217 -12.382 1.00 94.31 361 VAL A O 1
ATOM 2894 N N . ALA A 1 362 ? 17.372 -10.531 -12.878 1.00 92.62 362 ALA A N 1
ATOM 2895 C CA . ALA A 1 362 ? 17.995 -11.201 -11.736 1.00 92.62 362 ALA A CA 1
ATOM 2896 C C . ALA A 1 362 ? 17.533 -10.614 -10.389 1.00 92.62 362 ALA A C 1
ATOM 2898 O O . ALA A 1 362 ? 17.286 -11.359 -9.438 1.00 92.62 362 ALA A O 1
ATOM 2899 N N . ILE A 1 363 ? 17.374 -9.290 -10.310 1.00 91.19 363 ILE A N 1
ATOM 2900 C CA . ILE A 1 363 ? 16.858 -8.597 -9.120 1.00 91.19 363 ILE A CA 1
ATOM 2901 C C . ILE A 1 363 ? 15.392 -8.968 -8.865 1.00 91.19 363 ILE A C 1
ATOM 2903 O O . ILE A 1 363 ? 15.017 -9.283 -7.736 1.00 91.19 363 ILE A O 1
ATOM 2907 N N . ASP A 1 364 ? 14.562 -8.976 -9.905 1.00 92.12 364 ASP A N 1
ATOM 2908 C CA . ASP A 1 364 ? 13.150 -9.343 -9.801 1.00 92.12 364 ASP A CA 1
ATOM 2909 C C . ASP A 1 364 ? 12.978 -10.828 -9.452 1.00 92.12 364 ASP A C 1
ATOM 2911 O O . ASP A 1 364 ? 12.154 -11.170 -8.602 1.00 92.12 364 ASP A O 1
ATOM 2915 N N . ALA A 1 365 ? 13.819 -11.709 -10.001 1.00 92.25 365 ALA A N 1
ATOM 2916 C CA . ALA A 1 365 ? 13.873 -13.109 -9.596 1.00 92.25 365 ALA A CA 1
ATOM 2917 C C . ALA A 1 365 ? 14.206 -13.249 -8.101 1.00 92.25 365 ALA A C 1
ATOM 2919 O O . ALA A 1 365 ? 13.555 -14.028 -7.404 1.00 92.25 365 ALA A O 1
ATOM 2920 N N . LEU A 1 366 ? 15.153 -12.461 -7.575 1.00 90.62 366 LEU A N 1
ATOM 2921 C CA . LEU A 1 366 ? 15.453 -12.438 -6.142 1.00 90.62 366 LEU A CA 1
ATOM 2922 C C . LEU A 1 366 ? 14.232 -11.997 -5.320 1.00 90.62 366 LEU A C 1
ATOM 2924 O O . LEU A 1 366 ? 13.868 -12.687 -4.368 1.00 90.62 366 LEU A O 1
ATOM 2928 N N . TYR A 1 367 ? 13.556 -10.906 -5.696 1.00 91.12 367 TYR A N 1
ATOM 2929 C CA . TYR A 1 367 ? 12.334 -10.464 -5.012 1.00 91.12 367 TYR A CA 1
ATOM 2930 C C . TYR A 1 367 ? 11.235 -11.530 -5.032 1.00 91.12 367 TYR A C 1
ATOM 2932 O O . TYR A 1 367 ? 10.595 -11.770 -4.007 1.00 91.12 367 TYR A O 1
ATOM 2940 N N . MET A 1 368 ? 11.037 -12.205 -6.164 1.00 92.25 368 MET A N 1
ATOM 2941 C CA . MET A 1 368 ? 10.053 -13.278 -6.290 1.00 92.25 368 MET A CA 1
ATOM 2942 C C . MET A 1 368 ? 10.417 -14.503 -5.449 1.00 92.25 368 MET A C 1
ATOM 2944 O O . MET A 1 368 ? 9.539 -15.073 -4.805 1.00 92.25 368 MET A O 1
ATOM 2948 N N . ILE A 1 369 ? 11.694 -14.893 -5.387 1.00 91.44 369 ILE A N 1
ATOM 2949 C CA . ILE A 1 369 ? 12.153 -15.984 -4.515 1.00 91.44 369 ILE A CA 1
ATOM 2950 C C . ILE A 1 369 ? 11.868 -15.640 -3.053 1.00 91.44 369 ILE A C 1
ATOM 2952 O O . ILE A 1 369 ? 11.288 -16.448 -2.328 1.00 91.44 369 ILE A O 1
ATOM 2956 N N . VAL A 1 370 ? 12.227 -14.431 -2.617 1.00 88.88 370 VAL A N 1
ATOM 2957 C CA . VAL A 1 370 ? 11.986 -13.987 -1.239 1.00 88.88 370 VAL A CA 1
ATOM 2958 C C . VAL A 1 370 ? 10.493 -13.936 -0.937 1.00 88.88 370 VAL A C 1
ATOM 2960 O O . VAL A 1 370 ? 10.057 -14.476 0.080 1.00 88.88 370 VAL A O 1
ATOM 2963 N N . GLY A 1 371 ? 9.701 -13.352 -1.836 1.00 90.62 371 GLY A N 1
ATOM 2964 C CA . GLY A 1 371 ? 8.252 -13.306 -1.703 1.00 90.62 371 GLY A CA 1
ATOM 2965 C C . GLY A 1 371 ? 7.671 -14.711 -1.582 1.00 90.62 371 GLY A C 1
ATOM 2966 O O . GLY A 1 371 ? 6.845 -14.952 -0.705 1.00 90.62 371 GLY A O 1
ATOM 2967 N N . PHE A 1 372 ? 8.156 -15.671 -2.375 1.00 91.94 372 PHE A N 1
ATOM 2968 C CA . PHE A 1 372 ? 7.704 -17.061 -2.337 1.00 91.94 372 PHE A CA 1
ATOM 2969 C C . PHE A 1 372 ? 8.032 -17.737 -1.002 1.00 91.94 372 PHE A C 1
ATOM 2971 O O . PHE A 1 372 ? 7.165 -18.400 -0.426 1.00 91.94 372 PHE A O 1
ATOM 2978 N N . VAL A 1 373 ? 9.249 -17.539 -0.481 1.00 89.31 373 VAL A N 1
ATOM 2979 C CA . VAL A 1 373 ? 9.678 -18.094 0.814 1.00 89.31 373 VAL A CA 1
ATOM 2980 C C . VAL A 1 373 ? 8.836 -17.541 1.968 1.00 89.31 373 VAL A C 1
ATOM 2982 O O . VAL A 1 373 ? 8.481 -18.297 2.873 1.00 89.31 373 VAL A O 1
ATOM 2985 N N . LEU A 1 374 ? 8.491 -16.251 1.928 1.00 86.81 374 LEU A N 1
ATOM 2986 C CA . LEU A 1 374 ? 7.690 -15.582 2.961 1.00 86.81 374 LEU A CA 1
ATOM 2987 C C . LEU A 1 374 ? 6.177 -15.802 2.814 1.00 86.81 374 LEU A C 1
ATOM 2989 O O . LEU A 1 374 ? 5.420 -15.497 3.731 1.00 86.81 374 LEU A O 1
ATOM 2993 N N . SER A 1 375 ? 5.720 -16.325 1.677 1.00 88.62 375 SER A N 1
ATOM 2994 C CA . SER A 1 375 ? 4.301 -16.611 1.439 1.00 88.62 375 SER A CA 1
ATOM 2995 C C . SER A 1 375 ? 3.872 -17.903 2.097 1.00 88.62 375 SER A C 1
ATOM 2997 O O . SER A 1 375 ? 4.664 -18.836 2.184 1.00 88.62 375 SER A O 1
ATOM 2999 N N . GLU A 1 376 ? 2.591 -18.035 2.418 1.00 86.44 376 GLU A N 1
ATOM 3000 C CA . GLU A 1 376 ? 1.970 -19.293 2.842 1.00 86.44 376 GLU A CA 1
ATOM 3001 C C . GLU A 1 376 ? 0.679 -19.547 2.043 1.00 86.44 376 GLU A C 1
ATOM 3003 O O . GLU A 1 376 ? 0.254 -18.702 1.253 1.00 86.44 376 GLU A O 1
ATOM 3008 N N . GLY A 1 377 ? 0.095 -20.742 2.185 1.00 88.94 377 GLY A N 1
ATOM 3009 C CA . GLY A 1 377 ? -1.218 -21.077 1.625 1.00 88.94 377 GLY A CA 1
ATOM 3010 C C . GLY A 1 377 ? -1.379 -20.797 0.125 1.00 88.94 377 GLY A C 1
ATOM 3011 O O . GLY A 1 377 ? -0.593 -21.260 -0.708 1.00 88.94 377 GLY A O 1
ATOM 3012 N N . GLU A 1 378 ? -2.439 -20.066 -0.216 1.00 89.38 378 GLU A N 1
ATOM 3013 C CA . GLU A 1 378 ? -2.801 -19.744 -1.595 1.00 89.38 378 GLU A CA 1
ATOM 3014 C C . GLU A 1 378 ? -1.795 -18.816 -2.282 1.00 89.38 378 GLU A C 1
ATOM 3016 O O . GLU A 1 378 ? -1.384 -19.109 -3.407 1.00 89.38 378 GLU A O 1
ATOM 3021 N N . SER A 1 379 ? -1.321 -17.768 -1.603 1.00 91.56 379 SER A N 1
ATOM 3022 C CA . SER A 1 379 ? -0.356 -16.816 -2.165 1.00 91.56 379 SER A CA 1
ATOM 3023 C C . SER A 1 379 ? 0.932 -17.535 -2.585 1.00 91.56 379 SER A C 1
ATOM 3025 O O . SER A 1 379 ? 1.440 -17.317 -3.685 1.00 91.56 379 SER A O 1
ATOM 3027 N N . ARG A 1 380 ? 1.401 -18.515 -1.789 1.00 93.06 380 ARG A N 1
ATOM 3028 C CA . ARG A 1 380 ? 2.551 -19.369 -2.152 1.00 93.06 380 ARG A CA 1
ATOM 3029 C C . ARG A 1 380 ? 2.278 -20.207 -3.408 1.00 93.06 380 ARG A C 1
ATOM 3031 O O . ARG A 1 380 ? 3.163 -20.345 -4.256 1.00 93.06 380 ARG A O 1
ATOM 3038 N N . ARG A 1 381 ? 1.074 -20.781 -3.543 1.00 93.19 381 ARG A N 1
ATOM 3039 C CA . ARG A 1 381 ? 0.680 -21.543 -4.746 1.00 93.19 381 ARG A CA 1
ATOM 3040 C C . ARG A 1 381 ? 0.639 -20.646 -5.982 1.00 93.19 381 ARG A C 1
ATOM 3042 O O . ARG A 1 381 ? 1.152 -21.048 -7.025 1.00 93.19 381 ARG A O 1
ATOM 3049 N N . ARG A 1 382 ? 0.089 -19.434 -5.865 1.00 93.44 382 ARG A N 1
ATOM 3050 C CA . ARG A 1 382 ? 0.031 -18.472 -6.972 1.00 93.44 382 ARG A CA 1
ATOM 3051 C C . ARG A 1 382 ? 1.419 -18.002 -7.390 1.00 93.44 382 ARG A C 1
ATOM 3053 O O . ARG A 1 382 ? 1.723 -18.062 -8.575 1.00 93.44 382 ARG A O 1
ATOM 3060 N N . MET A 1 383 ? 2.291 -17.661 -6.440 1.00 93.94 383 MET A N 1
ATOM 3061 C CA . MET A 1 383 ? 3.680 -17.297 -6.741 1.00 93.94 383 MET A CA 1
ATOM 3062 C C . MET A 1 383 ? 4.438 -18.397 -7.492 1.00 93.94 383 MET A C 1
ATOM 3064 O O . MET A 1 383 ? 5.188 -18.096 -8.415 1.00 93.94 383 MET A O 1
ATOM 3068 N N . ARG A 1 384 ? 4.209 -19.674 -7.152 1.00 93.31 384 ARG A N 1
ATOM 3069 C CA . ARG A 1 384 ? 4.790 -20.807 -7.893 1.00 93.31 384 ARG A CA 1
ATOM 3070 C C . ARG A 1 384 ? 4.312 -20.852 -9.348 1.00 93.31 384 ARG A C 1
ATOM 3072 O O . ARG A 1 384 ? 5.108 -21.117 -10.241 1.00 93.31 384 ARG A O 1
ATOM 3079 N N . GLY A 1 385 ? 3.021 -20.612 -9.584 1.00 91.69 385 GLY A N 1
ATOM 3080 C CA . GLY A 1 385 ? 2.439 -20.576 -10.931 1.00 91.69 385 GLY A CA 1
ATOM 3081 C C . GLY A 1 385 ? 2.837 -19.340 -11.745 1.00 91.69 385 GLY A C 1
ATOM 3082 O O . GLY A 1 385 ? 2.886 -19.401 -12.970 1.00 91.69 385 GLY A O 1
ATOM 3083 N N . ALA A 1 386 ? 3.171 -18.243 -11.067 1.00 92.00 386 ALA A N 1
ATOM 3084 C CA . ALA A 1 386 ? 3.579 -16.976 -11.661 1.00 92.00 386 ALA A CA 1
ATOM 3085 C C . ALA A 1 386 ? 5.085 -16.899 -11.973 1.00 92.00 386 ALA A C 1
ATOM 3087 O O . ALA A 1 386 ? 5.591 -15.809 -12.203 1.00 92.00 386 ALA A O 1
ATOM 3088 N N . TRP A 1 387 ? 5.829 -18.015 -11.992 1.00 91.62 387 TRP A N 1
ATOM 3089 C CA . TRP A 1 387 ? 7.287 -17.992 -12.190 1.00 91.62 387 TRP A CA 1
ATOM 3090 C C . TRP A 1 387 ? 7.706 -17.220 -13.450 1.00 91.62 387 TRP A C 1
ATOM 3092 O O . TRP A 1 387 ? 8.643 -16.443 -13.397 1.00 91.62 387 TRP A O 1
ATOM 3102 N N . TRP A 1 388 ? 6.976 -17.346 -14.558 1.00 93.00 388 TRP A N 1
ATOM 3103 C CA . TRP A 1 388 ? 7.269 -16.665 -15.826 1.00 93.00 388 TRP A CA 1
ATOM 3104 C C . TRP A 1 388 ? 7.160 -15.134 -15.739 1.00 93.00 388 TRP A C 1
ATOM 3106 O O . TRP A 1 388 ? 7.692 -14.432 -16.600 1.00 93.00 388 TRP A O 1
ATOM 3116 N N . VAL A 1 389 ? 6.510 -14.600 -14.697 1.00 93.94 389 VAL A N 1
ATOM 3117 C CA . VAL A 1 389 ? 6.348 -13.157 -14.494 1.00 93.94 389 VAL A CA 1
ATOM 3118 C C . VAL A 1 389 ? 7.696 -12.463 -14.301 1.00 93.94 389 VAL A C 1
ATOM 3120 O O . VAL A 1 389 ? 7.822 -11.324 -14.739 1.00 93.94 389 VAL A O 1
ATOM 3123 N N . PHE A 1 390 ? 8.731 -13.133 -13.762 1.00 91.19 390 PHE A N 1
ATOM 3124 C CA . PHE A 1 390 ? 10.056 -12.510 -13.577 1.00 91.19 390 PHE A CA 1
ATOM 3125 C C . PHE A 1 390 ? 10.613 -11.933 -14.884 1.00 91.19 390 PHE A C 1
ATOM 3127 O O . PHE A 1 390 ? 11.350 -10.952 -14.862 1.00 91.19 390 PHE A O 1
ATOM 3134 N N . ALA A 1 391 ? 10.277 -12.547 -16.025 1.00 91.31 391 ALA A N 1
ATOM 3135 C CA . ALA A 1 391 ? 10.777 -12.116 -17.320 1.00 91.31 391 ALA A CA 1
ATOM 3136 C C . ALA A 1 391 ? 10.088 -10.825 -17.771 1.00 91.31 391 ALA A C 1
ATOM 3138 O O . ALA A 1 391 ? 10.737 -9.957 -18.326 1.00 91.31 391 ALA A O 1
ATOM 3139 N N . ILE A 1 392 ? 8.791 -10.658 -17.508 1.00 93.56 392 ILE A N 1
ATOM 3140 C CA . ILE A 1 392 ? 8.044 -9.464 -17.932 1.00 93.56 392 ILE A CA 1
ATOM 3141 C C . ILE A 1 392 ? 8.045 -8.346 -16.882 1.00 93.56 392 ILE A C 1
ATOM 3143 O O . ILE A 1 392 ? 7.701 -7.206 -17.203 1.00 93.56 392 ILE A O 1
ATOM 3147 N N . LEU A 1 393 ? 8.422 -8.648 -15.637 1.00 92.94 393 LEU A N 1
ATOM 3148 C CA . LEU A 1 393 ? 8.360 -7.708 -14.522 1.00 92.94 393 LEU A CA 1
ATOM 3149 C C . LEU A 1 393 ? 9.207 -6.444 -14.755 1.00 92.94 393 LEU A C 1
ATOM 3151 O O . LEU A 1 393 ? 8.669 -5.362 -14.518 1.00 92.94 393 LEU A O 1
ATOM 3155 N N . PRO A 1 394 ? 10.430 -6.502 -15.327 1.00 92.44 394 PRO A N 1
ATOM 3156 C CA . PRO A 1 394 ? 11.181 -5.291 -15.659 1.00 92.44 394 PRO A CA 1
ATOM 3157 C C . PRO A 1 394 ? 10.432 -4.361 -16.622 1.00 92.44 394 PRO A C 1
ATOM 3159 O O . PRO A 1 394 ? 10.454 -3.144 -16.446 1.00 92.44 394 PRO A O 1
ATOM 3162 N N . ILE A 1 395 ? 9.710 -4.920 -17.602 1.00 92.38 395 ILE A N 1
ATOM 3163 C CA . ILE A 1 395 ? 8.903 -4.148 -18.561 1.00 92.38 395 ILE A CA 1
ATOM 3164 C C . ILE A 1 395 ? 7.714 -3.504 -17.844 1.00 92.38 395 ILE A C 1
ATOM 3166 O O . ILE A 1 395 ? 7.458 -2.311 -18.006 1.00 92.38 395 ILE A O 1
ATOM 3170 N N . PHE A 1 396 ? 7.011 -4.271 -17.009 1.00 93.94 396 PHE A N 1
ATOM 3171 C CA . PHE A 1 396 ? 5.891 -3.767 -16.214 1.00 93.94 396 PHE A CA 1
ATOM 3172 C C . PHE A 1 396 ? 6.324 -2.657 -15.240 1.00 93.94 396 PHE A C 1
ATOM 3174 O O . PHE A 1 396 ? 5.666 -1.620 -15.133 1.00 93.94 396 PHE A O 1
ATOM 3181 N N . ARG A 1 397 ? 7.466 -2.824 -14.563 1.00 90.44 397 ARG A N 1
ATOM 3182 C CA . ARG A 1 397 ? 8.042 -1.819 -13.656 1.00 90.44 397 ARG A CA 1
ATOM 3183 C C . ARG A 1 397 ? 8.488 -0.573 -14.406 1.00 90.44 397 ARG A C 1
ATOM 3185 O O . ARG A 1 397 ? 8.254 0.527 -13.925 1.00 90.44 397 ARG A O 1
ATOM 3192 N N . TYR A 1 398 ? 9.075 -0.729 -15.588 1.00 90.12 398 TYR A N 1
ATOM 3193 C CA . TYR A 1 398 ? 9.430 0.394 -16.450 1.00 90.12 398 TYR A CA 1
ATOM 3194 C C . TYR A 1 398 ? 8.191 1.172 -16.927 1.00 90.12 398 TYR A C 1
ATOM 3196 O O . TYR A 1 398 ? 8.177 2.399 -16.908 1.00 90.12 398 TYR A O 1
ATOM 3204 N N . MET A 1 399 ? 7.108 0.480 -17.278 1.00 91.81 399 MET A N 1
ATOM 3205 C CA . MET A 1 399 ? 5.839 1.116 -17.639 1.00 91.81 399 MET A CA 1
ATOM 3206 C C . MET A 1 399 ? 5.220 1.872 -16.452 1.00 91.81 399 MET A C 1
ATOM 3208 O O . MET A 1 399 ? 4.912 3.057 -16.556 1.00 91.81 399 MET A O 1
ATOM 3212 N N . THR A 1 400 ? 5.072 1.214 -15.300 1.00 91.75 400 THR A N 1
ATOM 3213 C CA . THR A 1 400 ? 4.504 1.846 -14.096 1.00 91.75 400 THR A CA 1
ATOM 3214 C C . THR A 1 400 ? 5.398 2.953 -13.539 1.00 91.75 400 THR A C 1
ATOM 3216 O O . THR A 1 400 ? 4.896 3.884 -12.915 1.00 91.75 400 THR A O 1
ATOM 3219 N N . PHE A 1 401 ? 6.707 2.895 -13.787 1.00 89.19 401 PHE A N 1
ATOM 3220 C CA . PHE A 1 401 ? 7.635 3.990 -13.528 1.00 89.19 401 PHE A CA 1
ATOM 3221 C C . PHE A 1 401 ? 7.251 5.251 -14.310 1.00 89.19 401 PHE A C 1
ATOM 3223 O O . PHE A 1 401 ? 7.107 6.310 -13.707 1.00 89.19 401 PHE A O 1
ATOM 3230 N N . TRP A 1 402 ? 7.002 5.139 -15.618 1.00 89.19 402 TRP A N 1
ATOM 3231 C CA . TRP A 1 402 ? 6.535 6.270 -16.428 1.00 89.19 402 TRP A CA 1
ATOM 3232 C C . TRP A 1 402 ? 5.166 6.791 -15.987 1.00 89.19 402 TRP A C 1
ATOM 3234 O O . TRP A 1 402 ? 4.926 7.996 -16.022 1.00 89.19 402 TRP A O 1
ATOM 3244 N N . PHE A 1 403 ? 4.283 5.909 -15.512 1.00 91.38 403 PHE A N 1
ATOM 3245 C CA . PHE A 1 403 ? 2.994 6.327 -14.957 1.00 91.38 403 PHE A CA 1
ATOM 3246 C C . PHE A 1 403 ? 3.192 7.162 -13.687 1.00 91.38 403 PHE A C 1
ATOM 3248 O O . PHE A 1 403 ? 2.660 8.261 -13.584 1.00 91.38 403 PHE A O 1
ATOM 3255 N N . ARG A 1 404 ? 4.026 6.695 -12.749 1.00 89.06 404 ARG A N 1
ATOM 3256 C CA . ARG A 1 404 ? 4.387 7.459 -11.543 1.00 89.06 404 ARG A CA 1
ATOM 3257 C C . ARG A 1 404 ? 5.066 8.784 -11.900 1.00 89.06 404 ARG A C 1
ATOM 3259 O O . ARG A 1 404 ? 4.703 9.815 -11.348 1.00 89.06 404 ARG A O 1
ATOM 3266 N N . PHE A 1 405 ? 5.971 8.790 -12.879 1.00 86.50 405 PHE A N 1
ATOM 3267 C CA . PHE A 1 405 ? 6.604 10.018 -13.370 1.00 86.50 405 PHE A CA 1
ATOM 3268 C C . PHE A 1 405 ? 5.577 11.047 -13.877 1.00 86.50 405 PHE A C 1
ATOM 3270 O O . PHE A 1 405 ? 5.745 12.240 -13.639 1.00 86.50 405 PHE A O 1
ATOM 3277 N N . GLY A 1 406 ? 4.469 10.603 -14.481 1.00 85.75 406 GLY A N 1
ATOM 3278 C CA . GLY A 1 406 ? 3.333 11.471 -14.811 1.00 85.75 406 GLY A CA 1
ATOM 3279 C C . GLY A 1 406 ? 2.754 12.204 -13.593 1.00 85.75 406 GLY A C 1
ATOM 3280 O O . GLY A 1 406 ? 2.536 13.408 -13.659 1.00 85.75 406 GLY A O 1
ATOM 3281 N N . GLY A 1 407 ? 2.606 11.522 -12.452 1.00 84.75 407 GLY A N 1
ATOM 3282 C CA . GLY A 1 407 ? 2.143 12.144 -11.202 1.00 84.75 407 GLY A CA 1
ATOM 3283 C C . GLY A 1 407 ? 3.088 13.205 -10.648 1.00 84.75 407 GLY A C 1
ATOM 3284 O O . GLY A 1 407 ? 2.628 14.186 -10.072 1.00 84.75 407 GLY A O 1
ATOM 3285 N N . PHE A 1 408 ? 4.395 13.067 -10.881 1.00 82.25 408 PHE A N 1
ATOM 3286 C CA . PHE A 1 408 ? 5.355 14.125 -10.557 1.00 82.25 408 PHE A CA 1
ATOM 3287 C C . PHE A 1 408 ? 5.125 15.384 -11.406 1.00 82.25 408 PHE A C 1
ATOM 3289 O O . PHE A 1 408 ? 5.139 16.492 -10.874 1.00 82.25 408 PHE A O 1
ATOM 3296 N N . LEU A 1 409 ? 4.886 15.222 -12.711 1.00 81.56 409 LEU A N 1
ATOM 3297 C CA . LEU A 1 409 ? 4.603 16.351 -13.601 1.00 81.56 409 LEU A CA 1
ATOM 3298 C C . LEU A 1 409 ? 3.272 17.030 -13.251 1.00 81.56 409 LEU A C 1
ATOM 3300 O O . LEU A 1 409 ? 3.217 18.256 -13.219 1.00 81.56 409 LEU A O 1
ATOM 3304 N N . GLU A 1 410 ? 2.232 16.256 -12.929 1.00 79.31 410 GLU A N 1
ATOM 3305 C CA . GLU A 1 410 ? 0.929 16.806 -12.536 1.00 79.31 410 GLU A CA 1
ATOM 3306 C C . GLU A 1 410 ? 1.007 17.674 -11.277 1.00 79.31 410 GLU A C 1
ATOM 3308 O O . GLU A 1 410 ? 0.413 18.748 -11.254 1.00 79.31 410 GLU A O 1
ATOM 3313 N N . VAL A 1 411 ? 1.771 17.269 -10.253 1.00 80.06 411 VAL A N 1
ATOM 3314 C CA . VAL A 1 411 ? 1.958 18.077 -9.029 1.00 80.06 411 VAL A CA 1
ATOM 3315 C C . VAL A 1 411 ? 2.529 19.463 -9.336 1.00 80.06 411 VAL A C 1
ATOM 3317 O O . VAL A 1 411 ? 2.194 20.432 -8.660 1.00 80.06 411 VAL A O 1
ATOM 3320 N N . LEU A 1 412 ? 3.384 19.575 -10.355 1.00 74.62 412 LEU A N 1
ATOM 3321 C CA . LEU A 1 412 ? 3.985 20.847 -10.759 1.00 74.62 412 LEU A CA 1
ATOM 3322 C C . LEU A 1 412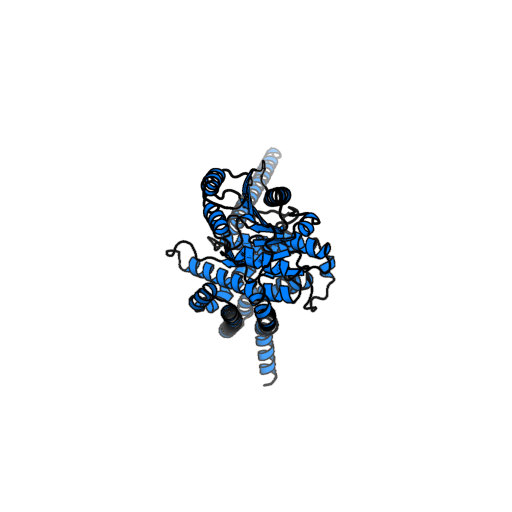 ? 3.042 21.719 -11.601 1.00 74.62 412 LEU A C 1
ATOM 3324 O O . LEU A 1 412 ? 3.290 22.916 -11.734 1.00 74.62 412 LEU A O 1
ATOM 3328 N N . MET A 1 413 ? 2.003 21.130 -12.200 1.00 70.44 413 MET A N 1
ATOM 3329 C CA . MET A 1 413 ? 1.190 21.766 -13.241 1.00 70.44 413 MET A CA 1
ATOM 3330 C C . MET A 1 413 ? -0.272 22.000 -12.842 1.00 70.44 413 MET A C 1
ATOM 3332 O O . MET A 1 413 ? -0.893 22.914 -13.382 1.00 70.44 413 MET A O 1
ATOM 3336 N N . GLU A 1 414 ? -0.834 21.217 -11.918 1.00 65.06 414 GLU A N 1
ATOM 3337 C CA . GLU A 1 414 ? -2.277 21.190 -11.659 1.00 65.06 414 GLU A CA 1
ATOM 3338 C C . GLU A 1 414 ? -2.648 21.264 -10.165 1.00 65.06 414 GLU A C 1
ATOM 3340 O O . GLU A 1 414 ? -1.964 20.688 -9.318 1.00 65.06 414 GLU A O 1
ATOM 3345 N N . PRO A 1 415 ? -3.787 21.895 -9.807 1.00 62.12 415 PRO A N 1
ATOM 3346 C CA . PRO A 1 415 ? -4.304 21.901 -8.435 1.00 62.12 415 PRO A CA 1
ATOM 3347 C C . PRO A 1 415 ? -4.828 20.513 -8.006 1.00 62.12 415 PRO A C 1
ATOM 3349 O O . PRO A 1 415 ? -5.234 19.744 -8.882 1.00 62.12 415 PRO A O 1
ATOM 3352 N N . PRO A 1 416 ? -4.857 20.176 -6.696 1.00 57.50 416 PRO A N 1
ATOM 3353 C CA . PRO A 1 416 ? -5.232 18.847 -6.183 1.00 57.50 416 PRO A CA 1
ATOM 3354 C C . PRO A 1 416 ? -6.609 18.377 -6.672 1.00 57.50 416 PRO A C 1
ATOM 3356 O O . PRO A 1 416 ? -7.619 19.034 -6.413 1.00 57.50 416 PRO A O 1
ATOM 3359 N N . GLN A 1 417 ? -6.677 17.236 -7.370 1.00 57.34 417 GLN A N 1
ATOM 3360 C CA . GLN A 1 417 ? -7.937 16.632 -7.827 1.00 57.34 417 GLN A CA 1
ATOM 3361 C C . GLN A 1 417 ? -7.920 15.105 -7.720 1.00 57.34 417 GLN A C 1
ATOM 3363 O O . GLN A 1 417 ? -6.978 14.439 -8.135 1.00 57.34 417 GLN A O 1
ATOM 3368 N N . TRP A 1 418 ? -9.017 14.529 -7.222 1.00 44.00 418 TRP A N 1
ATOM 3369 C CA . TRP A 1 418 ? -9.131 13.083 -6.988 1.00 44.00 418 TRP A CA 1
ATOM 3370 C C . TRP A 1 418 ? -9.198 12.240 -8.280 1.00 44.00 418 TRP A C 1
ATOM 3372 O O . TRP A 1 418 ? -8.784 11.076 -8.300 1.00 44.00 418 TRP A O 1
ATOM 3382 N N . ARG A 1 419 ? -9.711 12.811 -9.381 1.00 51.88 419 ARG A N 1
ATOM 3383 C CA . ARG A 1 419 ? -9.794 12.136 -10.687 1.00 51.88 419 ARG A CA 1
ATOM 3384 C C . ARG A 1 419 ? -8.656 12.573 -11.601 1.00 51.88 419 ARG A C 1
ATOM 3386 O O . ARG A 1 419 ? -8.697 13.661 -12.159 1.00 51.88 419 ARG A O 1
ATOM 3393 N N . VAL A 1 420 ? -7.727 11.655 -11.837 1.00 53.88 420 VAL A N 1
ATOM 3394 C CA . VAL A 1 420 ? -6.738 11.756 -12.915 1.00 53.88 420 VAL A CA 1
ATOM 3395 C C . VAL A 1 420 ? -7.376 11.238 -14.204 1.00 53.88 420 VAL A C 1
ATOM 3397 O O . VAL A 1 420 ? -7.776 10.068 -14.271 1.00 53.88 420 VAL A O 1
ATOM 3400 N N . ARG A 1 421 ? -7.507 12.095 -15.224 1.00 58.12 421 ARG A N 1
ATOM 3401 C CA . ARG A 1 421 ? -8.045 11.689 -16.535 1.00 58.12 421 ARG A CA 1
ATOM 3402 C C . ARG A 1 421 ? -7.050 10.769 -17.253 1.00 58.12 421 ARG A C 1
ATOM 3404 O O . ARG A 1 421 ? -5.849 10.828 -17.029 1.00 58.12 421 ARG A O 1
ATOM 3411 N N . ASN A 1 422 ? -7.558 9.908 -18.133 1.00 62.97 422 ASN A N 1
ATOM 3412 C CA . ASN A 1 422 ? -6.711 9.053 -18.966 1.00 62.97 422 ASN A CA 1
ATOM 3413 C C . ASN A 1 422 ? -5.775 9.927 -19.835 1.00 62.97 422 ASN A C 1
ATOM 3415 O O . ASN A 1 422 ? -6.266 10.862 -20.474 1.00 62.97 422 ASN A O 1
ATOM 3419 N N . PRO A 1 423 ? -4.473 9.609 -19.925 1.00 60.81 423 PRO A N 1
ATOM 3420 C CA . PRO A 1 423 ? -3.479 10.456 -20.576 1.00 60.81 423 PRO A CA 1
ATOM 3421 C C . PRO A 1 423 ? -3.695 10.525 -22.085 1.00 60.81 423 PRO A C 1
ATOM 3423 O O . PRO A 1 423 ? -3.425 11.552 -22.699 1.00 60.81 423 PRO A O 1
ATOM 3426 N N . TRP A 1 424 ? -4.247 9.474 -22.698 1.00 58.44 424 TRP A N 1
ATOM 3427 C CA . TRP A 1 424 ? -4.626 9.491 -24.109 1.00 58.44 424 TRP A CA 1
ATOM 3428 C C . TRP A 1 424 ? -5.805 10.418 -24.359 1.00 58.44 424 TRP A C 1
ATOM 3430 O O . TRP A 1 424 ? -5.795 11.151 -25.342 1.00 58.44 424 TRP A O 1
ATOM 3440 N N . MET A 1 425 ? -6.792 10.428 -23.460 1.00 66.44 425 MET A N 1
ATOM 3441 C CA . MET A 1 425 ? -7.916 11.360 -23.555 1.00 66.44 425 MET A CA 1
ATOM 3442 C C . MET A 1 425 ? -7.460 12.799 -23.311 1.00 66.44 425 MET A C 1
ATOM 3444 O O . MET A 1 425 ? -7.822 13.667 -24.094 1.00 66.44 425 MET A O 1
ATOM 3448 N N . GLN A 1 426 ? -6.605 13.046 -22.312 1.00 65.62 426 GLN A N 1
ATOM 3449 C CA . GLN A 1 426 ? -6.001 14.366 -22.083 1.00 65.62 426 GLN A CA 1
ATOM 3450 C C . GLN A 1 426 ? -5.180 14.830 -23.290 1.00 65.62 426 GLN A C 1
ATOM 3452 O O . GLN A 1 426 ? -5.325 15.963 -23.731 1.00 65.62 426 GLN A O 1
ATOM 3457 N N . THR A 1 427 ? -4.346 13.954 -23.856 1.00 67.62 427 THR A N 1
ATOM 3458 C CA . THR A 1 427 ? -3.534 14.275 -25.038 1.00 67.62 427 THR A CA 1
ATOM 3459 C C . THR A 1 427 ? -4.425 14.552 -26.241 1.00 67.62 427 THR A C 1
ATOM 3461 O O . THR A 1 427 ? -4.192 15.515 -26.964 1.00 67.62 427 THR A O 1
ATOM 3464 N N . LEU A 1 428 ? -5.468 13.748 -26.457 1.00 68.31 428 LEU A N 1
ATOM 3465 C CA . LEU A 1 428 ? -6.411 13.945 -27.553 1.00 68.31 428 LEU A CA 1
ATOM 3466 C C . LEU A 1 428 ? -7.189 15.255 -27.389 1.00 68.31 428 LEU A C 1
ATOM 3468 O O . LEU A 1 428 ? -7.278 16.021 -28.341 1.00 68.31 428 LEU A O 1
ATOM 3472 N N . GLU A 1 429 ? -7.702 15.549 -26.194 1.00 70.81 429 GLU A N 1
ATOM 3473 C CA . GLU A 1 429 ? -8.362 16.820 -25.874 1.00 70.81 429 GLU A CA 1
ATOM 3474 C C . GLU A 1 429 ? -7.406 18.001 -26.044 1.00 70.81 429 GLU A C 1
ATOM 3476 O O . GLU A 1 429 ? -7.773 18.986 -26.676 1.00 70.81 429 GLU A O 1
ATOM 3481 N N . GLY A 1 430 ? -6.169 17.890 -25.559 1.00 67.81 430 GLY A N 1
ATOM 3482 C CA . GLY A 1 430 ? -5.130 18.901 -25.729 1.00 67.81 430 GLY A CA 1
ATOM 3483 C C . GLY A 1 430 ? -4.785 19.132 -27.199 1.00 67.81 430 GLY A C 1
ATOM 3484 O O . GLY A 1 430 ? -4.685 20.275 -27.634 1.00 67.81 430 GLY A O 1
ATOM 3485 N N . LEU A 1 431 ? -4.687 18.071 -28.005 1.00 70.62 431 LEU A N 1
ATOM 3486 C CA . LEU A 1 431 ? -4.495 18.160 -29.456 1.00 70.62 431 LEU A CA 1
ATOM 3487 C C . LEU A 1 431 ? -5.711 18.772 -30.160 1.00 70.62 431 LEU A C 1
ATOM 3489 O O . LEU A 1 431 ? -5.545 19.561 -31.089 1.00 70.62 431 LEU A O 1
ATOM 3493 N N . LEU A 1 432 ? -6.928 18.447 -29.724 1.00 73.38 432 LEU A N 1
ATOM 3494 C CA . LEU A 1 432 ? -8.165 19.031 -30.245 1.00 73.38 432 LEU A CA 1
ATOM 3495 C C . LEU A 1 432 ? -8.281 20.516 -29.878 1.00 73.38 432 LEU A C 1
ATOM 3497 O O . LEU A 1 432 ? -8.653 21.322 -30.729 1.00 73.38 432 LEU A O 1
ATOM 3501 N N . GLN A 1 433 ? -7.898 20.895 -28.658 1.00 71.75 433 GLN A N 1
ATOM 3502 C CA . GLN A 1 433 ? -7.817 22.283 -28.207 1.00 71.75 433 GLN A CA 1
ATOM 3503 C C . GLN A 1 433 ? -6.729 23.046 -28.955 1.00 71.75 433 GLN A C 1
ATOM 3505 O O . GLN A 1 433 ? -6.992 24.139 -29.440 1.00 71.75 433 GLN A O 1
ATOM 3510 N N . LEU A 1 434 ? -5.536 22.471 -29.128 1.00 73.88 434 LEU A N 1
ATOM 3511 C CA . LEU A 1 434 ? -4.463 23.047 -29.943 1.00 73.88 434 LEU A CA 1
ATOM 3512 C C . LEU A 1 434 ? -4.918 23.236 -31.387 1.00 73.88 434 LEU A C 1
ATOM 3514 O O . LEU A 1 434 ? -4.711 24.305 -31.950 1.00 73.88 434 LEU A O 1
ATOM 3518 N N . ARG A 1 435 ? -5.596 22.248 -31.980 1.00 71.69 435 ARG A N 1
ATOM 3519 C CA . ARG A 1 435 ? -6.182 22.366 -33.320 1.00 71.69 435 ARG A CA 1
ATOM 3520 C C . ARG A 1 435 ? -7.208 23.497 -33.380 1.00 71.69 435 ARG A C 1
ATOM 3522 O O . ARG A 1 435 ? -7.180 24.268 -34.334 1.00 71.69 435 ARG A O 1
ATOM 3529 N N . GLY A 1 436 ? -8.075 23.618 -32.374 1.00 66.81 436 GLY A N 1
ATOM 3530 C CA . GLY A 1 436 ? -9.044 24.710 -32.254 1.00 66.81 436 GLY A CA 1
ATOM 3531 C C . GLY A 1 436 ? -8.375 26.082 -32.129 1.00 66.81 436 GLY A C 1
ATOM 3532 O O . GLY A 1 436 ? -8.727 27.003 -32.859 1.00 66.81 436 GLY A O 1
ATOM 3533 N N . SER A 1 437 ? -7.357 26.200 -31.277 1.00 72.19 437 SER A N 1
ATOM 3534 C CA . SER A 1 437 ? -6.577 27.422 -31.056 1.00 72.19 437 SER A CA 1
ATOM 3535 C C . SER A 1 437 ? -5.767 27.827 -32.286 1.00 72.19 437 SER A C 1
ATOM 3537 O O . SER A 1 437 ? -5.741 28.999 -32.648 1.00 72.19 437 SER A O 1
ATOM 3539 N N . VAL A 1 438 ? -5.152 26.867 -32.981 1.00 69.00 438 VAL A N 1
ATOM 3540 C CA . VAL A 1 438 ? -4.449 27.096 -34.251 1.00 69.00 438 VAL A CA 1
ATOM 3541 C C . VAL A 1 438 ? -5.442 27.531 -35.329 1.00 69.00 438 VAL A C 1
ATOM 3543 O O . VAL A 1 438 ? -5.186 28.502 -36.034 1.00 69.00 438 VAL A O 1
ATOM 3546 N N . PHE A 1 439 ? -6.607 26.885 -35.426 1.00 64.62 439 PHE A N 1
ATOM 3547 C CA . PHE A 1 439 ? -7.657 27.281 -36.367 1.00 64.62 439 PHE A CA 1
ATOM 3548 C C . PHE A 1 439 ? -8.187 28.695 -36.081 1.00 64.62 439 PHE A C 1
ATOM 3550 O O . PHE A 1 439 ? -8.331 29.486 -37.010 1.00 64.62 439 PHE A O 1
ATOM 3557 N N . ALA A 1 440 ? -8.392 29.044 -34.808 1.00 63.44 440 ALA A N 1
ATOM 3558 C CA . ALA A 1 440 ? -8.778 30.386 -34.373 1.00 63.44 440 ALA A CA 1
ATOM 3559 C C . ALA A 1 440 ? -7.698 31.441 -34.681 1.00 63.44 440 ALA A C 1
ATOM 3561 O O . ALA A 1 440 ? -8.012 32.556 -35.093 1.00 63.44 440 ALA A O 1
ATOM 3562 N N . LEU A 1 441 ? -6.417 31.090 -34.537 1.00 66.75 441 LEU A N 1
ATOM 3563 C CA . LEU A 1 441 ? -5.300 31.958 -34.912 1.00 66.75 441 LEU A CA 1
ATOM 3564 C C . LEU A 1 441 ? -5.295 32.232 -36.426 1.00 66.75 441 LEU A C 1
ATOM 3566 O O . LEU A 1 441 ? -5.120 33.373 -36.853 1.00 66.75 441 LEU A O 1
ATOM 3570 N N . PHE A 1 442 ? -5.533 31.203 -37.247 1.00 62.41 442 PHE A N 1
ATOM 3571 C CA . PHE A 1 442 ? -5.607 31.339 -38.704 1.00 62.41 442 PHE A CA 1
ATOM 3572 C C . PHE A 1 442 ? -6.824 32.150 -39.166 1.00 62.41 442 PHE A C 1
ATOM 3574 O O . PHE A 1 442 ? -6.679 33.007 -40.042 1.00 62.41 442 PHE A O 1
ATOM 3581 N N . THR A 1 443 ? -8.005 31.951 -38.571 1.00 63.06 443 THR A N 1
ATOM 3582 C CA . THR A 1 443 ? -9.186 32.771 -38.884 1.00 63.06 443 THR A CA 1
ATOM 3583 C C . THR A 1 443 ? -8.979 34.220 -38.458 1.00 63.06 443 THR A C 1
ATOM 3585 O O . THR A 1 443 ? -9.252 35.123 -39.248 1.00 63.06 443 THR A O 1
ATOM 3588 N N . HIS A 1 444 ? -8.392 34.472 -37.287 1.00 65.38 444 HIS A N 1
ATOM 3589 C CA . HIS A 1 444 ? -8.083 35.831 -36.855 1.00 65.38 444 HIS A CA 1
ATOM 3590 C C . HIS A 1 444 ? -7.088 36.522 -37.798 1.00 65.38 444 HIS A C 1
ATOM 3592 O O . HIS A 1 444 ? -7.349 37.643 -38.225 1.00 65.38 444 HIS A O 1
ATOM 3598 N N . LEU A 1 445 ? -6.002 35.851 -38.200 1.00 61.12 445 LEU A N 1
ATOM 3599 C CA . LEU A 1 445 ? -5.020 36.384 -39.157 1.00 61.12 445 LEU A CA 1
ATOM 3600 C C . LEU A 1 445 ? -5.625 36.649 -40.544 1.00 61.12 445 LEU A C 1
ATOM 3602 O O . LEU A 1 445 ? -5.267 37.636 -41.193 1.00 61.12 445 LEU A O 1
ATOM 3606 N N . SER A 1 446 ? -6.552 35.799 -40.997 1.00 60.72 446 SER A N 1
ATOM 3607 C CA . SER A 1 446 ? -7.279 36.012 -42.253 1.00 60.72 446 SER A CA 1
ATOM 3608 C C . SER A 1 446 ? -8.208 37.228 -42.185 1.00 60.72 446 SER A C 1
ATOM 3610 O O . SER A 1 446 ? -8.196 38.034 -43.113 1.00 60.72 446 SER A O 1
ATOM 3612 N N . HIS A 1 447 ? -8.916 37.442 -41.068 1.00 59.41 447 HIS A N 1
ATOM 3613 C CA . HIS A 1 447 ? -9.741 38.633 -40.849 1.00 59.41 447 HIS A CA 1
ATOM 3614 C C . HIS A 1 447 ? -8.900 39.910 -40.791 1.00 59.41 447 HIS A C 1
ATOM 3616 O O . HIS A 1 447 ? -9.258 40.892 -41.435 1.00 59.41 447 HIS A O 1
ATOM 3622 N N . THR A 1 448 ? -7.757 39.907 -40.097 1.00 61.69 448 THR A N 1
ATOM 3623 C CA . THR A 1 448 ? -6.884 41.090 -40.020 1.00 61.69 448 THR A CA 1
ATOM 3624 C C . THR A 1 448 ? -6.301 41.453 -41.386 1.00 61.69 448 THR A C 1
ATOM 3626 O O . THR A 1 448 ? -6.223 42.632 -41.724 1.00 61.69 448 THR A O 1
ATOM 3629 N N . ARG A 1 449 ? -5.941 40.455 -42.209 1.00 59.16 449 ARG A N 1
ATOM 3630 C CA . ARG A 1 449 ? -5.505 40.687 -43.596 1.00 59.16 449 ARG A CA 1
ATOM 3631 C C . ARG A 1 449 ? -6.644 41.200 -44.471 1.00 59.16 449 ARG A C 1
ATOM 3633 O O . ARG A 1 449 ? -6.438 42.182 -45.168 1.00 59.16 449 ARG A O 1
ATOM 3640 N N . LEU A 1 450 ? -7.837 40.606 -44.393 1.00 55.00 450 LEU A N 1
ATOM 3641 C CA . LEU A 1 450 ? -9.000 41.038 -45.174 1.00 55.00 450 LEU A CA 1
ATOM 3642 C C . LEU A 1 450 ? -9.403 42.483 -44.837 1.00 55.00 450 LEU A C 1
ATOM 3644 O O . LEU A 1 450 ? -9.645 43.285 -45.735 1.00 55.00 450 LEU A O 1
ATOM 3648 N N . VAL A 1 451 ? -9.406 42.833 -43.546 1.00 55.16 451 VAL A N 1
ATOM 3649 C CA . VAL A 1 451 ? -9.671 44.194 -43.058 1.00 55.16 451 VAL A C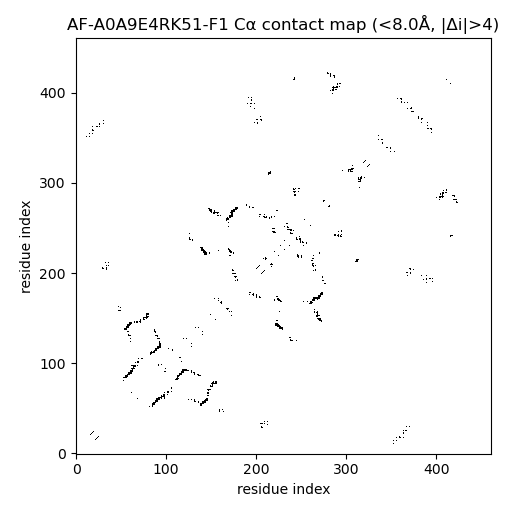A 1
ATOM 3650 C C . VAL A 1 451 ? -8.574 45.154 -43.512 1.00 55.16 451 VAL A C 1
ATOM 3652 O O . VAL A 1 451 ? -8.894 46.236 -43.996 1.00 55.16 451 VAL A O 1
ATOM 3655 N N . ALA A 1 452 ? -7.294 44.774 -43.448 1.00 57.47 452 ALA A N 1
ATOM 3656 C CA . ALA A 1 452 ? -6.200 45.606 -43.951 1.00 57.47 452 ALA A CA 1
ATOM 3657 C C . ALA A 1 452 ? -6.298 45.850 -45.469 1.00 57.47 452 ALA A C 1
ATOM 3659 O O . ALA A 1 452 ? -6.117 46.981 -45.918 1.00 57.47 452 ALA A O 1
ATOM 3660 N N . THR A 1 453 ? -6.648 44.829 -46.259 1.00 59.72 453 THR A N 1
ATOM 3661 C CA . THR A 1 453 ? -6.830 44.949 -47.713 1.00 59.72 453 THR A CA 1
ATOM 3662 C C . THR A 1 453 ? -8.046 45.809 -48.068 1.00 59.72 453 THR A C 1
ATOM 3664 O O . THR A 1 453 ? -7.938 46.686 -48.921 1.00 59.72 453 THR A O 1
ATOM 3667 N N . LEU A 1 454 ? -9.178 45.637 -47.379 1.00 51.06 454 LEU A N 1
ATOM 3668 C CA . LEU A 1 454 ? -10.376 46.466 -47.575 1.00 51.06 454 LEU A CA 1
ATOM 3669 C C . LEU A 1 454 ? -10.148 47.925 -47.151 1.00 51.06 454 LEU A C 1
ATOM 3671 O O . LEU A 1 454 ? -10.564 48.841 -47.853 1.00 51.06 454 LEU A O 1
ATOM 3675 N N . THR A 1 455 ? -9.423 48.160 -46.054 1.00 53.59 455 THR A N 1
ATOM 3676 C CA . THR A 1 455 ? -9.081 49.517 -45.590 1.00 53.59 455 THR A CA 1
ATOM 3677 C C . THR A 1 455 ? -8.123 50.218 -46.558 1.00 53.59 455 THR A C 1
ATOM 3679 O O . THR A 1 455 ? -8.205 51.431 -46.736 1.00 53.59 455 THR A O 1
ATOM 3682 N N . HIS A 1 456 ? -7.231 49.468 -47.213 1.00 60.53 456 HIS A N 1
ATOM 3683 C CA . HIS A 1 456 ? -6.335 50.001 -48.240 1.00 60.53 456 HIS A CA 1
ATOM 3684 C C . HIS A 1 456 ? -7.064 50.290 -49.563 1.00 60.53 456 HIS A C 1
ATOM 3686 O O . HIS A 1 456 ? -6.727 51.263 -50.233 1.00 60.53 456 HIS A O 1
ATOM 3692 N N . MET A 1 457 ? -8.082 49.499 -49.928 1.00 53.62 457 MET A N 1
ATOM 3693 C CA . MET A 1 457 ? -8.940 49.796 -51.084 1.00 53.62 457 MET A CA 1
ATOM 3694 C C . MET A 1 457 ? -9.840 51.016 -50.842 1.00 53.62 457 MET A C 1
ATOM 3696 O O . MET A 1 457 ? -10.006 51.833 -51.738 1.00 53.62 457 MET A O 1
ATOM 3700 N N . LEU A 1 458 ? -10.369 51.188 -49.626 1.00 51.31 458 LEU A N 1
ATOM 3701 C CA . LEU A 1 458 ? -11.244 52.317 -49.274 1.00 51.31 458 LEU A CA 1
ATOM 3702 C C . LEU A 1 458 ? -10.506 53.658 -49.100 1.00 51.31 458 LEU A C 1
ATOM 3704 O O . LEU A 1 458 ? -11.147 54.702 -49.121 1.00 51.31 458 LEU A O 1
ATOM 3708 N N . LYS A 1 459 ? -9.178 53.654 -48.924 1.00 55.50 459 LYS A N 1
ATOM 3709 C CA . LYS A 1 459 ? -8.346 54.873 -48.834 1.00 55.50 459 LYS A CA 1
ATOM 3710 C C . LYS A 1 459 ? -7.710 55.300 -50.164 1.00 55.50 459 LYS A C 1
ATOM 3712 O O . LYS A 1 459 ? -7.007 56.305 -50.187 1.00 55.50 459 LYS A O 1
ATOM 3717 N N . GLY A 1 460 ? -7.910 54.532 -51.236 1.00 52.38 460 GLY A N 1
ATOM 3718 C CA . GLY A 1 460 ? -7.305 54.765 -52.553 1.00 52.38 460 GLY A CA 1
ATOM 3719 C C . GLY A 1 460 ? -8.287 55.171 -53.657 1.00 52.38 460 GLY A C 1
ATOM 3720 O O . GLY A 1 460 ? -7.934 55.014 -54.822 1.00 52.38 460 GLY A O 1
ATOM 3721 N N . GLY A 1 461 ? -9.495 55.626 -53.308 1.00 41.19 461 GLY A N 1
ATOM 3722 C CA . GLY A 1 461 ? -10.533 56.086 -54.240 1.00 41.19 461 GLY A CA 1
ATOM 3723 C C . GLY A 1 461 ? -10.818 57.570 -54.102 1.00 41.19 461 GLY A C 1
ATOM 3724 O O . GLY A 1 461 ? -10.901 58.026 -52.938 1.00 41.19 461 GLY A O 1
#

Radius of gyration: 26.15 Å; Cα contacts (8 Å, |Δi|>4): 661; chains: 1; bounding box: 77×78×80 Å

pLDDT: mean 87.08, std 11.66, range [41.19, 98.62]

Foldseek 3Di:
DVVVVVVVCVVLCLLCVCLCVPLVVVLVLLLVLLVVLCVVCVVVLVPDDDPDQWAEEEQEEDAQQPPQLLQQLVLLQLAPRPQQRYAYEYEDQAYDDCVVVSQVVSLPDDTNHHHDYHYDPHHDPQVSQVVSLVVDPTQKYKYAYSQKHWHNHQVVLVVSVCVVDVLAFKEAEQEAEDQAPDPPDDPVQNLQSLLVRLVSLLCQSRVQSLCQSQLARQFHDNNIMMGRSVLCVPFPHQDPQALRSRSLSVVRSCVVRPPGGYGYRHVGYMYHYGQPDPLSLLFVLLRVLLRLVSSCVVCCVLCPDDLPRSHDHRSVVCCCVLPVSLVSVVVLVVVLVVCVVVVHDPVVSVVSVVVSLVSQLVSSLSSLVSSLVSDDDPSVVSSVVSNVSSNCNVVSCSSSSVSSVNSVVCNVPHDHDNGDGRVVVVVVVVVVVVVVVVVVVVVVVVVVVVVVVVVVVVVPD

Solvent-accessible surface area (backbone atoms only — not comparable to full-atom values): 24032 Å² total; per-residue (Å²): 117,68,67,61,53,52,52,50,51,53,56,53,41,70,64,44,42,54,56,52,65,47,52,38,47,48,52,51,52,32,49,54,42,27,52,51,48,48,68,66,43,49,63,57,57,74,71,58,73,82,90,71,81,74,34,33,17,38,30,27,44,32,61,62,32,57,91,35,38,63,57,23,56,49,26,63,67,53,38,72,38,68,43,69,35,32,34,37,32,35,16,35,29,52,54,86,59,58,34,65,60,49,47,54,61,55,63,74,45,93,64,76,36,47,74,50,78,46,78,43,96,58,74,46,70,36,60,24,48,44,54,30,58,74,67,45,89,36,60,26,38,29,38,34,35,32,68,29,34,46,43,41,52,16,67,42,45,46,53,49,52,43,69,76,31,83,49,46,42,36,35,13,43,24,56,37,46,42,77,69,95,58,90,88,57,59,68,68,59,50,51,49,37,52,42,49,25,52,50,34,39,35,42,37,67,28,49,38,38,30,20,29,78,28,48,29,54,68,58,39,47,64,56,35,27,38,31,36,35,75,55,48,72,71,44,83,50,49,43,80,87,40,63,30,31,39,34,42,38,41,49,44,49,56,69,74,38,75,87,51,39,48,41,52,42,74,75,12,33,32,34,32,73,47,67,90,44,70,55,55,42,35,33,51,40,16,45,51,40,26,14,51,55,50,41,50,67,76,45,57,77,32,55,74,43,67,56,85,52,76,58,42,65,35,52,39,35,52,47,39,62,70,46,62,60,38,49,61,58,56,48,50,68,55,44,56,63,46,40,50,76,72,68,48,57,65,69,57,54,50,51,51,53,50,52,45,49,52,51,44,30,53,47,44,40,50,50,51,52,51,40,40,72,76,38,58,74,66,61,27,54,50,49,65,73,46,57,72,42,34,74,52,38,55,58,53,51,54,50,52,45,54,29,26,51,48,11,56,55,42,64,77,72,54,79,88,61,84,76,60,72,46,66,67,57,51,49,49,50,51,51,50,48,49,50,50,51,52,50,50,51,51,53,51,54,51,49,54,49,52,51,52,53,52,53,54,56,69,72,71,116

Mean predicted aligned error: 8.27 Å

Secondary structure (DSSP, 8-state):
-HHHHHHHHHHHHHHHHIIIIIIIHHHHHHHHHHHHHHHHHHHHHHH---S----EEEEEEESS-TTTHHHHHHHHHT-SS-GGGEEEEEEE-S--STHHHHHHHHHTS--SSEEEEEE-SS--HHHHHHHHHHH--SSEEEEE-TT-EE-TTHHHHHHHHHHH-TTEEEEEEEEEEPPPS-SS--HHHHHHHHHHHHHHHHIIIIIIHHHHHTT------TTEEEEEHHHHTTTT-S-SSSS-HHHHHHHHHHHHSBTBEEEEEEEEEEEEPPPSSHHHHHHHHHHHHHHHHHHHHH-GGGGGS-TT--SS--HHHHHIIIIITHHHHHHHHHHHHHHHHTT--HHHHHHHHHHHHHHHHHHHHHHHHHHHHH--HHHHHHHHHTTTHHHHHHHHHHHHHHHHHHHHHHHHHS---S-PPPHHHHHHHHHHHHHHHHHHHHHHHHHHHHHHHHHHHHT--

Nearest PDB structures (foldseek):
  2z87-assembly2_A  TM=6.967E-01  e=2.799E-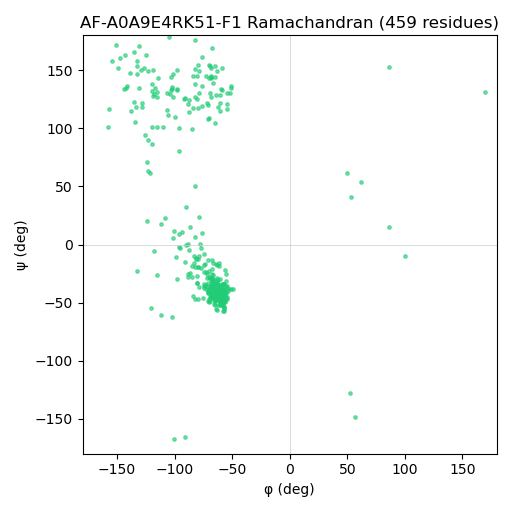09  Escherichia coli
  2z86-assembly2_D  TM=6.692E-01  e=2.658E-09  Escherichia coli
  6e4r-assembly1_A  TM=6.635E-01  e=1.103E-07  Drosophila melanogaster
  6e4r-assembly2_B  TM=6.350E-01  e=8.083E-08  Drosophila melanogaster
  6e4q-assembly4_D  TM=6.523E-01  e=1.504E-07  Drosophila melanogaster